Protein AF-0000000076395726 (afdb_homodimer)

Radius of gyration: 23.81 Å; Cα contacts (8 Å, |Δi|>4): 1231; chains: 2; bounding box: 44×72×54 Å

Solvent-accessible surface area (backbone atoms only — not comparable to full-atom values): 22723 Å² total; per-residue (Å²): 128,72,59,41,34,33,26,34,17,33,59,49,76,37,53,59,92,84,40,71,33,63,44,65,85,54,31,26,50,25,37,29,19,51,42,54,40,34,71,56,20,17,21,27,31,53,42,49,38,36,34,39,27,24,31,74,65,52,67,71,49,63,79,48,63,24,53,75,44,45,37,65,44,81,45,57,47,89,73,44,33,91,85,75,51,42,51,26,33,23,41,35,30,41,67,58,69,55,80,74,47,95,55,34,39,61,46,43,71,45,49,66,80,54,78,82,54,61,65,39,66,29,34,42,51,40,88,62,42,72,76,37,76,26,24,31,43,47,63,70,62,45,18,62,74,51,72,64,65,61,52,90,49,40,41,36,32,26,45,89,82,26,51,85,31,62,35,86,35,22,35,6,6,39,30,33,30,68,44,96,88,71,45,51,28,40,54,20,23,29,50,55,44,93,26,13,81,36,71,59,44,60,26,39,22,22,29,40,24,76,38,33,65,60,52,48,63,74,47,43,89,59,63,111,128,73,59,42,35,32,26,35,17,34,60,48,75,40,51,59,92,83,40,69,34,63,42,67,83,53,31,25,50,25,38,28,19,51,38,55,41,34,71,56,20,16,20,26,30,54,42,49,37,35,35,39,28,22,29,74,66,50,68,71,48,62,80,46,62,24,52,73,44,46,39,64,43,82,46,59,46,89,73,45,33,92,83,76,51,43,51,24,32,21,41,35,31,40,66,59,69,55,79,73,47,95,56,34,39,61,46,43,72,44,49,66,80,55,78,82,56,61,66,40,65,29,34,43,50,40,85,62,40,74,75,36,79,26,24,32,42,45,63,69,62,45,18,62,73,51,73,63,66,61,51,90,48,39,41,36,32,26,45,88,84,26,52,83,32,61,36,87,35,21,35,7,8,40,30,35,29,69,44,97,88,71,46,50,28,40,52,19,24,29,50,58,43,92,25,13,81,38,72,60,45,58,27,40,22,22,27,39,25,77,39,33,66,60,52,47,63,74,46,43,88,60,63,111

InterPro domains:
  IPR001254 Serine proteases, trypsin domain [PF00089] (15-215)
  IPR001254 Serine proteases, trypsin domain [PS50240] (15-220)
  IPR001254 Serine proteases, trypsin domain [SM00020] (14-215)
  IPR001254 Serine proteases, trypsin domain [cd00190] (15-214)
  IPR001314 Peptidase S1A, chymotrypsin family [PR00722] (42-57)
  IPR001314 Peptidase S1A, chymotrypsin family [PR00722] (84-98)
  IPR001314 Peptidase S1A, chymotrypsin family [PR00722] (164-176)
  IPR009003 Peptidase S1, PA clan [SSF50494] (10-220)
  IPR018114 Serine proteases, trypsin family, histidine active site [PS00134] (52-57)
  IPR033116 Serine proteases, trypsin family, serine active site [PS00135] (165-176)

Sequence (448 aa):
FGSLVVTLLLLSDRIIGGHETQISNWPWLVSLHFHSFGHVCAATVINRKWLLSAAHCYQDTYKANAVTQTIKRLIQHEQYDDTTLNYDITLLELSAPIAFNENIQPVCLPSSSHVFPAGKSCHIVGWGAKQENVKIIDQALCNKRMKHQITTQMLCAGYLTGEIDACDGDSGGPLLCEESSGKWFVAGVVSAGEGCARSGLAGIYTRLAKFYNWMHEKMGTSYDFGSLVVTLLLLSDRIIGGHETQISNWPWLVSLHFHSFGHVCAATVINRKWLLSAAHCYQDTYKANAVTQTIKRLIQHEQYDDTTLNYDITLLELSAPIAFNENIQPVCLPSSSHVFPAGKSCHIVGWGAKQENVKIIDQALCNKRMKHQITTQMLCAGYLTGEIDACDGDSGGPLLCEESSGKWFVAGVVSAGEGCARSGLAGIYTRLAKFYNWMHEKMGTSYD

Secondary structure (DSSP, 8-state):
---EEEEEE---S--BTTB-------TTEEEEE-TT-SEEEEEEE-SSSEEEE-GGGTTT-----EEEEEEEEEEE-TT--TTT-TT--EEEEESS-----SS--PPBPPPTT----TT-EEEE--SSS--EEEEEE-HHHHHHHTTT---TTEEEEE-SS------TT-TT-EEEEE-TTS-EEEEEEEEE-TTTTSTTPPEEEEEGGGGHHHHHHHHGGGG-/---EEEEEE---S--BTTB-------TTEEEEE-TT-SEEEEEEE-SSSEEEE-GGGTTT-----EEEEEEEEEEE-TT--TTT-TT--EEEEESS-----SS--PPBPPPTT----TT-EEEE--SSS--EEEEEEPHHHHHHHTTT---TTEEEEE-SS------TT-TT-EEEEE-TTS-EEEEEEEEE-TTTTSTTPPEEEEEGGGGHHHHHHHHGGGG-

Structure (mmCIF, N/CA/C/O backbone):
data_AF-0000000076395726-model_v1
#
loop_
_entity.id
_entity.type
_entity.pdbx_description
1 polymer 'Peptidase S1 domain-containing protein'
#
loop_
_atom_site.group_PDB
_atom_site.id
_atom_site.type_symbol
_atom_site.label_atom_id
_atom_site.label_alt_id
_atom_site.label_comp_id
_atom_site.label_asym_id
_atom_site.label_entity_id
_atom_site.label_seq_id
_atom_site.pdbx_PDB_ins_code
_atom_site.Cartn_x
_atom_site.Cartn_y
_atom_site.Cartn_z
_atom_site.occupancy
_atom_site.B_iso_or_equiv
_atom_site.auth_seq_id
_atom_site.auth_comp_id
_atom_site.auth_asym_id
_atom_site.auth_atom_id
_atom_site.pdbx_PDB_model_num
ATOM 1 N N . PHE A 1 1 ? 9.547 4.375 -17.219 1 28.33 1 PHE A N 1
ATOM 2 C CA . PHE A 1 1 ? 8.648 3.488 -16.5 1 28.33 1 PHE A CA 1
ATOM 3 C C . PHE A 1 1 ? 8.742 3.732 -14.992 1 28.33 1 PHE A C 1
ATOM 5 O O . PHE A 1 1 ? 9.828 3.645 -14.414 1 28.33 1 PHE A O 1
ATOM 12 N N . GLY A 1 2 ? 8.094 4.613 -14.391 1 34.78 2 GLY A N 1
ATOM 13 C CA . GLY A 1 2 ? 8.273 5.012 -13 1 34.78 2 GLY A CA 1
ATOM 14 C C . GLY A 1 2 ? 8.445 3.838 -12.062 1 34.78 2 GLY A C 1
ATOM 15 O O . GLY A 1 2 ? 8.031 2.719 -12.367 1 34.78 2 GLY A O 1
ATOM 16 N N . SER A 1 3 ? 9.477 3.789 -11.281 1 38.34 3 SER A N 1
ATOM 17 C CA . SER A 1 3 ? 9.914 2.693 -10.422 1 38.34 3 SER A CA 1
ATOM 18 C C . SER A 1 3 ? 8.75 2.129 -9.617 1 38.34 3 SER A C 1
ATOM 20 O O . SER A 1 3 ? 8.062 2.867 -8.906 1 38.34 3 SER A O 1
ATOM 22 N N . LEU A 1 4 ? 8.023 1.165 -10.188 1 45.09 4 LEU A N 1
ATOM 23 C CA . LEU A 1 4 ? 7.004 0.444 -9.43 1 45.09 4 LEU A CA 1
ATOM 24 C C . LEU A 1 4 ? 7.59 -0.112 -8.133 1 45.09 4 LEU A C 1
ATOM 26 O O . LEU A 1 4 ? 8.656 -0.732 -8.141 1 45.09 4 LEU A O 1
ATOM 30 N N . VAL A 1 5 ? 7.246 0.553 -7.074 1 45.09 5 VAL A N 1
ATOM 31 C CA . VAL A 1 5 ? 7.695 0.061 -5.777 1 45.09 5 VAL A CA 1
ATOM 32 C C . VAL A 1 5 ? 6.746 -1.025 -5.277 1 45.09 5 VAL A C 1
ATOM 34 O O . VAL A 1 5 ? 5.527 -0.91 -5.426 1 45.09 5 VAL A O 1
ATOM 37 N N . VAL A 1 6 ? 7.344 -2.188 -5.125 1 46.5 6 VAL A N 1
ATOM 38 C CA . VAL A 1 6 ? 6.578 -3.297 -4.562 1 46.5 6 VAL A CA 1
ATOM 39 C C . VAL A 1 6 ? 6.949 -3.484 -3.092 1 46.5 6 VAL A C 1
ATOM 41 O O . VAL A 1 6 ? 8.117 -3.336 -2.715 1 46.5 6 VAL A O 1
ATOM 44 N N . THR A 1 7 ? 5.934 -3.383 -2.289 1 45.47 7 THR A N 1
ATOM 45 C CA . THR A 1 7 ? 6.148 -3.734 -0.89 1 45.47 7 THR A CA 1
ATOM 46 C C . THR A 1 7 ? 5.832 -5.207 -0.646 1 45.47 7 THR A C 1
ATOM 48 O O . THR A 1 7 ? 4.73 -5.668 -0.946 1 45.47 7 THR A O 1
ATOM 51 N N . LEU A 1 8 ? 6.898 -5.977 -0.467 1 43.19 8 LEU A N 1
ATOM 52 C CA . LEU A 1 8 ? 6.727 -7.367 -0.055 1 43.19 8 LEU A CA 1
ATOM 53 C C . LEU A 1 8 ? 6.246 -7.449 1.391 1 43.19 8 LEU A C 1
ATOM 55 O O . LEU A 1 8 ? 6.949 -7.016 2.307 1 43.19 8 LEU A O 1
ATOM 59 N N . LEU A 1 9 ? 4.918 -7.527 1.497 1 40.53 9 LEU A N 1
ATOM 60 C CA . LEU A 1 9 ? 4.43 -7.703 2.861 1 40.53 9 LEU A CA 1
ATOM 61 C C . LEU A 1 9 ? 4.609 -9.148 3.32 1 40.53 9 LEU A C 1
ATOM 63 O O . LEU A 1 9 ? 4.105 -10.07 2.68 1 40.53 9 LEU A O 1
ATOM 67 N N . LEU A 1 10 ? 5.617 -9.352 4.02 1 36.41 10 LEU A N 1
ATOM 68 C CA . LEU A 1 10 ? 5.754 -10.641 4.68 1 36.41 10 LEU A CA 1
ATOM 69 C C . LEU A 1 10 ? 4.73 -10.789 5.801 1 36.41 10 LEU A C 1
ATOM 71 O O . LEU A 1 10 ? 4.742 -10.008 6.762 1 36.41 10 LEU A O 1
ATOM 75 N N . LEU A 1 11 ? 3.486 -11.109 5.375 1 34.84 11 LEU A N 1
ATOM 76 C CA . LEU A 1 11 ? 2.43 -11.227 6.375 1 34.84 11 LEU A CA 1
ATOM 77 C C . LEU A 1 11 ? 2.877 -12.109 7.535 1 34.84 11 LEU A C 1
ATOM 79 O O . LEU A 1 11 ? 3.15 -13.297 7.348 1 34.84 11 LEU A O 1
ATOM 83 N N . SER A 1 12 ? 3.678 -11.82 8.352 1 32.97 12 SER A N 1
ATOM 84 C CA . SER A 1 12 ? 3.639 -12.531 9.625 1 32.97 12 SER A CA 1
ATOM 85 C C . SER A 1 12 ? 2.252 -12.453 10.258 1 32.97 12 SER A C 1
ATOM 87 O O . SER A 1 12 ? 1.392 -11.703 9.789 1 32.97 12 SER A O 1
ATOM 89 N N . ASP A 1 13 ? 1.984 -12.969 11.5 1 34.09 13 ASP A N 1
ATOM 90 C CA . ASP A 1 13 ? 0.796 -13.086 12.336 1 34.09 13 ASP A CA 1
ATOM 91 C C . ASP A 1 13 ? -0.023 -11.797 12.312 1 34.09 13 ASP A C 1
ATOM 93 O O . ASP A 1 13 ? 0.101 -10.953 13.211 1 34.09 13 ASP A O 1
ATOM 97 N N . ARG A 1 14 ? -0.111 -11.281 11.297 1 33.44 14 ARG A N 1
ATOM 98 C CA . ARG A 1 14 ? -0.675 -9.953 11.531 1 33.44 14 ARG A CA 1
ATOM 99 C C . ARG A 1 14 ? -2.193 -9.977 11.398 1 33.44 14 ARG A C 1
ATOM 101 O O . ARG A 1 14 ? -2.75 -10.828 10.703 1 33.44 14 ARG A O 1
ATOM 108 N N . ILE A 1 15 ? -2.822 -9.398 12.383 1 29.98 15 ILE A N 1
ATOM 109 C CA . ILE A 1 15 ? -4.234 -9.039 12.406 1 29.98 15 ILE A CA 1
ATOM 110 C C . ILE A 1 15 ? -4.527 -8.031 11.289 1 29.98 15 ILE A C 1
ATOM 112 O O . ILE A 1 15 ? -3.963 -6.938 11.273 1 29.98 15 ILE A O 1
ATOM 116 N N . ILE A 1 16 ? -4.77 -8.258 10.172 1 32.31 16 ILE A N 1
ATOM 117 C CA . ILE A 1 16 ? -5.203 -7.359 9.109 1 32.31 16 ILE A CA 1
ATOM 118 C C . ILE A 1 16 ? -6.703 -7.098 9.234 1 32.31 16 ILE A C 1
ATOM 120 O O . ILE A 1 16 ? -7.5 -8.039 9.273 1 32.31 16 ILE A O 1
ATOM 124 N N . GLY A 1 17 ? -7.188 -5.805 9.203 1 33.69 17 GLY A N 1
ATOM 125 C CA . GLY A 1 17 ? -8.578 -5.387 9.25 1 33.69 17 GLY A CA 1
ATOM 126 C C . GLY A 1 17 ? -9.242 -5.684 10.586 1 33.69 17 GLY A C 1
ATOM 127 O O . GLY A 1 17 ? -10.445 -5.973 10.633 1 33.69 17 GLY A O 1
ATOM 128 N N . GLY A 1 18 ? -8.438 -5.656 11.711 1 31.33 18 GLY A N 1
ATOM 129 C CA . GLY A 1 18 ? -8.961 -5.934 13.039 1 31.33 18 GLY A CA 1
ATOM 130 C C . GLY A 1 18 ? -9.031 -7.418 13.352 1 31.33 18 GLY A C 1
ATOM 131 O O . GLY A 1 18 ? -9.43 -7.805 14.453 1 31.33 18 GLY A O 1
ATOM 132 N N . HIS A 1 19 ? -9.297 -8.125 12.32 1 30.67 19 HIS A N 1
ATOM 133 C CA . HIS A 1 19 ? -9.312 -9.547 12.648 1 30.67 19 HIS A CA 1
ATOM 134 C C . HIS A 1 19 ? -7.918 -10.156 12.562 1 30.67 19 HIS A C 1
ATOM 136 O O . HIS A 1 19 ? -7.102 -9.727 11.742 1 30.67 19 HIS A O 1
ATOM 142 N N . GLU A 1 20 ? -7.496 -10.648 13.641 1 35.09 20 GLU A N 1
ATOM 143 C CA . GLU A 1 20 ? -6.348 -11.539 13.742 1 35.09 20 GLU A CA 1
ATOM 144 C C . GLU A 1 20 ? -6.223 -12.422 12.5 1 35.09 20 GLU A C 1
ATOM 146 O O . GLU A 1 20 ? -7.09 -13.258 12.234 1 35.09 20 GLU A O 1
ATOM 151 N N . THR A 1 21 ? -6.172 -11.852 11.367 1 36.28 21 THR A N 1
ATOM 152 C CA . THR A 1 21 ? -5.961 -12.867 10.344 1 36.28 21 THR A CA 1
ATOM 153 C C . THR A 1 21 ? -4.59 -13.516 10.5 1 36.28 21 THR A C 1
ATOM 155 O O . THR A 1 21 ? -3.584 -12.828 10.68 1 36.28 21 THR A O 1
ATOM 158 N N . GLN A 1 22 ? -4.613 -14.445 11.289 1 36.38 22 GLN A N 1
ATOM 159 C CA . GLN A 1 22 ? -3.467 -15.344 11.195 1 36.38 22 GLN A CA 1
ATOM 160 C C . GLN A 1 22 ? -3.016 -15.508 9.75 1 36.38 22 GLN A C 1
ATOM 162 O O . GLN A 1 22 ? -3.643 -16.234 8.977 1 36.38 22 GLN A O 1
ATOM 167 N N . ILE A 1 23 ? -2.861 -14.438 9 1 39.94 23 ILE A N 1
ATOM 168 C CA . ILE A 1 23 ? -2.25 -14.781 7.719 1 39.94 23 ILE A CA 1
ATOM 169 C C . ILE A 1 23 ? -1.237 -15.906 7.918 1 39.94 23 ILE A C 1
ATOM 171 O O . ILE A 1 23 ? -0.26 -15.75 8.656 1 39.94 23 ILE A O 1
ATOM 175 N N . SER A 1 24 ? -1.695 -17.016 8.016 1 44.84 24 SER A N 1
ATOM 176 C CA . SER A 1 24 ? -0.903 -18.234 7.906 1 44.84 24 SER A CA 1
ATOM 177 C C . SER A 1 24 ? 0.307 -18.031 7 1 44.84 24 SER A C 1
ATOM 179 O O . SER A 1 24 ? 0.307 -17.141 6.148 1 44.84 24 SER A O 1
ATOM 181 N N . ASN A 1 25 ? 1.541 -18.562 7.289 1 54.72 25 ASN A N 1
ATOM 182 C CA . ASN A 1 25 ? 2.945 -18.688 6.914 1 54.72 25 ASN A CA 1
ATOM 183 C C . ASN A 1 25 ? 3.109 -18.906 5.414 1 54.72 25 ASN A C 1
ATOM 185 O O . ASN A 1 25 ? 3.287 -20.047 4.965 1 54.72 25 ASN A O 1
ATOM 189 N N . TRP A 1 26 ? 2.465 -18.203 4.562 1 62.88 26 TRP A N 1
ATOM 190 C CA . TRP A 1 26 ? 2.895 -18.391 3.182 1 62.88 26 TRP A CA 1
ATOM 191 C C . TRP A 1 26 ? 4.094 -17.516 2.855 1 62.88 26 TRP A C 1
ATOM 193 O O . TRP A 1 26 ? 3.93 -16.359 2.428 1 62.88 26 TRP A O 1
ATOM 203 N N . PRO A 1 27 ? 5.219 -17.984 2.967 1 71.69 27 PRO A N 1
ATOM 204 C CA . PRO A 1 27 ? 6.434 -17.172 2.85 1 71.69 27 PRO A CA 1
ATOM 205 C C . PRO A 1 27 ? 6.719 -16.734 1.413 1 71.69 27 PRO A C 1
ATOM 207 O O . PRO A 1 27 ? 7.668 -15.992 1.167 1 71.69 27 PRO A O 1
ATOM 210 N N . TRP A 1 28 ? 5.828 -17.094 0.501 1 76.94 28 TRP A N 1
ATOM 211 C CA . TRP A 1 28 ? 6.078 -16.719 -0.888 1 76.94 28 TRP A CA 1
ATOM 212 C C . TRP A 1 28 ? 5.074 -15.68 -1.361 1 76.94 28 TRP A C 1
ATOM 214 O O . TRP A 1 28 ? 5.105 -15.258 -2.52 1 76.94 28 TRP A O 1
ATOM 224 N N . LEU A 1 29 ? 4.121 -15.328 -0.557 1 73.38 29 LEU A N 1
ATOM 225 C CA . LEU A 1 29 ? 3.088 -14.375 -0.946 1 73.38 29 LEU A CA 1
ATOM 226 C C . LEU A 1 29 ? 3.566 -12.938 -0.74 1 73.38 29 LEU A C 1
ATOM 228 O O . LEU A 1 29 ? 4.16 -12.617 0.292 1 73.38 29 LEU A O 1
ATOM 232 N N . VAL A 1 30 ? 3.34 -12.18 -1.791 1 74.06 30 VAL A N 1
ATOM 233 C CA . VAL A 1 30 ? 3.734 -10.781 -1.786 1 74.06 30 VAL A CA 1
ATOM 234 C C . VAL A 1 30 ? 2.52 -9.898 -2.072 1 74.06 30 VAL A C 1
ATOM 236 O O . VAL A 1 30 ? 1.703 -10.219 -2.938 1 74.06 30 VAL A O 1
ATOM 239 N N . SER A 1 31 ? 2.416 -8.859 -1.319 1 68.94 31 SER A N 1
ATOM 240 C CA . SER A 1 31 ? 1.44 -7.82 -1.641 1 68.94 31 SER A CA 1
ATOM 241 C C . SER A 1 31 ? 2.07 -6.703 -2.465 1 68.94 31 SER A C 1
ATOM 243 O O . SER A 1 31 ? 3.068 -6.109 -2.055 1 68.94 31 SER A O 1
ATOM 245 N N . LEU A 1 32 ? 1.5 -6.656 -3.684 1 67.88 32 LEU A N 1
ATOM 246 C CA . LEU A 1 32 ? 2.021 -5.621 -4.57 1 67.88 32 LEU A CA 1
ATOM 247 C C . LEU A 1 32 ? 1.301 -4.297 -4.344 1 67.88 32 LEU A C 1
ATOM 249 O O . LEU A 1 32 ? 0.069 -4.254 -4.305 1 67.88 32 LEU A O 1
ATOM 253 N N . HIS A 1 33 ? 2.143 -3.449 -4.09 1 57.31 33 HIS A N 1
ATOM 254 C CA . HIS A 1 33 ? 1.664 -2.084 -3.898 1 57.31 33 HIS A CA 1
ATOM 255 C C . HIS A 1 33 ? 2.23 -1.147 -4.961 1 57.31 33 HIS A C 1
ATOM 257 O O . HIS A 1 33 ? 3.428 -1.186 -5.254 1 57.31 33 HIS A O 1
ATOM 263 N N . PHE A 1 34 ? 1.274 -0.952 -5.863 1 50.69 34 PHE A N 1
ATOM 264 C CA . PHE A 1 34 ? 1.751 -0.014 -6.871 1 50.69 34 PHE A CA 1
ATOM 265 C C . PHE A 1 34 ? 1.56 1.425 -6.406 1 50.69 34 PHE A C 1
ATOM 267 O O . PHE A 1 34 ? 0.432 1.858 -6.16 1 50.69 34 PHE A O 1
ATOM 274 N N . HIS A 1 35 ? 2.734 1.916 -6.492 1 46.94 35 HIS A N 1
ATOM 275 C CA . HIS A 1 35 ? 2.734 3.322 -6.109 1 46.94 35 HIS A CA 1
ATOM 276 C C . HIS A 1 35 ? 1.963 3.539 -4.809 1 46.94 35 HIS A C 1
ATOM 278 O O . HIS A 1 35 ? 2.074 2.74 -3.877 1 46.94 35 HIS A O 1
ATOM 284 N N . SER A 1 36 ? 1.374 4.512 -4.758 1 42.38 36 SER A N 1
ATOM 285 C CA . SER A 1 36 ? 0.614 4.957 -3.594 1 42.38 36 SER A CA 1
ATOM 286 C C . SER A 1 36 ? -0.684 4.172 -3.445 1 42.38 36 SER A C 1
ATOM 288 O O . SER A 1 36 ? -1.47 4.426 -2.531 1 42.38 36 SER A O 1
ATOM 290 N N . PHE A 1 37 ? -0.7 3.061 -4.289 1 46.12 37 PHE A N 1
ATOM 291 C CA . PHE A 1 37 ? -1.949 2.314 -4.199 1 46.12 37 PHE A CA 1
ATOM 292 C C . PHE A 1 37 ? -1.83 1.181 -3.186 1 46.12 37 PHE A C 1
ATOM 294 O O . PHE A 1 37 ? -0.735 0.668 -2.947 1 46.12 37 PHE A O 1
ATOM 301 N N . GLY A 1 38 ? -2.729 1.335 -2.209 1 51.41 38 GLY A N 1
ATOM 302 C CA . GLY A 1 38 ? -2.879 0.155 -1.371 1 51.41 38 GLY A CA 1
ATOM 303 C C . GLY A 1 38 ? -2.615 -1.142 -2.113 1 51.41 38 GLY A C 1
ATOM 304 O O . GLY A 1 38 ? -1.925 -1.148 -3.135 1 51.41 38 GLY A O 1
ATOM 305 N N . HIS A 1 39 ? -2.883 -2.08 -1.587 1 57.44 39 HIS A N 1
ATOM 306 C CA . HIS A 1 39 ? -2.758 -3.393 -2.211 1 57.44 39 HIS A CA 1
ATOM 307 C C . HIS A 1 39 ? -3.473 -3.434 -3.557 1 57.44 39 HIS A C 1
ATOM 309 O O . HIS A 1 39 ? -4.645 -3.07 -3.652 1 57.44 39 HIS A O 1
ATOM 315 N N . VAL A 1 40 ? -2.658 -3.602 -4.527 1 61.81 40 VAL A N 1
ATOM 316 C CA . VAL A 1 40 ? -3.246 -3.678 -5.859 1 61.81 40 VAL A CA 1
ATOM 317 C C . VAL A 1 40 ? -3.379 -5.141 -6.285 1 61.81 40 VAL A C 1
ATOM 319 O O . VAL A 1 40 ? -4.426 -5.555 -6.789 1 61.81 40 VAL A O 1
ATOM 322 N N . CYS A 1 41 ? -2.303 -5.746 -6.035 1 69.38 41 CYS A N 1
ATOM 323 C CA . CYS A 1 41 ? -2.248 -7.145 -6.445 1 69.38 41 CYS A CA 1
ATOM 324 C C . CYS A 1 41 ? -1.32 -7.941 -5.535 1 69.38 41 CYS A C 1
ATOM 326 O O . CYS A 1 41 ? -0.457 -7.371 -4.867 1 69.38 41 CYS A O 1
ATOM 328 N N . ALA A 1 42 ? -1.641 -9.203 -5.613 1 75.75 42 ALA A N 1
ATOM 329 C CA . ALA A 1 42 ? -0.694 -10.125 -4.992 1 75.75 42 ALA A CA 1
ATOM 330 C C . ALA A 1 42 ? 0.371 -10.57 -5.992 1 75.75 42 ALA A C 1
ATOM 332 O O . ALA A 1 42 ? 0.219 -10.375 -7.199 1 75.75 42 ALA A O 1
ATOM 333 N N . ALA A 1 43 ? 1.449 -11.008 -5.453 1 82.75 43 ALA A N 1
ATOM 334 C CA . ALA A 1 43 ? 2.523 -11.617 -6.234 1 82.75 43 ALA A CA 1
ATOM 335 C C . ALA A 1 43 ? 3.166 -12.773 -5.473 1 82.75 43 ALA A C 1
ATOM 337 O O . ALA A 1 43 ? 2.895 -12.969 -4.285 1 82.75 43 ALA A O 1
ATOM 338 N N . THR A 1 44 ? 3.846 -13.547 -6.227 1 86.38 44 THR A N 1
ATOM 339 C CA . THR A 1 44 ? 4.496 -14.727 -5.668 1 86.38 44 THR A CA 1
ATOM 340 C C . THR A 1 44 ? 6.008 -14.664 -5.883 1 86.38 44 THR A C 1
ATOM 342 O O . THR A 1 44 ? 6.473 -14.352 -6.98 1 86.38 44 THR A O 1
ATOM 345 N N . VAL A 1 45 ? 6.754 -14.969 -4.785 1 84.88 45 VAL A N 1
ATOM 346 C CA . VAL A 1 45 ? 8.203 -15.055 -4.895 1 84.88 45 VAL A CA 1
ATOM 347 C C . VAL A 1 45 ? 8.602 -16.344 -5.605 1 84.88 45 VAL A C 1
ATOM 349 O O . VAL A 1 45 ? 8.336 -17.438 -5.105 1 84.88 45 VAL A O 1
ATOM 352 N N . ILE A 1 46 ? 9.195 -16.188 -6.785 1 89.5 46 ILE A N 1
ATOM 353 C CA . ILE A 1 46 ? 9.555 -17.422 -7.488 1 89.5 46 ILE A CA 1
ATOM 354 C C . ILE A 1 46 ? 11.062 -17.625 -7.434 1 89.5 46 ILE A C 1
ATOM 356 O O . ILE A 1 46 ? 11.555 -18.734 -7.633 1 89.5 46 ILE A O 1
ATOM 360 N N . ASN A 1 47 ? 11.852 -16.625 -7.234 1 86 47 ASN A N 1
ATOM 361 C CA . ASN A 1 47 ? 13.258 -16.688 -6.867 1 86 47 ASN A CA 1
ATOM 362 C C . ASN A 1 47 ? 13.758 -15.344 -6.336 1 86 47 ASN A C 1
ATOM 364 O O . ASN A 1 47 ? 12.961 -14.453 -6.035 1 86 47 ASN A O 1
ATOM 368 N N . ARG A 1 48 ? 15.07 -15.164 -6.195 1 83.56 48 ARG A N 1
ATOM 369 C CA . ARG A 1 48 ? 15.602 -14 -5.488 1 83.56 48 ARG A CA 1
ATOM 370 C C . ARG A 1 48 ? 15.398 -12.727 -6.297 1 83.56 48 ARG A C 1
ATOM 372 O O . ARG A 1 48 ? 15.422 -11.625 -5.742 1 83.56 48 ARG A O 1
ATOM 379 N N . LYS A 1 49 ? 15.133 -12.859 -7.566 1 85.81 49 LYS A N 1
ATOM 380 C CA . LYS A 1 49 ? 15.125 -11.656 -8.398 1 85.81 49 LYS A CA 1
ATOM 381 C C . LYS A 1 49 ? 13.758 -11.453 -9.047 1 85.81 49 LYS A C 1
ATOM 383 O O . LYS A 1 49 ? 13.492 -10.398 -9.625 1 85.81 49 LYS A O 1
ATOM 388 N N . TRP A 1 50 ? 12.898 -12.477 -8.891 1 87.88 50 TRP A N 1
ATOM 389 C CA . TRP A 1 50 ? 11.703 -12.406 -9.711 1 87.88 50 TRP A CA 1
ATOM 390 C C . TRP A 1 50 ? 10.453 -12.703 -8.891 1 87.88 50 TRP A C 1
ATOM 392 O O . TRP A 1 50 ? 10.461 -13.609 -8.047 1 87.88 50 TRP A O 1
ATOM 402 N N . LEU A 1 51 ? 9.406 -11.922 -9.18 1 86.06 51 LEU A N 1
ATOM 403 C CA . LEU A 1 51 ? 8.047 -12.164 -8.703 1 86.06 51 LEU A CA 1
ATOM 404 C C . LEU A 1 51 ? 7.117 -12.492 -9.859 1 86.06 51 LEU A C 1
ATOM 406 O O . LEU A 1 51 ? 7.379 -12.109 -11.008 1 86.06 51 LEU A O 1
ATOM 410 N N . LEU A 1 52 ? 6.109 -13.258 -9.547 1 91.81 52 LEU A N 1
ATOM 411 C CA . LEU A 1 52 ? 5.051 -13.633 -10.484 1 91.81 52 LEU A CA 1
ATOM 412 C C . LEU A 1 52 ? 3.727 -12.992 -10.086 1 91.81 52 LEU A C 1
ATOM 414 O O . LEU A 1 52 ? 3.357 -13 -8.906 1 91.81 52 LEU A O 1
ATOM 418 N N . SER A 1 53 ? 3.053 -12.289 -11.055 1 89 53 SER A N 1
ATOM 419 C CA . SER A 1 53 ? 1.758 -11.656 -10.82 1 89 53 SER A CA 1
ATOM 420 C C . SER A 1 53 ? 0.887 -11.703 -12.07 1 89 53 SER A C 1
ATOM 422 O O . SER A 1 53 ? 1.133 -12.508 -12.977 1 89 53 SER A O 1
ATOM 424 N N . ALA A 1 54 ? -0.294 -10.977 -11.945 1 87.44 54 ALA A N 1
ATOM 425 C CA . ALA A 1 54 ? -1.239 -10.945 -13.062 1 87.44 54 ALA A CA 1
ATOM 426 C C . ALA A 1 54 ? -1.074 -9.68 -13.891 1 87.44 54 ALA A C 1
ATOM 428 O O . ALA A 1 54 ? -0.855 -8.594 -13.344 1 87.44 54 ALA A O 1
ATOM 429 N N . ALA A 1 55 ? -1.187 -9.828 -15.188 1 85.44 55 ALA A N 1
ATOM 430 C CA . ALA A 1 55 ? -0.973 -8.703 -16.094 1 85.44 55 ALA A CA 1
ATOM 431 C C . ALA A 1 55 ? -2.055 -7.645 -15.922 1 85.44 55 ALA A C 1
ATOM 433 O O . ALA A 1 55 ? -1.783 -6.445 -16.031 1 85.44 55 ALA A O 1
ATOM 434 N N . HIS A 1 56 ? -3.225 -8.086 -15.633 1 78.56 56 HIS A N 1
ATOM 435 C CA . HIS A 1 56 ? -4.332 -7.141 -15.594 1 78.56 56 HIS A CA 1
ATOM 436 C C . HIS A 1 56 ? -4.16 -6.137 -14.461 1 78.56 56 HIS A C 1
ATOM 438 O O . HIS A 1 56 ? -4.836 -5.105 -14.43 1 78.56 56 HIS A O 1
ATOM 444 N N . CYS A 1 57 ? -3.316 -6.516 -13.547 1 72.38 57 CYS A N 1
ATOM 445 C CA . CYS A 1 57 ? -3.078 -5.629 -12.414 1 72.38 57 CYS A CA 1
ATOM 446 C C . CYS A 1 57 ? -2.346 -4.367 -12.852 1 72.38 57 CYS A C 1
ATOM 448 O O . CYS A 1 57 ? -2.336 -3.369 -12.133 1 72.38 57 CYS A O 1
ATOM 450 N N . TYR A 1 58 ? -1.73 -4.473 -13.961 1 67.25 58 TYR A N 1
ATOM 451 C CA . TYR A 1 58 ? -0.805 -3.404 -14.328 1 67.25 58 TYR A CA 1
ATOM 452 C C . TYR A 1 58 ? -1.338 -2.598 -15.508 1 67.25 58 TYR A C 1
ATOM 454 O O . TYR A 1 58 ? -0.631 -1.75 -16.062 1 67.25 58 TYR A O 1
ATOM 462 N N . GLN A 1 59 ? -2.318 -3.158 -16.031 1 55.75 59 GLN A N 1
ATOM 463 C CA . GLN A 1 59 ? -2.83 -2.42 -17.188 1 55.75 59 GLN A CA 1
ATOM 464 C C . GLN A 1 59 ? -3.096 -0.96 -16.828 1 55.75 59 GLN A C 1
ATOM 466 O O . GLN A 1 59 ? -2.846 -0.064 -17.641 1 55.75 59 GLN A O 1
ATOM 471 N N . ASP A 1 60 ? -3.871 -0.909 -15.766 1 46.38 60 ASP A N 1
ATOM 472 C CA . ASP A 1 60 ? -4.152 0.495 -15.484 1 46.38 60 ASP A CA 1
ATOM 473 C C . ASP A 1 60 ? -3.041 1.12 -14.641 1 46.38 60 ASP A C 1
ATOM 475 O O . ASP A 1 60 ? -3.256 1.466 -13.477 1 46.38 60 ASP A O 1
ATOM 479 N N . THR A 1 61 ? -2.037 0.326 -14.742 1 44.06 61 THR A N 1
ATOM 480 C CA . THR A 1 61 ? -0.969 0.929 -13.945 1 44.06 61 THR A CA 1
ATOM 481 C C . THR A 1 61 ? -0.936 2.441 -14.148 1 44.06 61 THR A C 1
ATOM 483 O O . THR A 1 61 ? -0.799 2.92 -15.273 1 44.06 61 THR A O 1
ATOM 486 N N . TYR A 1 62 ? -1.722 2.928 -13.5 1 37.41 62 TYR A N 1
ATOM 487 C CA . TYR A 1 62 ? -1.72 4.367 -13.266 1 37.41 62 TYR A CA 1
ATOM 488 C C . TYR A 1 62 ? -0.296 4.898 -13.148 1 37.41 62 TYR A C 1
ATOM 490 O O . TYR A 1 62 ? 0.515 4.359 -12.391 1 37.41 62 TYR A O 1
ATOM 498 N N . LYS A 1 63 ? 0.177 5.23 -14.227 1 39.03 63 LYS A N 1
ATOM 499 C CA . LYS A 1 63 ? 1.367 6.074 -14.289 1 39.03 63 LYS A CA 1
ATOM 500 C C . LYS A 1 63 ? 1.47 6.965 -13.055 1 39.03 63 LYS A C 1
ATOM 502 O O . LYS A 1 63 ? 1.143 8.156 -13.109 1 39.03 63 LYS A O 1
ATOM 507 N N . ALA A 1 64 ? 0.813 6.531 -12.031 1 40.62 64 ALA A N 1
ATOM 508 C CA . ALA A 1 64 ? 1.041 7.562 -11.023 1 40.62 64 ALA A CA 1
ATOM 509 C C . ALA A 1 64 ? 2.516 7.633 -10.633 1 40.62 64 ALA A C 1
ATOM 511 O O . ALA A 1 64 ? 3.189 6.605 -10.531 1 40.62 64 ALA A O 1
ATOM 512 N N . ASN A 1 65 ? 3.098 8.633 -10.938 1 42.19 65 ASN A N 1
ATOM 513 C CA . ASN A 1 65 ? 4.426 9.031 -10.477 1 42.19 65 ASN A CA 1
ATOM 514 C C . ASN A 1 65 ? 4.566 8.867 -8.961 1 42.19 65 ASN A C 1
ATOM 516 O O . ASN A 1 65 ? 3.955 9.609 -8.195 1 42.19 65 ASN A O 1
ATOM 520 N N . ALA A 1 66 ? 4.57 7.676 -8.422 1 49.03 66 ALA A N 1
ATOM 521 C CA . ALA A 1 66 ? 4.852 7.496 -7.004 1 49.03 66 ALA A CA 1
ATOM 522 C C . ALA A 1 66 ? 6.348 7.336 -6.754 1 49.03 66 ALA A C 1
ATOM 524 O O . ALA A 1 66 ? 7.059 6.742 -7.57 1 49.03 66 ALA A O 1
ATOM 525 N N . VAL A 1 67 ? 6.762 8.25 -5.789 1 54.44 67 VAL A N 1
ATOM 526 C CA . VAL A 1 67 ? 8.141 8.117 -5.324 1 54.44 67 VAL A CA 1
ATOM 527 C C . VAL A 1 67 ? 8.164 7.355 -4.004 1 54.44 67 VAL A C 1
ATOM 529 O O . VAL A 1 67 ? 7.379 7.641 -3.096 1 54.44 67 VAL A O 1
ATOM 532 N N . THR A 1 68 ? 8.867 6.18 -3.99 1 56.72 68 THR A N 1
ATOM 533 C CA . THR A 1 68 ? 9.023 5.426 -2.752 1 56.72 68 THR A CA 1
ATOM 534 C C . THR A 1 68 ? 10.273 5.879 -2.002 1 56.72 68 THR A C 1
ATOM 536 O O . THR A 1 68 ? 11.32 6.105 -2.611 1 56.72 68 THR A O 1
ATOM 539 N N . GLN A 1 69 ? 10.039 6.199 -0.717 1 63.31 69 GLN A N 1
ATOM 540 C CA . GLN A 1 69 ? 11.133 6.559 0.179 1 63.31 69 GLN A CA 1
ATOM 541 C C . GLN A 1 69 ? 11.156 5.652 1.407 1 63.31 69 GLN A C 1
ATOM 543 O O . GLN A 1 69 ? 10.125 5.109 1.803 1 63.31 69 GLN A O 1
ATOM 548 N N . THR A 1 70 ? 12.336 5.297 1.813 1 64.56 70 THR A N 1
ATOM 549 C CA . THR A 1 70 ? 12.484 4.578 3.074 1 64.56 70 THR A CA 1
ATOM 550 C C . THR A 1 70 ? 12.641 5.555 4.238 1 64.56 70 THR A C 1
ATOM 552 O O . THR A 1 70 ? 13.266 6.602 4.094 1 64.56 70 THR A O 1
ATOM 555 N N . ILE A 1 71 ? 12 5.078 5.344 1 68.31 71 ILE A N 1
ATOM 556 C CA . ILE A 1 71 ? 12.109 5.887 6.555 1 68.31 71 ILE A CA 1
ATOM 557 C C . ILE A 1 71 ? 13.352 5.477 7.336 1 68.31 71 ILE A C 1
ATOM 559 O O . ILE A 1 71 ? 13.531 4.301 7.656 1 68.31 71 ILE A O 1
ATOM 563 N N . LYS A 1 72 ? 14.164 6.422 7.559 1 70.81 72 LYS A N 1
ATOM 564 C CA . LYS A 1 72 ? 15.359 6.211 8.367 1 70.81 72 LYS A CA 1
ATOM 565 C C . LYS A 1 72 ? 15.023 6.168 9.852 1 70.81 72 LYS A C 1
ATOM 567 O O . LYS A 1 72 ? 15.516 5.305 10.578 1 70.81 72 LYS A O 1
ATOM 572 N N . ARG A 1 73 ? 14.25 7.184 10.344 1 77.06 73 ARG A N 1
ATOM 573 C CA . ARG A 1 73 ? 13.898 7.309 11.75 1 77.06 73 ARG A CA 1
ATOM 574 C C . ARG A 1 73 ? 12.453 7.773 11.914 1 77.06 73 ARG A C 1
ATOM 576 O O . ARG A 1 73 ? 11.984 8.641 11.172 1 77.06 73 ARG A O 1
ATOM 583 N N . LEU A 1 74 ? 11.773 7.066 12.844 1 79.75 74 LEU A N 1
ATOM 584 C CA . LEU A 1 74 ? 10.461 7.469 13.328 1 79.75 74 LEU A CA 1
ATOM 585 C C . LEU A 1 74 ? 10.547 8.055 14.727 1 79.75 74 LEU A C 1
ATOM 587 O O . LEU A 1 74 ? 11.008 7.395 15.656 1 79.75 74 LEU A O 1
ATOM 591 N N . ILE A 1 75 ? 10.156 9.375 14.898 1 86.69 75 ILE A N 1
ATOM 592 C CA . ILE A 1 75 ? 10.25 10.055 16.188 1 86.69 75 ILE A CA 1
ATOM 593 C C . ILE A 1 75 ? 8.859 10.477 16.641 1 86.69 75 ILE A C 1
ATOM 595 O O . ILE A 1 75 ? 8.297 11.453 16.141 1 86.69 75 ILE A O 1
ATOM 599 N N . GLN A 1 76 ? 8.383 9.719 17.578 1 88.06 76 GLN A N 1
ATOM 600 C CA . GLN A 1 76 ? 7.137 10.117 18.234 1 88.06 76 GLN A CA 1
ATOM 601 C C . GLN A 1 76 ? 7.402 11.062 19.406 1 88.06 76 GLN A C 1
ATOM 603 O O . GLN A 1 76 ? 8.453 10.977 20.047 1 88.06 76 GLN A O 1
ATOM 608 N N . HIS A 1 77 ? 6.469 12 19.578 1 94.06 77 HIS A N 1
ATOM 609 C CA . HIS A 1 77 ? 6.664 12.883 20.719 1 94.06 77 HIS A CA 1
ATOM 610 C C . HIS A 1 77 ? 6.75 12.086 22.016 1 94.06 77 HIS A C 1
ATOM 612 O O . HIS A 1 77 ? 5.988 11.133 22.219 1 94.06 77 HIS A O 1
ATOM 618 N N . GLU A 1 78 ? 7.613 12.484 22.875 1 93.62 78 GLU A N 1
ATOM 619 C CA . GLU A 1 78 ? 7.902 11.742 24.109 1 93.62 78 GLU A CA 1
ATOM 620 C C . GLU A 1 78 ? 6.691 11.703 25.031 1 93.62 78 GLU A C 1
ATOM 622 O O . GLU A 1 78 ? 6.531 10.766 25.812 1 93.62 78 GLU A O 1
ATOM 627 N N . GLN A 1 79 ? 5.832 12.602 24.938 1 95.25 79 GLN A N 1
ATOM 628 C CA . GLN A 1 79 ? 4.688 12.695 25.844 1 95.25 79 GLN A CA 1
ATOM 629 C C . GLN A 1 79 ? 3.428 12.125 25.188 1 95.25 79 GLN A C 1
ATOM 631 O O . GLN A 1 79 ? 2.322 12.305 25.703 1 95.25 79 GLN A O 1
ATOM 636 N N . TYR A 1 80 ? 3.584 11.562 24.031 1 93.44 80 TYR A N 1
ATOM 637 C CA . TYR A 1 80 ? 2.412 10.984 23.391 1 93.44 80 TYR A CA 1
ATOM 638 C C . TYR A 1 80 ? 1.686 10.023 24.312 1 93.44 80 TYR A C 1
ATOM 640 O O . TYR A 1 80 ? 2.307 9.156 24.938 1 93.44 80 TYR A O 1
ATOM 648 N N . ASP A 1 81 ? 0.385 10.25 24.375 1 90.88 81 ASP A N 1
ATOM 649 C CA . ASP A 1 81 ? -0.506 9.383 25.125 1 90.88 81 ASP A CA 1
ATOM 650 C C . ASP A 1 81 ? -1.458 8.625 24.203 1 90.88 81 ASP A C 1
ATOM 652 O O . ASP A 1 81 ? -2.336 9.234 23.578 1 90.88 81 ASP A O 1
ATOM 656 N N . ASP A 1 82 ? -1.365 7.305 24.203 1 82.88 82 ASP A N 1
ATOM 657 C CA . ASP A 1 82 ? -2.119 6.512 23.234 1 82.88 82 ASP A CA 1
ATOM 658 C C . ASP A 1 82 ? -3.557 6.301 23.703 1 82.88 82 ASP A C 1
ATOM 660 O O . ASP A 1 82 ? -4.379 5.758 22.953 1 82.88 82 ASP A O 1
ATOM 664 N N . THR A 1 83 ? -3.939 6.715 24.812 1 83.69 83 THR A N 1
ATOM 665 C CA . THR A 1 83 ? -5.309 6.633 25.312 1 83.69 83 THR A CA 1
ATOM 666 C C . THR A 1 83 ? -6.074 7.914 25 1 83.69 83 THR A C 1
ATOM 668 O O . THR A 1 83 ? -7.172 7.863 24.438 1 83.69 83 THR A O 1
ATOM 671 N N . THR A 1 84 ? -5.477 9.031 25.266 1 86.12 84 THR A N 1
ATOM 672 C CA . THR A 1 84 ? -6.137 10.32 25.094 1 86.12 84 THR A CA 1
ATOM 673 C C . THR A 1 84 ? -5.781 10.922 23.734 1 86.12 84 THR A C 1
ATOM 675 O O . THR A 1 84 ? -6.414 11.875 23.281 1 86.12 84 THR A O 1
ATOM 678 N N . LEU A 1 85 ? -4.734 10.43 23.125 1 88.56 85 LEU A N 1
ATOM 679 C CA . LEU A 1 85 ? -4.188 10.906 21.859 1 88.56 85 LEU A CA 1
ATOM 680 C C . LEU A 1 85 ? -3.576 12.297 22.031 1 88.56 85 LEU A C 1
ATOM 682 O O . LEU A 1 85 ? -3.504 13.062 21.062 1 88.56 85 LEU A O 1
ATOM 686 N N . ASN A 1 86 ? -3.234 12.602 23.312 1 93.25 86 ASN A N 1
ATOM 687 C CA . ASN A 1 86 ? -2.463 13.828 23.516 1 93.25 86 ASN A CA 1
ATOM 688 C C . ASN A 1 86 ? -1.062 13.711 22.922 1 93.25 86 ASN A C 1
ATOM 690 O O . ASN A 1 86 ? -0.434 12.656 23 1 93.25 86 ASN A O 1
ATOM 694 N N . TYR A 1 87 ? -0.554 14.883 22.281 1 96.12 87 TYR A N 1
ATOM 695 C CA . TYR A 1 87 ? 0.755 14.93 21.641 1 96.12 87 TYR A CA 1
ATOM 696 C C . TYR A 1 87 ? 0.845 13.922 20.5 1 96.12 87 TYR A C 1
ATOM 698 O O . TYR A 1 87 ? 1.861 13.242 20.344 1 96.12 87 TYR A O 1
ATOM 706 N N . ASP A 1 88 ? -0.228 13.844 19.703 1 92.19 88 ASP A N 1
ATOM 707 C CA . ASP A 1 88 ? -0.325 12.898 18.609 1 92.19 88 ASP A CA 1
ATOM 708 C C . ASP A 1 88 ? 0.426 13.406 17.375 1 92.19 88 ASP A C 1
ATOM 710 O O . ASP A 1 88 ? -0.19 13.82 16.391 1 92.19 88 ASP A O 1
ATOM 714 N N . ILE A 1 89 ? 1.7 13.273 17.5 1 94.19 89 ILE A N 1
ATOM 715 C CA . ILE A 1 89 ? 2.551 13.797 16.453 1 94.19 89 ILE A CA 1
ATOM 716 C C . ILE A 1 89 ? 3.787 12.914 16.297 1 94.19 89 ILE A C 1
ATOM 718 O O . ILE A 1 89 ? 4.344 12.438 17.281 1 94.19 89 ILE A O 1
ATOM 722 N N . THR A 1 90 ? 4.145 12.703 15 1 91.31 90 THR A N 1
ATOM 723 C CA . THR A 1 90 ? 5.332 11.93 14.656 1 91.31 90 THR A CA 1
ATOM 724 C C . THR A 1 90 ? 6.102 12.602 13.523 1 91.31 90 THR A C 1
ATOM 726 O O . THR A 1 90 ? 5.508 13.07 12.555 1 91.31 90 THR A O 1
ATOM 729 N N . LEU A 1 91 ? 7.422 12.688 13.75 1 89.69 91 LEU A N 1
ATOM 730 C CA . LEU A 1 91 ? 8.32 13.055 12.656 1 89.69 91 LEU A CA 1
ATOM 731 C C . LEU A 1 91 ? 8.953 11.812 12.031 1 89.69 91 LEU A C 1
ATOM 733 O O . LEU A 1 91 ? 9.367 10.898 12.742 1 89.69 91 LEU A O 1
ATOM 737 N N . LEU A 1 92 ? 8.938 11.797 10.703 1 84.5 92 LEU A N 1
ATOM 738 C CA . LEU A 1 92 ? 9.586 10.719 9.961 1 84.5 92 LEU A CA 1
ATOM 739 C C . LEU A 1 92 ? 10.789 11.242 9.188 1 84.5 92 LEU A C 1
ATOM 741 O O . LEU A 1 92 ? 10.656 12.148 8.359 1 84.5 92 LEU A O 1
ATOM 745 N N . GLU A 1 93 ? 11.898 10.68 9.531 1 82.56 93 GLU A N 1
ATOM 746 C CA . GLU A 1 93 ? 13.109 11.016 8.773 1 82.56 93 GLU A CA 1
ATOM 747 C C . GLU A 1 93 ? 13.312 10.047 7.613 1 82.56 93 GLU A C 1
ATOM 749 O O . GLU A 1 93 ? 13.344 8.828 7.809 1 82.56 93 GLU A O 1
ATOM 754 N N . LEU A 1 94 ? 13.492 10.672 6.457 1 75.94 94 LEU A N 1
ATOM 755 C CA . LEU A 1 94 ? 13.703 9.867 5.262 1 75.94 94 LEU A CA 1
ATOM 756 C C . LEU A 1 94 ? 15.172 9.469 5.121 1 75.94 94 LEU A C 1
ATOM 758 O O . LEU A 1 94 ? 16.062 10.203 5.551 1 75.94 94 LEU A O 1
ATOM 762 N N . SER A 1 95 ? 15.367 8.312 4.484 1 71.75 95 SER A N 1
ATOM 763 C CA . SER A 1 95 ? 16.719 7.828 4.281 1 71.75 95 SER A CA 1
ATOM 764 C C . SER A 1 95 ? 17.453 8.648 3.223 1 71.75 95 SER A C 1
ATOM 766 O O . SER A 1 95 ? 18.688 8.734 3.23 1 71.75 95 SER A O 1
ATOM 768 N N . ALA A 1 96 ? 16.672 9.227 2.305 1 72.44 96 ALA A N 1
ATOM 769 C CA . ALA A 1 96 ? 17.203 10.086 1.25 1 72.44 96 ALA A CA 1
ATOM 770 C C . ALA A 1 96 ? 16.312 11.297 1.029 1 72.44 96 ALA A C 1
ATOM 772 O O . ALA A 1 96 ? 15.078 11.195 1.115 1 72.44 96 ALA A O 1
ATOM 773 N N . PRO A 1 97 ? 17.016 12.453 0.723 1 79.88 97 PRO A N 1
ATOM 774 C CA . PRO A 1 97 ? 16.188 13.648 0.496 1 79.88 97 PRO A CA 1
ATOM 775 C C . PRO A 1 97 ? 15.266 13.508 -0.709 1 79.88 97 PRO A C 1
ATOM 777 O O . PRO A 1 97 ? 15.633 12.883 -1.708 1 79.88 97 PRO A O 1
ATOM 780 N N . ILE A 1 98 ? 14.117 14.055 -0.534 1 73.25 98 ILE A N 1
ATOM 781 C CA . ILE A 1 98 ? 13.156 14.078 -1.632 1 73.25 98 ILE A CA 1
ATOM 782 C C . ILE A 1 98 ? 13.539 15.172 -2.631 1 73.25 98 ILE A C 1
ATOM 784 O O . ILE A 1 98 ? 13.945 16.266 -2.236 1 73.25 98 ILE A O 1
ATOM 788 N N . ALA A 1 99 ? 13.461 14.844 -3.914 1 75.19 99 ALA A N 1
ATOM 789 C CA . ALA A 1 99 ? 13.586 15.867 -4.949 1 75.19 99 ALA A CA 1
ATOM 790 C C . ALA A 1 99 ? 12.242 16.531 -5.219 1 75.19 99 ALA A C 1
ATOM 792 O O . ALA A 1 99 ? 11.305 15.898 -5.711 1 75.19 99 ALA A O 1
ATOM 793 N N . PHE A 1 100 ? 12.258 17.875 -4.852 1 76.75 100 PHE A N 1
ATOM 794 C CA . PHE A 1 100 ? 11.008 18.594 -5.062 1 76.75 100 PHE A CA 1
ATOM 795 C C . PHE A 1 100 ? 10.75 18.812 -6.551 1 76.75 100 PHE A C 1
ATOM 797 O O . PHE A 1 100 ? 11.688 19.016 -7.328 1 76.75 100 PHE A O 1
ATOM 804 N N . ASN A 1 101 ? 9.578 18.609 -6.871 1 71 101 ASN A N 1
ATOM 805 C CA . ASN A 1 101 ? 9.078 18.922 -8.203 1 71 101 ASN A CA 1
ATOM 806 C C . ASN A 1 101 ? 7.656 19.469 -8.156 1 71 101 ASN A C 1
ATOM 808 O O . ASN A 1 101 ? 7.18 19.875 -7.102 1 71 101 ASN A O 1
ATOM 812 N N . GLU A 1 102 ? 7.066 19.609 -9.281 1 68.56 102 GLU A N 1
ATOM 813 C CA . GLU A 1 102 ? 5.734 20.203 -9.328 1 68.56 102 GLU A CA 1
ATOM 814 C C . GLU A 1 102 ? 4.723 19.375 -8.547 1 68.56 102 GLU A C 1
ATOM 816 O O . GLU A 1 102 ? 3.709 19.891 -8.078 1 68.56 102 GLU A O 1
ATOM 821 N N . ASN A 1 103 ? 5.055 18.141 -8.289 1 66 103 ASN A N 1
ATOM 822 C CA . ASN A 1 103 ? 4.109 17.219 -7.66 1 66 103 ASN A CA 1
ATOM 823 C C . ASN A 1 103 ? 4.477 16.953 -6.203 1 66 103 ASN A C 1
ATOM 825 O O . ASN A 1 103 ? 3.678 16.406 -5.445 1 66 103 ASN A O 1
ATOM 829 N N . ILE A 1 104 ? 5.656 17.328 -5.863 1 72.94 104 ILE A N 1
ATOM 830 C CA . ILE A 1 104 ? 6.129 17.141 -4.496 1 72.94 104 ILE A CA 1
ATOM 831 C C . ILE A 1 104 ? 6.766 18.438 -3.998 1 72.94 104 ILE A C 1
ATOM 833 O O . ILE A 1 104 ? 7.82 18.844 -4.488 1 72.94 104 ILE A O 1
ATOM 837 N N . GLN A 1 105 ? 6.039 19.094 -3.09 1 77.19 105 GLN A N 1
ATOM 838 C CA . GLN A 1 105 ? 6.488 20.359 -2.506 1 77.19 105 GLN A CA 1
ATOM 839 C C . GLN A 1 105 ? 6.27 20.375 -0.997 1 77.19 105 GLN A C 1
ATOM 841 O O . GLN A 1 105 ? 5.355 19.719 -0.49 1 77.19 105 GLN A O 1
ATOM 846 N N . PRO A 1 106 ? 7.152 21.062 -0.259 1 85.5 106 PRO A N 1
ATOM 847 C CA . PRO A 1 106 ? 6.91 21.203 1.179 1 85.5 106 PRO A CA 1
ATOM 848 C C . PRO A 1 106 ? 5.801 22.203 1.495 1 85.5 106 PRO A C 1
ATOM 850 O O . PRO A 1 106 ? 5.492 23.078 0.672 1 85.5 106 PRO A O 1
ATOM 853 N N . VAL A 1 107 ? 5.188 22.016 2.553 1 87.81 107 VAL A N 1
ATOM 854 C CA . VAL A 1 107 ? 4.184 22.969 3.025 1 87.81 107 VAL A CA 1
ATOM 855 C C . VAL A 1 107 ? 4.766 23.812 4.148 1 87.81 107 VAL A C 1
ATOM 857 O O . VAL A 1 107 ? 5.723 23.406 4.816 1 87.81 107 VAL A O 1
ATOM 860 N N . CYS A 1 108 ? 4.215 25 4.34 1 89 108 CYS A N 1
ATOM 861 C CA . CYS A 1 108 ? 4.684 25.891 5.398 1 89 108 CYS A CA 1
ATOM 862 C C . CYS A 1 108 ? 4.234 25.391 6.77 1 89 108 CYS A C 1
ATOM 864 O O . CYS A 1 108 ? 3.107 24.922 6.922 1 89 108 CYS A O 1
ATOM 866 N N . LEU A 1 109 ? 5.172 25.422 7.691 1 93 109 LEU A N 1
ATOM 867 C CA . LEU A 1 109 ? 4.875 25.141 9.086 1 93 109 LEU A CA 1
ATOM 868 C C . LEU A 1 109 ? 4.656 26.422 9.875 1 93 109 LEU A C 1
ATOM 870 O O . LEU A 1 109 ? 5.328 27.438 9.625 1 93 109 LEU A O 1
ATOM 874 N N . PRO A 1 110 ? 3.719 26.422 10.789 1 94.31 110 PRO A N 1
ATOM 875 C CA . PRO A 1 110 ? 3.504 27.625 11.609 1 94.31 110 PRO A CA 1
ATOM 876 C C . PRO A 1 110 ? 4.605 27.828 12.648 1 94.31 110 PRO A C 1
ATOM 878 O O . PRO A 1 110 ? 5.164 26.859 13.164 1 94.31 110 PRO A O 1
ATOM 881 N N . SER A 1 111 ? 4.863 29.141 12.883 1 93.75 111 SER A N 1
ATOM 882 C CA . SER A 1 111 ? 5.676 29.453 14.055 1 93.75 111 SER A CA 1
ATOM 883 C C . SER A 1 111 ? 4.914 29.172 15.344 1 93.75 111 SER A C 1
ATOM 885 O O . SER A 1 111 ? 3.709 28.906 15.32 1 93.75 111 SER A O 1
ATOM 887 N N . SER A 1 112 ? 5.652 29.188 16.453 1 95.19 112 SER A N 1
ATOM 888 C CA . SER A 1 112 ? 5.039 28.906 17.75 1 95.19 112 SER A CA 1
ATOM 889 C C . SER A 1 112 ? 3.979 29.953 18.094 1 95.19 112 SER A C 1
ATOM 891 O O . SER A 1 112 ? 3.068 29.688 18.875 1 95.19 112 SER A O 1
ATOM 893 N N . SER A 1 113 ? 4.039 31.109 17.438 1 95.94 113 SER A N 1
ATOM 894 C CA . SER A 1 113 ? 3.113 32.188 17.75 1 95.94 113 SER A CA 1
ATOM 895 C C . SER A 1 113 ? 1.986 32.281 16.719 1 95.94 113 SER A C 1
ATOM 897 O O . SER A 1 113 ? 1.09 33.125 16.828 1 95.94 113 SER A O 1
ATOM 899 N N . HIS A 1 114 ? 2.08 31.438 15.695 1 95.94 114 HIS A N 1
ATOM 900 C CA . HIS A 1 114 ? 1.05 31.469 14.664 1 95.94 114 HIS A CA 1
ATOM 901 C C . HIS A 1 114 ? -0.313 31.094 15.234 1 95.94 114 HIS A C 1
ATOM 903 O O . HIS A 1 114 ? -0.433 30.109 15.977 1 95.94 114 HIS A O 1
ATOM 909 N N . VAL A 1 115 ? -1.312 31.891 14.984 1 95.5 115 VAL A N 1
ATOM 910 C CA . VAL A 1 115 ? -2.654 31.656 15.5 1 95.5 115 VAL A CA 1
ATOM 911 C C . VAL A 1 115 ? -3.615 31.391 14.344 1 95.5 115 VAL A C 1
ATOM 913 O O . VAL A 1 115 ? -3.627 32.125 13.352 1 95.5 115 VAL A O 1
ATOM 916 N N . PHE A 1 116 ? -4.328 30.328 14.398 1 97.06 116 PHE A N 1
ATOM 917 C CA . PHE A 1 116 ? -5.469 30.031 13.539 1 97.06 116 PHE A CA 1
ATOM 918 C C . PHE A 1 116 ? -6.777 30.234 14.289 1 97.06 116 PHE A C 1
ATOM 920 O O . PHE A 1 116 ? -7.199 29.375 15.062 1 97.06 116 PHE A O 1
ATOM 927 N N . PRO A 1 117 ? -7.414 31.391 14.031 1 95.75 117 PRO A N 1
ATOM 928 C CA . PRO A 1 117 ? -8.562 31.734 14.867 1 95.75 117 PRO A CA 1
ATOM 929 C C . PRO A 1 117 ? -9.781 30.859 14.586 1 95.75 117 PRO A C 1
ATOM 931 O O . PRO A 1 117 ? -9.914 30.297 13.492 1 95.75 117 PRO A O 1
ATOM 934 N N . ALA A 1 118 ? -10.641 30.797 15.648 1 93.94 118 ALA A N 1
ATOM 935 C CA . ALA A 1 118 ? -11.93 30.125 15.461 1 93.94 118 ALA A CA 1
ATOM 936 C C . ALA A 1 118 ? -12.68 30.719 14.266 1 93.94 118 ALA A C 1
ATOM 938 O O . ALA A 1 118 ? -12.695 31.938 14.07 1 93.94 118 ALA A O 1
ATOM 939 N N . GLY A 1 119 ? -13.273 29.797 13.469 1 92.38 119 GLY A N 1
ATOM 940 C CA . GLY A 1 119 ? -14.023 30.234 12.297 1 92.38 119 GLY A CA 1
ATOM 941 C C . GLY A 1 119 ? -13.203 30.219 11.023 1 92.38 119 GLY A C 1
ATOM 942 O O . GLY A 1 119 ? -13.75 30.312 9.922 1 92.38 119 GLY A O 1
ATOM 943 N N . LYS A 1 120 ? -11.891 30.125 11.195 1 93.94 120 LYS A N 1
ATOM 944 C CA . LYS A 1 120 ? -11.039 30.062 10.016 1 93.94 120 LYS A CA 1
ATOM 945 C C . LYS A 1 120 ? -11.352 28.828 9.172 1 93.94 120 LYS A C 1
ATOM 947 O O . LYS A 1 120 ? -11.492 27.719 9.703 1 93.94 120 LYS A O 1
ATOM 952 N N . SER A 1 121 ? -11.438 29.109 7.828 1 90.19 121 SER A N 1
ATOM 953 C CA . SER A 1 121 ? -11.656 28 6.895 1 90.19 121 SER A CA 1
ATOM 954 C C . SER A 1 121 ? -10.359 27.25 6.609 1 90.19 121 SER A C 1
ATOM 956 O O . SER A 1 121 ? -9.344 27.859 6.289 1 90.19 121 SER A O 1
ATOM 958 N N . CYS A 1 122 ? -10.438 25.938 6.777 1 88.56 122 CYS A N 1
ATOM 959 C CA . CYS A 1 122 ? -9.312 25.047 6.52 1 88.56 122 CYS A CA 1
ATOM 960 C C . CYS A 1 122 ? -9.75 23.828 5.715 1 88.56 122 CYS A C 1
ATOM 962 O O . CYS A 1 122 ? -10.938 23.625 5.484 1 88.56 122 CYS A O 1
ATOM 964 N N . HIS A 1 123 ? -8.688 23.094 5.254 1 81.88 123 HIS A N 1
ATOM 965 C CA . HIS A 1 123 ? -8.938 21.922 4.422 1 81.88 123 HIS A CA 1
ATOM 966 C C . HIS A 1 123 ? -8.273 20.672 5 1 81.88 123 HIS A C 1
ATOM 968 O O . HIS A 1 123 ? -7.113 20.719 5.418 1 81.88 123 HIS A O 1
ATOM 974 N N . ILE A 1 124 ? -9.117 19.656 5.035 1 76.5 124 ILE A N 1
ATOM 975 C CA . ILE A 1 124 ? -8.547 18.344 5.324 1 76.5 124 ILE A CA 1
ATOM 976 C C . ILE A 1 124 ? -8.258 17.609 4.016 1 76.5 124 ILE A C 1
ATOM 978 O O . ILE A 1 124 ? -9.109 17.547 3.125 1 76.5 124 ILE A O 1
ATOM 982 N N . VAL A 1 125 ? -6.926 17.219 3.934 1 65.06 125 VAL A N 1
ATOM 983 C CA . VAL A 1 125 ? -6.547 16.5 2.721 1 65.06 125 VAL A CA 1
ATOM 984 C C . VAL A 1 125 ? -6.145 15.07 3.068 1 65.06 125 VAL A C 1
ATOM 986 O O . VAL A 1 125 ? -5.492 14.828 4.086 1 65.06 125 VAL A O 1
ATOM 989 N N . GLY A 1 126 ? -6.844 14.102 2.539 1 56.22 126 GLY A N 1
ATOM 990 C CA . GLY A 1 126 ? -6.48 12.719 2.816 1 56.22 126 GLY A CA 1
ATOM 991 C C . GLY A 1 126 ? -6.82 11.773 1.68 1 56.22 126 GLY A C 1
ATOM 992 O O . GLY A 1 126 ? -7.324 12.195 0.64 1 56.22 126 GLY A O 1
ATOM 993 N N . TRP A 1 127 ? -6.395 10.492 1.701 1 50.53 127 TRP A N 1
ATOM 994 C CA . TRP A 1 127 ? -6.531 9.469 0.664 1 50.53 127 TRP A CA 1
ATOM 995 C C . TRP A 1 127 ? -7.98 9.016 0.535 1 50.53 127 TRP A C 1
ATOM 997 O O . TRP A 1 127 ? -8.406 8.57 -0.533 1 50.53 127 TRP A O 1
ATOM 1007 N N . GLY A 1 128 ? -8.594 9 1.629 1 44.84 128 GLY A N 1
ATOM 1008 C CA . GLY A 1 128 ? -9.953 8.5 1.552 1 44.84 128 GLY A CA 1
ATOM 1009 C C . GLY A 1 128 ? -10.992 9.609 1.44 1 44.84 128 GLY A C 1
ATOM 1010 O O . GLY A 1 128 ? -12.133 9.359 1.057 1 44.84 128 GLY A O 1
ATOM 1011 N N . ALA A 1 129 ? -10.758 10.648 2.021 1 41.94 129 ALA A N 1
ATOM 1012 C CA . ALA A 1 129 ? -11.898 11.547 2.184 1 41.94 129 ALA A CA 1
ATOM 1013 C C . ALA A 1 129 ? -11.852 12.68 1.163 1 41.94 129 ALA A C 1
ATOM 1015 O O . ALA A 1 129 ? -10.773 13.102 0.739 1 41.94 129 ALA A O 1
ATOM 1016 N N . LYS A 1 130 ? -12.93 12.828 0.422 1 45.31 130 LYS A N 1
ATOM 1017 C CA . LYS A 1 130 ? -13.219 14.078 -0.285 1 45.31 130 LYS A CA 1
ATOM 1018 C C . LYS A 1 130 ? -12.672 15.281 0.478 1 45.31 130 LYS A C 1
ATOM 1020 O O . LYS A 1 130 ? -12.773 15.344 1.705 1 45.31 130 LYS A O 1
ATOM 1025 N N . GLN A 1 131 ? -11.766 15.992 -0.249 1 53.25 131 GLN A N 1
ATOM 1026 C CA . GLN A 1 131 ? -11.367 17.297 0.286 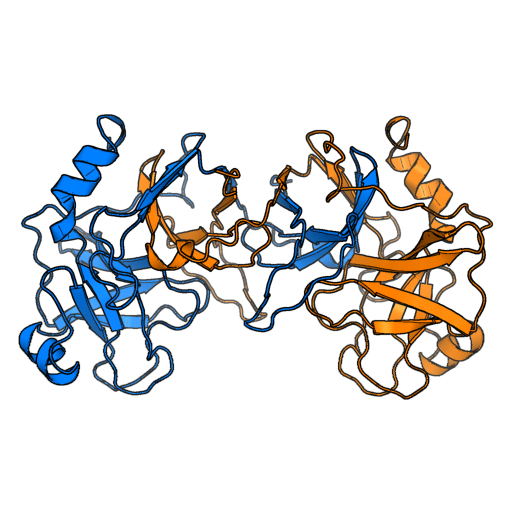1 53.25 131 GLN A CA 1
ATOM 1027 C C . GLN A 1 131 ? -12.547 18.016 0.933 1 53.25 131 GLN A C 1
ATOM 1029 O O . GLN A 1 131 ? -13.602 18.172 0.311 1 53.25 131 GLN A O 1
ATOM 1034 N N . GLU A 1 132 ? -12.516 18.078 2.295 1 62.84 132 GLU A N 1
ATOM 1035 C CA . GLU A 1 132 ? -13.625 18.766 2.953 1 62.84 132 GLU A CA 1
ATOM 1036 C C . GLU A 1 132 ? -13.164 20.047 3.623 1 62.84 132 GLU A C 1
ATOM 1038 O O . GLU A 1 132 ? -12.094 20.094 4.234 1 62.84 132 GLU A O 1
ATOM 1043 N N . ASN A 1 133 ? -13.898 21.141 3.211 1 74.5 133 ASN A N 1
ATOM 1044 C CA . ASN A 1 133 ? -13.719 22.406 3.932 1 74.5 133 ASN A CA 1
ATOM 1045 C C . ASN A 1 133 ? -14.281 22.328 5.348 1 74.5 133 ASN A C 1
ATOM 1047 O O . ASN A 1 133 ? -15.406 21.875 5.547 1 74.5 133 ASN A O 1
ATOM 1051 N N . VAL A 1 134 ? -13.398 22.641 6.328 1 82.44 134 VAL A N 1
ATOM 1052 C CA . VAL A 1 134 ? -13.812 22.688 7.73 1 82.44 134 VAL A CA 1
ATOM 1053 C C . VAL A 1 134 ? -13.445 24.031 8.344 1 82.44 134 VAL A C 1
ATOM 1055 O O . VAL A 1 134 ? -12.656 24.781 7.77 1 82.44 134 VAL A O 1
ATOM 1058 N N . LYS A 1 135 ? -14.109 24.328 9.484 1 88.88 135 LYS A N 1
ATOM 1059 C CA . LYS A 1 135 ? -13.781 25.547 10.227 1 88.88 135 LYS A CA 1
ATOM 1060 C C . LYS A 1 135 ? -13.188 25.203 11.594 1 88.88 135 LYS A C 1
ATOM 1062 O O . LYS A 1 135 ? -13.648 24.266 12.258 1 88.88 135 LYS A O 1
ATOM 1067 N N . ILE A 1 136 ? -12.18 25.969 11.898 1 92 136 ILE A N 1
ATOM 1068 C CA . ILE A 1 136 ? -11.648 25.812 13.242 1 92 136 ILE A CA 1
ATOM 1069 C C . ILE A 1 136 ? -12.727 26.156 14.273 1 92 136 ILE A C 1
ATOM 1071 O O . ILE A 1 136 ? -13.461 27.141 14.102 1 92 136 ILE A O 1
ATOM 1075 N N . ILE A 1 137 ? -12.812 25.359 15.305 1 89.75 137 ILE A N 1
ATOM 1076 C CA . ILE A 1 137 ? -13.805 25.547 16.359 1 89.75 137 ILE A CA 1
ATOM 1077 C C . ILE A 1 137 ? -13.133 26.141 17.594 1 89.75 137 ILE A C 1
ATOM 1079 O O . ILE A 1 137 ? -11.992 25.781 17.922 1 89.75 137 ILE A O 1
ATOM 1083 N N . ASP A 1 138 ? -13.898 27.031 18.172 1 92.88 138 ASP A N 1
ATOM 1084 C CA . ASP A 1 138 ? -13.406 27.594 19.422 1 92.88 138 ASP A CA 1
ATOM 1085 C C . ASP A 1 138 ? -13.023 26.5 20.422 1 92.88 138 ASP A C 1
ATOM 1087 O O . ASP A 1 138 ? -13.773 25.547 20.609 1 92.88 138 ASP A O 1
ATOM 1091 N N . GLN A 1 139 ? -11.914 26.734 21.047 1 91.62 139 GLN A N 1
ATOM 1092 C CA . GLN A 1 139 ? -11.328 25.719 21.906 1 91.62 139 GLN A CA 1
ATOM 1093 C C . GLN A 1 139 ? -12.242 25.406 23.094 1 91.62 139 GLN A C 1
ATOM 1095 O O . GLN A 1 139 ? -12.445 24.234 23.438 1 91.62 139 GLN A O 1
ATOM 1100 N N . ALA A 1 140 ? -12.734 26.406 23.703 1 91.5 140 ALA A N 1
ATOM 1101 C CA . ALA A 1 140 ? -13.594 26.203 24.875 1 91.5 140 ALA A CA 1
ATOM 1102 C C . ALA A 1 140 ? -14.875 25.484 24.484 1 91.5 140 ALA A C 1
ATOM 1104 O O . ALA A 1 140 ? -15.328 24.578 25.203 1 91.5 140 ALA A O 1
ATOM 1105 N N . LEU A 1 141 ? -15.445 25.875 23.438 1 86.62 141 LEU A N 1
ATOM 1106 C CA . LEU A 1 141 ? -16.656 25.219 22.938 1 86.62 141 LEU A CA 1
ATOM 1107 C C . LEU A 1 141 ? -16.391 23.75 22.625 1 86.62 141 LEU A C 1
ATOM 1109 O O . LEU A 1 141 ? -17.172 22.875 23 1 86.62 141 LEU A O 1
ATOM 1113 N N . CYS A 1 142 ? -15.32 23.531 21.969 1 86.75 142 CYS A N 1
ATOM 1114 C CA . CYS A 1 142 ? -14.945 22.156 21.625 1 86.75 142 CYS A CA 1
ATOM 1115 C C . CYS A 1 142 ? -14.719 21.328 22.875 1 86.75 142 CYS A C 1
ATOM 1117 O O . CYS A 1 142 ? -15.188 20.188 22.953 1 86.75 142 CYS A O 1
ATOM 1119 N N . ASN A 1 143 ? -13.984 21.844 23.75 1 87.81 143 ASN A N 1
ATOM 1120 C CA . ASN A 1 143 ? -13.68 21.125 24.984 1 87.81 143 ASN A CA 1
ATOM 1121 C C . ASN A 1 143 ? -14.953 20.734 25.734 1 87.81 143 ASN A C 1
ATOM 1123 O O . ASN A 1 143 ? -15.055 19.609 26.25 1 87.81 143 ASN A O 1
ATOM 1127 N N . LYS A 1 144 ? -15.859 21.594 25.844 1 85.81 144 LYS A N 1
ATOM 1128 C CA . LYS A 1 144 ? -17.141 21.297 26.484 1 85.81 144 LYS A CA 1
ATOM 1129 C C . LYS A 1 144 ? -17.859 20.156 25.766 1 85.81 144 LYS A C 1
ATOM 1131 O O . LYS A 1 144 ? -18.359 19.234 26.406 1 85.81 144 LYS A O 1
ATOM 1136 N N . ARG A 1 145 ? -17.812 20.219 24.5 1 78.25 145 ARG A N 1
ATOM 1137 C CA . ARG A 1 145 ? -18.531 19.219 23.719 1 78.25 145 ARG A CA 1
ATOM 1138 C C . ARG A 1 145 ? -17.844 17.859 23.812 1 78.25 145 ARG A C 1
ATOM 1140 O O . ARG A 1 145 ? -18.5 16.828 23.734 1 78.25 145 ARG A O 1
ATOM 1147 N N . MET A 1 146 ? -16.578 17.969 23.984 1 80.12 146 MET A N 1
ATOM 1148 C CA . MET A 1 146 ? -15.797 16.734 24.016 1 80.12 146 MET A CA 1
ATOM 1149 C C . MET A 1 146 ? -15.523 16.281 25.453 1 80.12 146 MET A C 1
ATOM 1151 O O . MET A 1 146 ? -14.508 15.648 25.734 1 80.12 146 MET A O 1
ATOM 1155 N N . LYS A 1 147 ? -16.391 16.656 26.281 1 81.06 147 LYS A N 1
ATOM 1156 C CA . LYS A 1 147 ? -16.375 16.234 27.688 1 81.06 147 LYS A CA 1
ATOM 1157 C C . LYS A 1 147 ? -15.031 16.547 28.328 1 81.06 147 LYS A C 1
ATOM 1159 O O . LYS A 1 147 ? -14.492 15.734 29.078 1 81.06 147 LYS A O 1
ATOM 1164 N N . HIS A 1 148 ? -14.43 17.625 27.891 1 80.88 148 HIS A N 1
ATOM 1165 C CA . HIS A 1 148 ? -13.234 18.188 28.5 1 80.88 148 HIS A CA 1
ATOM 1166 C C . HIS A 1 148 ? -12.023 17.281 28.281 1 80.88 148 HIS A C 1
ATOM 1168 O O . HIS A 1 148 ? -11.195 17.125 29.188 1 80.88 148 HIS A O 1
ATOM 1174 N N . GLN A 1 149 ? -11.938 16.688 27.156 1 84.62 149 GLN A N 1
ATOM 1175 C CA . GLN A 1 149 ? -10.82 15.82 26.828 1 84.62 149 GLN A CA 1
ATOM 1176 C C . GLN A 1 149 ? -9.852 16.5 25.875 1 84.62 149 GLN A C 1
ATOM 1178 O O . GLN A 1 149 ? -8.82 15.93 25.516 1 84.62 149 GLN A O 1
ATOM 1183 N N . ILE A 1 150 ? -10.219 17.734 25.562 1 89.25 150 ILE A N 1
ATOM 1184 C CA . ILE A 1 150 ? -9.375 18.453 24.609 1 89.25 150 ILE A CA 1
ATOM 1185 C C . ILE A 1 150 ? -8.289 19.219 25.375 1 89.25 150 ILE A C 1
ATOM 1187 O O . ILE A 1 150 ? -8.586 19.984 26.281 1 89.25 150 ILE A O 1
ATOM 1191 N N . THR A 1 151 ? -7.035 19.047 25.016 1 94.38 151 THR A N 1
ATOM 1192 C CA . THR A 1 151 ? -5.91 19.734 25.641 1 94.38 151 THR A CA 1
ATOM 1193 C C . THR A 1 151 ? -5.434 20.891 24.766 1 94.38 151 THR A C 1
ATOM 1195 O O . THR A 1 151 ? -5.957 21.094 23.672 1 94.38 151 THR A O 1
ATOM 1198 N N . THR A 1 152 ? -4.387 21.672 25.312 1 95.56 152 THR A N 1
ATOM 1199 C CA . THR A 1 152 ? -3.852 22.812 24.578 1 95.56 152 THR A CA 1
ATOM 1200 C C . THR A 1 152 ? -3.076 22.328 23.344 1 95.56 152 THR A C 1
ATOM 1202 O O . THR A 1 152 ? -2.818 23.109 22.422 1 95.56 152 THR A O 1
ATOM 1205 N N . GLN A 1 153 ? -2.729 21.047 23.312 1 96.75 153 GLN A N 1
ATOM 1206 C CA . GLN A 1 153 ? -1.965 20.484 22.219 1 96.75 153 GLN A CA 1
ATOM 1207 C C . GLN A 1 153 ? -2.885 20.031 21.094 1 96.75 153 GLN A C 1
ATOM 1209 O O . GLN A 1 153 ? -2.416 19.625 20.016 1 96.75 153 GLN A O 1
ATOM 1214 N N . MET A 1 154 ? -4.168 20.172 21.344 1 94.19 154 MET A N 1
ATOM 1215 C CA . MET A 1 154 ? -5.172 19.734 20.375 1 94.19 154 MET A CA 1
ATOM 1216 C C . MET A 1 154 ? -5.98 20.922 19.859 1 94.19 154 MET A C 1
ATOM 1218 O O . MET A 1 154 ? -6.07 21.953 20.516 1 94.19 154 MET A O 1
ATOM 1222 N N . LEU A 1 155 ? -6.492 20.781 18.656 1 92.25 155 LEU A N 1
ATOM 1223 C CA . LEU A 1 155 ? -7.48 21.719 18.156 1 92.25 155 LEU A CA 1
ATOM 1224 C C . LEU A 1 155 ? -8.625 20.984 17.469 1 92.25 155 LEU A C 1
ATOM 1226 O O . LEU A 1 155 ? -8.477 19.828 17.062 1 92.25 155 LEU A O 1
ATOM 1230 N N . CYS A 1 156 ? -9.727 21.672 17.422 1 88.19 156 CYS A N 1
ATOM 1231 C CA . CYS A 1 156 ? -10.938 21.109 16.844 1 88.19 156 CYS A CA 1
ATOM 1232 C C . CYS A 1 156 ? -11.328 21.844 15.562 1 88.19 156 CYS A C 1
ATOM 1234 O O . CYS A 1 156 ? -11.227 23.062 15.492 1 88.19 156 CYS A O 1
ATOM 1236 N N . ALA A 1 157 ? -11.68 21.047 14.617 1 88.06 157 ALA A N 1
ATOM 1237 C CA . ALA A 1 157 ? -12.227 21.625 13.391 1 88.06 157 ALA A CA 1
ATOM 1238 C C . ALA A 1 157 ? -13.352 20.75 12.836 1 88.06 157 ALA A C 1
ATOM 1240 O O . ALA A 1 157 ? -13.336 19.516 13 1 88.06 157 ALA A O 1
ATOM 1241 N N . GLY A 1 158 ? -14.344 21.266 12.227 1 80.12 158 GLY A N 1
ATOM 1242 C CA . GLY A 1 158 ? -15.461 20.5 11.688 1 80.12 158 GLY A CA 1
ATOM 1243 C C . GLY A 1 158 ? -16.453 21.359 10.93 1 80.12 158 GLY A C 1
ATOM 1244 O O . GLY A 1 158 ? -16.219 22.562 10.734 1 80.12 158 GLY A O 1
ATOM 1245 N N . TYR A 1 159 ? -17.422 20.406 10.406 1 67.69 159 TYR A N 1
ATOM 1246 C CA . TYR A 1 159 ? -18.453 21.062 9.617 1 67.69 159 TYR A CA 1
ATOM 1247 C C . TYR A 1 159 ? -19.469 21.734 10.516 1 67.69 159 TYR A C 1
ATOM 1249 O O . TYR A 1 159 ? -19.828 21.219 11.57 1 67.69 159 TYR A O 1
ATOM 1257 N N . LEU A 1 160 ? -19.703 22.922 10.18 1 55.12 160 LEU A N 1
ATOM 1258 C CA . LEU A 1 160 ? -20.812 23.547 10.891 1 55.12 160 LEU A CA 1
ATOM 1259 C C . LEU A 1 160 ? -22.094 22.734 10.719 1 55.12 160 LEU A C 1
ATOM 1261 O O . LEU A 1 160 ? -22.938 22.688 11.617 1 55.12 160 LEU A O 1
ATOM 1265 N N . THR A 1 161 ? -22.234 22.172 9.477 1 51.5 161 THR A N 1
ATOM 1266 C CA . THR A 1 161 ? -23.547 21.562 9.219 1 51.5 161 THR A CA 1
ATOM 1267 C C . THR A 1 161 ? -23.5 20.062 9.492 1 51.5 161 THR A C 1
ATOM 1269 O O . THR A 1 161 ? -24.531 19.375 9.383 1 51.5 161 THR A O 1
ATOM 1272 N N . GLY A 1 162 ? -22.719 19.547 10.344 1 47.62 162 GLY A N 1
ATOM 1273 C CA . GLY A 1 162 ? -22.734 18.156 10.805 1 47.62 162 GLY A CA 1
ATOM 1274 C C . GLY A 1 162 ? -22.219 17.188 9.773 1 47.62 162 GLY A C 1
ATOM 1275 O O . GLY A 1 162 ? -22.359 15.969 9.938 1 47.62 162 GLY A O 1
ATOM 1276 N N . GLU A 1 163 ? -21.938 17.531 8.648 1 46.72 163 GLU A N 1
ATOM 1277 C CA . GLU A 1 163 ? -21.609 16.531 7.637 1 46.72 163 GLU A CA 1
ATOM 1278 C C . GLU A 1 163 ? -20.25 15.883 7.934 1 46.72 163 GLU A C 1
ATOM 1280 O O . GLU A 1 163 ? -19.594 16.234 8.922 1 46.72 163 GLU A O 1
ATOM 1285 N N . ILE A 1 164 ? -19.578 15.195 6.84 1 45.44 164 ILE A N 1
ATOM 1286 C CA . ILE A 1 164 ? -18.594 14.109 6.824 1 45.44 164 ILE A CA 1
ATOM 1287 C C . ILE A 1 164 ? -17.25 14.617 7.352 1 45.44 164 ILE A C 1
ATOM 1289 O O . ILE A 1 164 ? -16.734 15.633 6.875 1 45.44 164 ILE A O 1
ATOM 1293 N N . ASP A 1 165 ? -16.938 14.281 8.57 1 50.19 165 ASP A N 1
ATOM 1294 C CA . ASP A 1 165 ? -15.609 14.578 9.102 1 50.19 165 ASP A CA 1
ATOM 1295 C C . ASP A 1 165 ? -14.562 13.641 8.523 1 50.19 165 ASP A C 1
ATOM 1297 O O . ASP A 1 165 ? -14.891 12.711 7.785 1 50.19 165 ASP A O 1
ATOM 1301 N N . ALA A 1 166 ? -13.266 14.008 9.023 1 50.84 166 ALA A N 1
ATOM 1302 C CA . ALA A 1 166 ? -12.086 13.234 8.625 1 50.84 166 ALA A CA 1
ATOM 1303 C C . ALA A 1 166 ? -12.266 11.758 8.93 1 50.84 166 ALA A C 1
ATOM 1305 O O . ALA A 1 166 ? -12.781 11.398 9.992 1 50.84 166 ALA A O 1
ATOM 1306 N N . CYS A 1 167 ? -12.43 10.898 7.887 1 54.28 167 CYS A N 1
ATOM 1307 C CA . CYS A 1 167 ? -12.641 9.461 8.062 1 54.28 167 CYS A CA 1
ATOM 1308 C C . CYS A 1 167 ? -11.312 8.727 8.148 1 54.28 167 CYS A C 1
ATOM 1310 O O . CYS A 1 167 ? -10.25 9.32 7.949 1 54.28 167 CYS A O 1
ATOM 1312 N N . ASP A 1 168 ? -11.484 7.469 8.344 1 47.69 168 ASP A N 1
ATOM 1313 C CA . ASP A 1 168 ? -10.422 6.477 8.461 1 47.69 168 ASP A CA 1
ATOM 1314 C C . ASP A 1 168 ? -9.5 6.508 7.238 1 47.69 168 ASP A C 1
ATOM 1316 O O . ASP A 1 168 ? -9.977 6.598 6.102 1 47.69 168 ASP A O 1
ATOM 1320 N N . GLY A 1 169 ? -8.195 7.02 7.453 1 56.53 169 GLY A N 1
ATOM 1321 C CA . GLY A 1 169 ? -7.188 7.086 6.41 1 56.53 169 GLY A CA 1
ATOM 1322 C C . GLY A 1 169 ? -6.531 8.445 6.301 1 56.53 169 GLY A C 1
ATOM 1323 O O . GLY A 1 169 ? -5.457 8.578 5.707 1 56.53 169 GLY A O 1
ATOM 1324 N N . ASP A 1 170 ? -7.301 9.367 6.93 1 65.25 170 ASP A N 1
ATOM 1325 C CA . ASP A 1 170 ? -6.734 10.711 6.855 1 65.25 170 ASP A CA 1
ATOM 1326 C C . ASP A 1 170 ? -5.793 10.977 8.031 1 65.25 170 ASP A C 1
ATOM 1328 O O . ASP A 1 170 ? -5.031 11.945 8.016 1 65.25 170 ASP A O 1
ATOM 1332 N N . SER A 1 171 ? -5.789 9.977 8.906 1 76.06 171 SER A N 1
ATOM 1333 C CA . SER A 1 171 ? -4.949 10.148 10.086 1 76.06 171 SER A CA 1
ATOM 1334 C C . SER A 1 171 ? -3.5 10.422 9.695 1 76.06 171 SER A C 1
ATOM 1336 O O . SER A 1 171 ? -2.959 9.781 8.797 1 76.06 171 SER A O 1
ATOM 1338 N N . GLY A 1 172 ? -3.059 11.523 10.312 1 84.31 172 GLY A N 1
ATOM 1339 C CA . GLY A 1 172 ? -1.673 11.891 10.062 1 84.31 172 GLY A CA 1
ATOM 1340 C C . GLY A 1 172 ? -1.519 12.945 8.984 1 84.31 172 GLY A C 1
ATOM 1341 O O . GLY A 1 172 ? -0.458 13.562 8.859 1 84.31 172 GLY A O 1
ATOM 1342 N N . GLY A 1 173 ? -2.576 13.133 8.258 1 83.5 173 GLY A N 1
ATOM 1343 C CA . GLY A 1 173 ? -2.553 14.164 7.23 1 83.5 173 GLY A CA 1
ATOM 1344 C C . GLY A 1 173 ? -2.703 15.562 7.793 1 83.5 173 GLY A C 1
ATOM 1345 O O . GLY A 1 173 ? -2.936 15.734 8.992 1 83.5 173 GLY A O 1
ATOM 1346 N N . PRO A 1 174 ? -2.562 16.5 6.879 1 87.25 174 PRO A N 1
ATOM 1347 C CA . PRO A 1 174 ? -2.57 17.875 7.348 1 87.25 174 PRO A CA 1
ATOM 1348 C C . PRO A 1 174 ? -3.969 18.5 7.352 1 87.25 174 PRO A C 1
ATOM 1350 O O . PRO A 1 174 ? -4.781 18.188 6.477 1 87.25 174 PRO A O 1
ATOM 1353 N N . LEU A 1 175 ? -4.254 19.25 8.414 1 87.94 175 LEU A N 1
ATOM 1354 C CA . LEU A 1 175 ? -5.223 20.344 8.32 1 87.94 175 LEU A CA 1
ATOM 1355 C C . LEU A 1 175 ? -4.574 21.594 7.754 1 87.94 175 LEU A C 1
ATOM 1357 O O . LEU A 1 175 ? -3.705 22.203 8.391 1 87.94 175 LEU A O 1
ATOM 1361 N N . LEU A 1 176 ? -5.004 21.953 6.566 1 88.75 176 LEU A N 1
ATOM 1362 C CA . LEU A 1 176 ? -4.34 23.031 5.852 1 88.75 176 LEU A CA 1
ATOM 1363 C C . LEU A 1 176 ? -5.195 24.297 5.871 1 88.75 176 LEU A C 1
ATOM 1365 O O . LEU A 1 176 ? -6.398 24.25 5.602 1 88.75 176 LEU A O 1
ATOM 1369 N N . CYS A 1 177 ? -4.566 25.406 6.238 1 91.25 177 CYS A N 1
ATOM 1370 C CA . CYS A 1 177 ? -5.211 26.719 6.199 1 91.25 177 CYS A CA 1
ATOM 1371 C C . CYS A 1 177 ? -4.414 27.688 5.34 1 91.25 177 CYS A C 1
ATOM 1373 O O . CYS A 1 177 ? -3.188 27.75 5.43 1 91.25 177 CYS A O 1
ATOM 1375 N N . GLU A 1 178 ? -5.16 28.328 4.574 1 91 178 GLU A N 1
ATOM 1376 C CA . GLU A 1 178 ? -4.531 29.359 3.748 1 91 178 GLU A CA 1
ATOM 1377 C C . GLU A 1 178 ? -4.461 30.688 4.484 1 91 178 GLU A C 1
ATOM 1379 O O . GLU A 1 178 ? -5.438 31.109 5.102 1 91 178 GLU A O 1
ATOM 1384 N N . GLU A 1 179 ? -3.232 31.25 4.453 1 93.19 179 GLU A N 1
ATOM 1385 C CA . GLU A 1 179 ? -3.066 32.562 5.059 1 93.19 179 GLU A CA 1
ATOM 1386 C C . GLU A 1 179 ? -3.154 33.688 4.008 1 93.19 179 GLU A C 1
ATOM 1388 O O . GLU A 1 179 ? -3.213 33.406 2.809 1 93.19 179 GLU A O 1
ATOM 1393 N N . SER A 1 180 ? -3.229 34.938 4.535 1 92.56 180 SER A N 1
ATOM 1394 C CA . SER A 1 180 ? -3.412 36.094 3.654 1 92.56 180 SER A CA 1
ATOM 1395 C C . SER A 1 180 ? -2.264 36.219 2.658 1 92.56 180 SER A C 1
ATOM 1397 O O . SER A 1 180 ? -2.434 36.781 1.575 1 92.56 180 SER A O 1
ATOM 1399 N N . SER A 1 181 ? -1.079 35.688 2.936 1 89.31 181 SER A N 1
ATOM 1400 C CA . SER A 1 181 ? 0.076 35.688 2.043 1 89.31 181 SER A CA 1
ATOM 1401 C C . SER A 1 181 ? -0.167 34.812 0.823 1 89.31 181 SER A C 1
ATOM 1403 O O . SER A 1 181 ? 0.589 34.844 -0.15 1 89.31 181 SER A O 1
ATOM 1405 N N . GLY A 1 182 ? -1.184 34 0.87 1 89.44 182 GLY A N 1
ATOM 1406 C CA . GLY A 1 182 ? -1.436 33.031 -0.188 1 89.44 182 GLY A CA 1
ATOM 1407 C C . GLY A 1 182 ? -0.772 31.688 0.058 1 89.44 182 GLY A C 1
ATOM 1408 O O . GLY A 1 182 ? -0.962 30.75 -0.713 1 89.44 182 GLY A O 1
ATOM 1409 N N . LYS A 1 183 ? -0.128 31.688 1.125 1 87 183 LYS A N 1
ATOM 1410 C CA . LYS A 1 183 ? 0.569 30.453 1.459 1 87 183 LYS A CA 1
ATOM 1411 C C . LYS A 1 183 ? -0.295 29.547 2.342 1 87 183 LYS A C 1
ATOM 1413 O O . LYS A 1 183 ? -1.092 30.047 3.143 1 87 183 LYS A O 1
ATOM 1418 N N . TRP A 1 184 ? -0.101 28.219 2.119 1 88.69 184 TRP A N 1
ATOM 1419 C CA . TRP A 1 184 ? -0.779 27.219 2.941 1 88.69 184 TRP A CA 1
ATOM 1420 C C . TRP A 1 184 ? 0.095 26.797 4.117 1 88.69 184 TRP A C 1
ATOM 1422 O O . TRP A 1 184 ? 1.301 26.594 3.963 1 88.69 184 TRP A O 1
ATOM 1432 N N . PHE A 1 185 ? -0.565 26.797 5.262 1 93.44 185 PHE A N 1
ATOM 1433 C CA . PHE A 1 185 ? 0.105 26.359 6.484 1 93.44 185 PHE A CA 1
ATOM 1434 C C . PHE A 1 185 ? -0.571 25.125 7.062 1 93.44 185 PHE A C 1
ATOM 1436 O O . PHE A 1 185 ? -1.793 24.984 6.98 1 93.44 185 PHE A O 1
ATOM 1443 N N . VAL A 1 186 ? 0.264 24.25 7.629 1 95.12 186 VAL A N 1
ATOM 1444 C CA . VAL A 1 186 ? -0.286 23.125 8.391 1 95.12 186 VAL A CA 1
ATOM 1445 C C . VAL A 1 186 ? -0.727 23.609 9.773 1 95.12 186 VAL A C 1
ATOM 1447 O O . VAL A 1 186 ? 0.108 23.891 10.633 1 95.12 186 VAL A O 1
ATOM 1450 N N . ALA A 1 187 ? -2.043 23.641 9.977 1 96.06 187 ALA A N 1
ATOM 1451 C CA . ALA A 1 187 ? -2.574 24.062 11.273 1 96.06 187 ALA A CA 1
ATOM 1452 C C . ALA A 1 187 ? -2.596 22.891 12.258 1 96.06 187 ALA A C 1
ATOM 1454 O O . ALA A 1 187 ? -2.451 23.094 13.469 1 96.06 187 ALA A O 1
ATOM 1455 N N . GLY A 1 188 ? -2.771 21.75 11.68 1 94.81 188 GLY A N 1
ATOM 1456 C CA . GLY A 1 188 ? -2.863 20.578 12.539 1 94.81 188 GLY A CA 1
ATOM 1457 C C . GLY A 1 188 ? -2.613 19.266 11.805 1 94.81 188 GLY A C 1
ATOM 1458 O O . GLY A 1 188 ? -2.518 19.25 10.57 1 94.81 188 GLY A O 1
ATOM 1459 N N . VAL A 1 189 ? -2.455 18.234 12.594 1 92.81 189 VAL A N 1
ATOM 1460 C CA . VAL A 1 189 ? -2.354 16.859 12.102 1 92.81 189 VAL A CA 1
ATOM 1461 C C . VAL A 1 189 ? -3.611 16.078 12.484 1 92.81 189 VAL A C 1
ATOM 1463 O O . VAL A 1 189 ? -4.023 16.078 13.648 1 92.81 189 VAL A O 1
ATOM 1466 N N . VAL A 1 190 ? -4.125 15.414 11.523 1 85.06 190 VAL A N 1
ATOM 1467 C CA . VAL A 1 190 ? -5.348 14.664 11.789 1 85.06 190 VAL A CA 1
ATOM 1468 C C . VAL A 1 190 ? -5.066 13.562 12.812 1 85.06 190 VAL A C 1
ATOM 1470 O O . VAL A 1 190 ? -4.223 12.695 12.586 1 85.06 190 VAL A O 1
ATOM 1473 N N . SER A 1 191 ? -5.461 13.391 14.008 1 82.75 191 SER A N 1
ATOM 1474 C CA . SER A 1 191 ? -5.238 12.43 15.086 1 82.75 191 SER A CA 1
ATOM 1475 C C . SER A 1 191 ? -6.391 11.438 15.188 1 82.75 191 SER A C 1
ATOM 1477 O O . SER A 1 191 ? -6.172 10.234 15.328 1 82.75 191 SER A O 1
ATOM 1479 N N . ALA A 1 192 ? -7.383 11.344 15.805 1 61.03 192 ALA A N 1
ATOM 1480 C CA . ALA A 1 192 ? -8.469 10.398 16.062 1 61.03 192 ALA A CA 1
ATOM 1481 C C . ALA A 1 192 ? -9.82 10.992 15.672 1 61.03 192 ALA A C 1
ATOM 1483 O O . ALA A 1 192 ? -10.125 12.133 16.016 1 61.03 192 ALA A O 1
ATOM 1484 N N . GLY A 1 193 ? -10.312 10.992 14.445 1 47 193 GLY A N 1
ATOM 1485 C CA . GLY A 1 193 ? -11.703 11.336 14.648 1 47 193 GLY A CA 1
ATOM 1486 C C . GLY A 1 193 ? -12.586 10.133 14.898 1 47 193 GLY A C 1
ATOM 1487 O O . GLY A 1 193 ? -12.656 9.227 14.07 1 47 193 GLY A O 1
ATOM 1488 N N . GLU A 1 194 ? -12.602 9.656 16.062 1 43.31 194 GLU A N 1
ATOM 1489 C CA . GLU A 1 194 ? -13.695 8.75 16.406 1 43.31 194 GLU A CA 1
ATOM 1490 C C . GLU A 1 194 ? -14.859 8.914 15.438 1 43.31 194 GLU A C 1
ATOM 1492 O O . GLU A 1 194 ? -15.609 7.965 15.18 1 43.31 194 GLU A O 1
ATOM 1497 N N . GLY A 1 195 ? -15.102 9.992 14.984 1 40.72 195 GLY A N 1
ATOM 1498 C CA . GLY A 1 195 ? -16.328 10.547 14.438 1 40.72 195 GLY A CA 1
ATOM 1499 C C . GLY A 1 195 ? -16.359 10.539 12.922 1 40.72 195 GLY A C 1
ATOM 1500 O O . GLY A 1 195 ? -17.188 11.227 12.305 1 40.72 195 GLY A O 1
ATOM 1501 N N . CYS A 1 196 ? -15.18 10 12.375 1 46.09 196 CYS A N 1
ATOM 1502 C CA . CYS A 1 196 ? -15.219 10.344 10.953 1 46.09 196 CYS A CA 1
ATOM 1503 C C . CYS A 1 196 ? -16.625 10.234 10.406 1 46.09 196 CYS A C 1
ATOM 1505 O O . CYS A 1 196 ? -17 10.984 9.5 1 46.09 196 CYS A O 1
ATOM 1507 N N . ALA A 1 197 ? -17.266 9.18 10.805 1 43.81 197 ALA A N 1
ATOM 1508 C CA . ALA A 1 197 ? -18.609 8.984 10.273 1 43.81 197 ALA A CA 1
ATOM 1509 C C . ALA A 1 197 ? -19.672 9.531 11.234 1 43.81 197 ALA A C 1
ATOM 1511 O O . ALA A 1 197 ? -20.875 9.375 11.008 1 43.81 197 ALA A O 1
ATOM 1512 N N . ARG A 1 198 ? -19.125 10.031 12.289 1 43.12 198 ARG A N 1
ATOM 1513 C CA . ARG A 1 198 ? -20.312 10.328 13.07 1 43.12 198 ARG A CA 1
ATOM 1514 C C . ARG A 1 198 ? -20.75 11.781 12.883 1 43.12 198 ARG A C 1
ATOM 1516 O O . ARG A 1 198 ? -19.922 12.695 12.945 1 43.12 198 ARG A O 1
ATOM 1523 N N . SER A 1 199 ? -21.812 11.938 12.461 1 46.59 199 SER A N 1
ATOM 1524 C CA . SER A 1 199 ? -22.547 13.172 12.25 1 46.59 199 SER A CA 1
ATOM 1525 C C . SER A 1 199 ? -22.438 14.094 13.461 1 46.59 199 SER A C 1
ATOM 1527 O O . SER A 1 199 ? -22.703 13.688 14.594 1 46.59 199 SER A O 1
ATOM 1529 N N . GLY A 1 200 ? -21.734 15.328 13.312 1 52.84 200 GLY A N 1
ATOM 1530 C CA . GLY A 1 200 ? -21.781 16.406 14.281 1 52.84 200 GLY A CA 1
ATOM 1531 C C . GLY A 1 200 ? -20.516 16.547 15.102 1 52.84 200 GLY A C 1
ATOM 1532 O O . GLY A 1 200 ? -20.391 17.453 15.914 1 52.84 200 GLY A O 1
ATOM 1533 N N . LEU A 1 201 ? -19.703 15.586 15.023 1 58.16 201 LEU A N 1
ATOM 1534 C CA . LEU A 1 201 ? -18.562 15.734 15.93 1 58.16 201 LEU A CA 1
ATOM 1535 C C . LEU A 1 201 ? -17.359 16.328 15.203 1 58.16 201 LEU A C 1
ATOM 1537 O O . LEU A 1 201 ? -17.172 16.078 14.008 1 58.16 201 LEU A O 1
ATOM 1541 N N . ALA A 1 202 ? -16.828 17.391 15.883 1 70.75 202 ALA A N 1
ATOM 1542 C CA . ALA A 1 202 ? -15.609 18.047 15.438 1 70.75 202 ALA A CA 1
ATOM 1543 C C . ALA A 1 202 ? -14.453 17.062 15.336 1 70.75 202 ALA A C 1
ATOM 1545 O O . ALA A 1 202 ? -14.375 16.109 16.125 1 70.75 202 ALA A O 1
ATOM 1546 N N . GLY A 1 203 ? -13.789 17.172 14.25 1 81.62 203 GLY A N 1
ATOM 1547 C CA . GLY A 1 203 ? -12.531 16.453 14.203 1 81.62 203 GLY A CA 1
ATOM 1548 C C . GLY A 1 203 ? -11.484 17.016 15.156 1 81.62 203 GLY A C 1
ATOM 1549 O O . GLY A 1 203 ? -11.445 18.219 15.398 1 81.62 203 GLY A O 1
ATOM 1550 N N . ILE A 1 204 ? -10.672 16.125 15.742 1 86 204 ILE A N 1
ATOM 1551 C CA . ILE A 1 204 ? -9.57 16.5 16.625 1 86 204 ILE A CA 1
ATOM 1552 C C . ILE A 1 204 ? -8.25 16.422 15.867 1 86 204 ILE A C 1
ATOM 1554 O O . ILE A 1 204 ? -8 15.461 15.141 1 86 204 ILE A O 1
ATOM 1558 N N . TYR A 1 205 ? -7.523 17.5 16.078 1 90.94 205 TYR A N 1
ATOM 1559 C CA . TYR A 1 205 ? -6.227 17.625 15.422 1 90.94 205 TYR A CA 1
ATOM 1560 C C . TYR A 1 205 ? -5.141 17.969 16.438 1 90.94 205 TYR A C 1
ATOM 1562 O O . TYR A 1 205 ? -5.414 18.578 17.469 1 90.94 205 TYR A O 1
ATOM 1570 N N . THR A 1 206 ? -3.943 17.484 16.094 1 95.44 206 THR A N 1
ATOM 1571 C CA . THR A 1 206 ? -2.789 18 16.812 1 95.44 206 THR A CA 1
ATOM 1572 C C . THR A 1 206 ? -2.529 19.469 16.438 1 95.44 206 THR A C 1
ATOM 1574 O O . THR A 1 206 ? -2.449 19.797 15.258 1 95.44 206 THR A O 1
ATOM 1577 N N . ARG A 1 207 ? -2.486 20.359 17.453 1 96.94 207 ARG A N 1
ATOM 1578 C CA . ARG A 1 207 ? -2.211 21.781 17.219 1 96.94 207 ARG A CA 1
ATOM 1579 C C . ARG A 1 207 ? -0.738 22 16.906 1 96.94 207 ARG A C 1
ATOM 1581 O O . ARG A 1 207 ? 0.083 22.156 17.812 1 96.94 207 ARG A O 1
ATOM 1588 N N . LEU A 1 208 ? -0.425 22.188 15.656 1 97.38 208 LEU A N 1
ATOM 1589 C CA . LEU A 1 208 ? 0.96 22.078 15.219 1 97.38 208 LEU A CA 1
ATOM 1590 C C . LEU A 1 208 ? 1.808 23.219 15.789 1 97.38 208 LEU A C 1
ATOM 1592 O O . LEU A 1 208 ? 2.982 23.016 16.109 1 97.38 208 LEU A O 1
ATOM 1596 N N . ALA A 1 209 ? 1.274 24.391 15.945 1 97.19 209 ALA A N 1
ATOM 1597 C CA . ALA A 1 209 ? 2.047 25.531 16.422 1 97.19 209 ALA A CA 1
ATOM 1598 C C . ALA A 1 209 ? 2.68 25.25 17.781 1 97.19 209 ALA A C 1
ATOM 1600 O O . ALA A 1 209 ? 3.762 25.75 18.094 1 97.19 209 ALA A O 1
ATOM 1601 N N . LYS A 1 210 ? 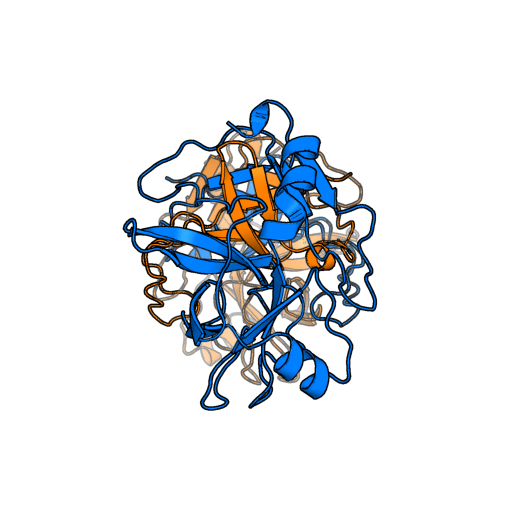2.074 24.391 18.531 1 97.75 210 LYS A N 1
ATOM 1602 C CA . LYS A 1 210 ? 2.564 24.078 19.875 1 97.75 210 LYS A CA 1
ATOM 1603 C C . LYS A 1 210 ? 3.793 23.172 19.812 1 97.75 210 LYS A C 1
ATOM 1605 O O . LYS A 1 210 ? 4.488 22.984 20.812 1 97.75 210 LYS A O 1
ATOM 1610 N N . PHE A 1 211 ? 4.109 22.734 18.656 1 97.12 211 PHE A N 1
ATOM 1611 C CA . PHE A 1 211 ? 5.188 21.766 18.547 1 97.12 211 PHE A CA 1
ATOM 1612 C C . PHE A 1 211 ? 6.348 22.312 17.719 1 97.12 211 PHE A C 1
ATOM 1614 O O . PHE A 1 211 ? 7.227 21.562 17.297 1 97.12 211 PHE A O 1
ATOM 1621 N N . TYR A 1 212 ? 6.285 23.562 17.578 1 94.44 212 TYR A N 1
ATOM 1622 C CA . TYR A 1 212 ? 7.316 24.219 16.781 1 94.44 212 TYR A CA 1
ATOM 1623 C C . TYR A 1 212 ? 8.703 23.922 17.328 1 94.44 212 TYR A C 1
ATOM 1625 O O . TYR A 1 212 ? 9.586 23.469 16.594 1 94.44 212 TYR A O 1
ATOM 1633 N N . ASN A 1 213 ? 8.906 24.125 18.578 1 94.5 213 ASN A N 1
ATOM 1634 C CA . ASN A 1 213 ? 10.227 23.922 19.188 1 94.5 213 ASN A CA 1
ATOM 1635 C C . ASN A 1 213 ? 10.633 22.453 19.188 1 94.5 213 ASN A C 1
ATOM 1637 O O . ASN A 1 213 ? 11.797 22.141 18.938 1 94.5 213 ASN A O 1
ATOM 1641 N N . TRP A 1 214 ? 9.711 21.594 19.5 1 96.12 214 TRP A N 1
ATOM 1642 C CA . TRP A 1 214 ? 9.984 20.156 19.5 1 96.12 214 TRP A CA 1
ATOM 1643 C C . TRP A 1 214 ? 10.445 19.688 18.125 1 96.12 214 TRP A C 1
ATOM 1645 O O . TRP A 1 214 ? 11.43 18.953 18 1 96.12 214 TRP A O 1
ATOM 1655 N N . MET A 1 215 ? 9.719 20.094 17.078 1 94.19 215 MET A N 1
ATOM 1656 C CA . MET A 1 215 ? 10.062 19.688 15.711 1 94.19 215 MET A CA 1
ATOM 1657 C C . MET A 1 215 ? 11.453 20.188 15.336 1 94.19 215 MET A C 1
ATOM 1659 O O . MET A 1 215 ? 12.25 19.453 14.75 1 94.19 215 MET A O 1
ATOM 1663 N N . HIS A 1 216 ? 11.734 21.453 15.68 1 90.25 216 HIS A N 1
ATOM 1664 C CA . HIS A 1 216 ? 13.039 22.016 15.352 1 90.25 216 HIS A CA 1
ATOM 1665 C C . HIS A 1 216 ? 14.156 21.312 16.109 1 90.25 216 HIS A C 1
ATOM 1667 O O . HIS A 1 216 ? 15.242 21.094 15.555 1 90.25 216 HIS A O 1
ATOM 1673 N N . GLU A 1 217 ? 13.906 21 17.297 1 91.75 217 GLU A N 1
ATOM 1674 C CA . GLU A 1 217 ? 14.891 20.281 18.094 1 91.75 217 GLU A CA 1
ATOM 1675 C C . GLU A 1 217 ? 15.195 18.906 17.5 1 91.75 217 GLU A C 1
ATOM 1677 O O . GLU A 1 217 ? 16.359 18.516 17.391 1 91.75 217 GLU A O 1
ATOM 1682 N N . LYS A 1 218 ? 14.156 18.156 17.109 1 91.12 218 LYS A N 1
ATOM 1683 C CA . LYS A 1 218 ? 14.328 16.781 16.641 1 91.12 218 LYS A CA 1
ATOM 1684 C C . LYS A 1 218 ? 14.914 16.766 15.227 1 91.12 218 LYS A C 1
ATOM 1686 O O . LYS A 1 218 ? 15.695 15.875 14.891 1 91.12 218 LYS A O 1
ATOM 1691 N N . MET A 1 219 ? 14.484 17.688 14.391 1 88.38 219 MET A N 1
ATOM 1692 C CA . MET A 1 219 ? 14.961 17.719 13.016 1 88.38 219 MET A CA 1
ATOM 1693 C C . MET A 1 219 ? 16.359 18.312 12.93 1 88.38 219 MET A C 1
ATOM 1695 O O . MET A 1 219 ? 17.094 18.062 11.969 1 88.38 219 MET A O 1
ATOM 1699 N N . GLY A 1 220 ? 16.703 19.031 13.93 1 79.19 220 GLY A N 1
ATOM 1700 C CA . GLY A 1 220 ? 18.016 19.641 13.969 1 79.19 220 GLY A CA 1
ATOM 1701 C C . GLY A 1 220 ? 18.281 20.594 12.812 1 79.19 220 GLY A C 1
ATOM 1702 O O . GLY A 1 220 ? 17.391 21.375 12.445 1 79.19 220 GLY A O 1
ATOM 1703 N N . THR A 1 221 ? 19.547 20.531 12.289 1 62.91 221 THR A N 1
ATOM 1704 C CA . THR A 1 221 ? 20 21.422 11.219 1 62.91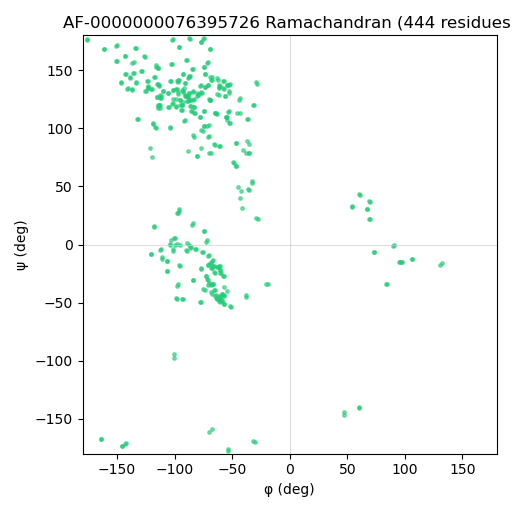 221 THR A CA 1
ATOM 1705 C C . THR A 1 221 ? 19.312 21.062 9.898 1 62.91 221 THR A C 1
ATOM 1707 O O . THR A 1 221 ? 19.406 21.828 8.93 1 62.91 221 THR A O 1
ATOM 1710 N N . SER A 1 222 ? 18.609 19.938 9.875 1 54.53 222 SER A N 1
ATOM 1711 C CA . SER A 1 222 ? 17.984 19.5 8.625 1 54.53 222 SER A CA 1
ATOM 1712 C C . SER A 1 222 ? 16.594 20.109 8.469 1 54.53 222 SER A C 1
ATOM 1714 O O . SER A 1 222 ? 15.852 19.734 7.551 1 54.53 222 SER A O 1
ATOM 1716 N N . TYR A 1 223 ? 16.109 20.859 9.312 1 54.12 223 TYR A N 1
ATOM 1717 C CA . TYR A 1 223 ? 14.828 21.547 9.148 1 54.12 223 TYR A CA 1
ATOM 1718 C C . TYR A 1 223 ? 14.852 22.469 7.938 1 54.12 223 TYR A C 1
ATOM 1720 O O . TYR A 1 223 ? 13.82 22.719 7.316 1 54.12 223 TYR A O 1
ATOM 1728 N N . ASP A 1 224 ? 15.961 22.922 7.422 1 48.41 224 ASP A N 1
ATOM 1729 C CA . ASP A 1 224 ? 16.125 23.891 6.336 1 48.41 224 ASP A CA 1
ATOM 1730 C C . ASP A 1 224 ? 16.156 23.188 4.98 1 48.41 224 ASP A C 1
ATOM 1732 O O . ASP A 1 224 ? 16.75 22.125 4.84 1 48.41 224 ASP A O 1
ATOM 1736 N N . PHE B 1 1 ? 14.719 -1.601 14.219 1 28.06 1 PHE B N 1
ATOM 1737 C CA . PHE B 1 1 ? 13.5 -0.906 13.82 1 28.06 1 PHE B CA 1
ATOM 1738 C C . PHE B 1 1 ? 13.195 -1.141 12.344 1 28.06 1 PHE B C 1
ATOM 1740 O O . PHE B 1 1 ? 14.023 -0.847 11.484 1 28.06 1 PHE B O 1
ATOM 1747 N N . GLY B 1 2 ? 12.562 -2.141 11.914 1 34.44 2 GLY B N 1
ATOM 1748 C CA . GLY B 1 2 ? 12.398 -2.539 10.523 1 34.44 2 GLY B CA 1
ATOM 1749 C C . GLY B 1 2 ? 12.078 -1.379 9.602 1 34.44 2 GLY B C 1
ATOM 1750 O O . GLY B 1 2 ? 11.555 -0.355 10.047 1 34.44 2 GLY B O 1
ATOM 1751 N N . SER B 1 3 ? 12.82 -1.152 8.578 1 38.06 3 SER B N 1
ATOM 1752 C CA . SER B 1 3 ? 12.773 -0.022 7.656 1 38.06 3 SER B CA 1
ATOM 1753 C C . SER B 1 3 ? 11.344 0.26 7.207 1 38.06 3 SER B C 1
ATOM 1755 O O . SER B 1 3 ? 10.656 -0.632 6.703 1 38.06 3 SER B O 1
ATOM 1757 N N . LEU B 1 4 ? 10.609 1.074 7.969 1 44.66 4 LEU B N 1
ATOM 1758 C CA . LEU B 1 4 ? 9.297 1.538 7.527 1 44.66 4 LEU B CA 1
ATOM 1759 C C . LEU B 1 4 ? 9.383 2.168 6.141 1 44.66 4 LEU B C 1
ATOM 1761 O O . LEU B 1 4 ? 10.25 3.006 5.887 1 44.66 4 LEU B O 1
ATOM 1765 N N . VAL B 1 5 ? 8.914 1.404 5.191 1 44.34 5 VAL B N 1
ATOM 1766 C CA . VAL B 1 5 ? 8.883 1.942 3.836 1 44.34 5 VAL B CA 1
ATOM 1767 C C . VAL B 1 5 ? 7.633 2.801 3.65 1 44.34 5 VAL B C 1
ATOM 1769 O O . VAL B 1 5 ? 6.547 2.438 4.109 1 44.34 5 VAL B O 1
ATOM 1772 N N . VAL B 1 6 ? 7.898 4.055 3.379 1 46 6 VAL B N 1
ATOM 1773 C CA . VAL B 1 6 ? 6.805 4.977 3.082 1 46 6 VAL B CA 1
ATOM 1774 C C . VAL B 1 6 ? 6.719 5.207 1.575 1 46 6 VAL B C 1
ATOM 1776 O O . VAL B 1 6 ? 7.746 5.309 0.896 1 46 6 VAL B O 1
ATOM 1779 N N . THR B 1 7 ? 5.562 4.875 1.066 1 44.66 7 THR B N 1
ATOM 1780 C CA . THR B 1 7 ? 5.312 5.23 -0.326 1 44.66 7 THR B CA 1
ATOM 1781 C C . THR B 1 7 ? 4.652 6.605 -0.423 1 44.66 7 THR B C 1
ATOM 1783 O O . THR B 1 7 ? 3.611 6.844 0.191 1 44.66 7 THR B O 1
ATOM 1786 N N . LEU B 1 8 ? 5.438 7.57 -0.868 1 42.34 8 LEU B N 1
ATOM 1787 C CA . LEU B 1 8 ? 4.887 8.891 -1.163 1 42.34 8 LEU B CA 1
ATOM 1788 C C . LEU B 1 8 ? 4.023 8.844 -2.42 1 42.34 8 LEU B C 1
ATOM 1790 O O . LEU B 1 8 ? 4.516 8.547 -3.508 1 42.34 8 LEU B O 1
ATOM 1794 N N . LEU B 1 9 ? 2.732 8.633 -2.166 1 39.56 9 LEU B N 1
ATOM 1795 C CA . LEU B 1 9 ? 1.868 8.688 -3.34 1 39.56 9 LEU B CA 1
ATOM 1796 C C . LEU B 1 9 ? 1.641 10.125 -3.783 1 39.56 9 LEU B C 1
ATOM 1798 O O . LEU B 1 9 ? 1.177 10.961 -2.998 1 39.56 9 LEU B O 1
ATOM 1802 N N . LEU B 1 10 ? 2.371 10.508 -4.719 1 35.72 10 LEU B N 1
ATOM 1803 C CA . LEU B 1 10 ? 2.062 11.789 -5.352 1 35.72 10 LEU B CA 1
ATOM 1804 C C . LEU B 1 10 ? 0.754 11.703 -6.133 1 35.72 10 LEU B C 1
ATOM 1806 O O . LEU B 1 10 ? 0.63 10.906 -7.062 1 35.72 10 LEU B O 1
ATOM 1810 N N . LEU B 1 11 ? -0.356 11.789 -5.355 1 34.34 11 LEU B N 1
ATOM 1811 C CA . LEU B 1 11 ? -1.651 11.688 -6.016 1 34.34 11 LEU B CA 1
ATOM 1812 C C . LEU B 1 11 ? -1.712 12.602 -7.234 1 34.34 11 LEU B C 1
ATOM 1814 O O . LEU B 1 11 ? -1.638 13.828 -7.098 1 34.34 11 LEU B O 1
ATOM 1818 N N . SER B 1 12 ? -1.124 12.445 -8.234 1 32.62 12 SER B N 1
ATOM 1819 C CA . SER B 1 12 ? -1.639 13.102 -9.43 1 32.62 12 SER B CA 1
ATOM 1820 C C . SER B 1 12 ? -3.104 12.75 -9.664 1 32.62 12 SER B C 1
ATOM 1822 O O . SER B 1 12 ? -3.645 11.852 -9.016 1 32.62 12 SER B O 1
ATOM 1824 N N . ASP B 1 13 ? -3.791 13.211 -10.75 1 33.72 13 ASP B N 1
ATOM 1825 C CA . ASP B 1 13 ? -5.16 13.094 -11.25 1 33.72 13 ASP B CA 1
ATOM 1826 C C . ASP B 1 13 ? -5.688 11.672 -11.07 1 33.72 13 ASP B C 1
ATOM 1828 O O . ASP B 1 13 ? -5.766 10.914 -12.039 1 33.72 13 ASP B O 1
ATOM 1832 N N . ARG B 1 14 ? -5.301 11.109 -10.18 1 33.09 14 ARG B N 1
ATOM 1833 C CA . ARG B 1 14 ? -5.668 9.711 -10.375 1 33.09 14 ARG B CA 1
ATOM 1834 C C . ARG B 1 14 ? -7.016 9.406 -9.734 1 33.09 14 ARG B C 1
ATOM 1836 O O . ARG B 1 14 ? -7.438 10.094 -8.797 1 33.09 14 ARG B O 1
ATOM 1843 N N . ILE B 1 15 ? -7.832 8.695 -10.492 1 29.64 15 ILE B N 1
ATOM 1844 C CA . ILE B 1 15 ? -9.086 8.062 -10.117 1 29.64 15 ILE B CA 1
ATOM 1845 C C . ILE B 1 15 ? -8.836 7.035 -9.016 1 29.64 15 ILE B C 1
ATOM 1847 O O . ILE B 1 15 ? -8.094 6.074 -9.211 1 29.64 15 ILE B O 1
ATOM 1851 N N . ILE B 1 16 ? -8.781 7.219 -7.879 1 32.06 16 ILE B N 1
ATOM 1852 C CA . ILE B 1 16 ? -8.711 6.258 -6.785 1 32.06 16 ILE B CA 1
ATOM 1853 C C . ILE B 1 16 ? -10.102 5.688 -6.508 1 32.06 16 ILE B C 1
ATOM 1855 O O . ILE B 1 16 ? -11.047 6.438 -6.27 1 32.06 16 ILE B O 1
ATOM 1859 N N . GLY B 1 17 ? -10.266 4.324 -6.426 1 33.72 17 GLY B N 1
ATOM 1860 C CA . GLY B 1 17 ? -11.5 3.615 -6.113 1 33.72 17 GLY B CA 1
ATOM 1861 C C . GLY B 1 17 ? -12.555 3.754 -7.188 1 33.72 17 GLY B C 1
ATOM 1862 O O . GLY B 1 17 ? -13.75 3.781 -6.891 1 33.72 17 GLY B O 1
ATOM 1863 N N . GLY B 1 18 ? -12.117 3.912 -8.5 1 31.16 18 GLY B N 1
ATOM 1864 C CA . GLY B 1 18 ? -13.039 4.062 -9.609 1 31.16 18 GLY B CA 1
ATOM 1865 C C . GLY B 1 18 ? -13.508 5.492 -9.812 1 31.16 18 GLY B C 1
ATOM 1866 O O . GLY B 1 18 ? -14.273 5.777 -10.734 1 31.16 18 GLY B O 1
ATOM 1867 N N . HIS B 1 19 ? -13.625 6.141 -8.703 1 30.44 19 HIS B N 1
ATOM 1868 C CA . HIS B 1 19 ? -14.039 7.516 -8.945 1 30.44 19 HIS B CA 1
ATOM 1869 C C . HIS B 1 19 ? -12.844 8.414 -9.219 1 30.44 19 HIS B C 1
ATOM 1871 O O . HIS B 1 19 ? -11.75 8.188 -8.68 1 30.44 19 HIS B O 1
ATOM 1877 N N . GLU B 1 20 ? -12.852 8.969 -10.344 1 34.69 20 GLU B N 1
ATOM 1878 C CA . GLU B 1 20 ? -12 10.086 -10.727 1 34.69 20 GLU B CA 1
ATOM 1879 C C . GLU B 1 20 ? -11.719 11 -9.539 1 34.69 20 GLU B C 1
ATOM 1881 O O . GLU B 1 20 ? -12.625 11.656 -9.023 1 34.69 20 GLU B O 1
ATOM 1886 N N . THR B 1 21 ? -11.258 10.469 -8.484 1 36.19 21 THR B N 1
ATOM 1887 C CA . THR B 1 21 ? -10.992 11.539 -7.527 1 36.19 21 THR B CA 1
ATOM 1888 C C . THR B 1 21 ? -9.891 12.469 -8.031 1 36.19 21 THR B C 1
ATOM 1890 O O . THR B 1 21 ? -8.859 12 -8.516 1 36.19 21 THR B O 1
ATOM 1893 N N . GLN B 1 22 ? -10.344 13.344 -8.766 1 36.12 22 GLN B N 1
ATOM 1894 C CA . GLN B 1 22 ? -9.438 14.469 -8.961 1 36.12 22 GLN B CA 1
ATOM 1895 C C . GLN B 1 22 ? -8.633 14.766 -7.699 1 36.12 22 GLN B C 1
ATOM 1897 O O . GLN B 1 22 ? -9.148 15.375 -6.762 1 36.12 22 GLN B O 1
ATOM 1902 N N . ILE B 1 23 ? -8.062 13.781 -7.055 1 39.47 23 ILE B N 1
ATOM 1903 C CA . ILE B 1 23 ? -7.203 14.266 -5.984 1 39.47 23 ILE B CA 1
ATOM 1904 C C . ILE B 1 23 ? -6.523 15.57 -6.414 1 39.47 23 ILE B C 1
ATOM 1906 O O . ILE B 1 23 ? -5.781 15.586 -7.395 1 39.47 23 ILE B O 1
ATOM 1910 N N . SER B 1 24 ? -7.207 16.578 -6.355 1 44.78 24 SER B N 1
ATOM 1911 C CA . SER B 1 24 ? -6.648 17.922 -6.414 1 44.78 24 SER B CA 1
ATOM 1912 C C . SER B 1 24 ? -5.227 17.953 -5.859 1 44.78 24 SER B C 1
ATOM 1914 O O . SER B 1 24 ? -4.852 17.094 -5.055 1 44.78 24 SER B O 1
ATOM 1916 N N . ASN B 1 25 ? -4.23 18.672 -6.469 1 54.47 25 ASN B N 1
ATOM 1917 C CA . ASN B 1 25 ? -2.809 19 -6.473 1 54.47 25 ASN B CA 1
ATOM 1918 C C . ASN B 1 25 ? -2.297 19.297 -5.066 1 54.47 25 ASN B C 1
ATOM 1920 O O . ASN B 1 25 ? -2.232 20.453 -4.656 1 54.47 25 ASN B O 1
ATOM 1924 N N . TRP B 1 26 ? -2.541 18.516 -4.102 1 62.72 26 TRP B N 1
ATOM 1925 C CA . TRP B 1 26 ? -1.807 18.812 -2.875 1 62.72 26 TRP B CA 1
ATOM 1926 C C . TRP B 1 26 ? -0.413 18.203 -2.912 1 62.72 26 TRP B C 1
ATOM 1928 O O . TRP B 1 26 ? -0.218 17.062 -2.475 1 62.72 26 TRP B O 1
ATOM 1938 N N . PRO B 1 27 ? 0.512 18.906 -3.33 1 71.62 27 PRO B N 1
ATOM 1939 C CA . PRO B 1 27 ? 1.848 18.359 -3.578 1 71.62 27 PRO B CA 1
ATOM 1940 C C . PRO B 1 27 ? 2.6 18.031 -2.289 1 71.62 27 PRO B C 1
ATOM 1942 O O . PRO B 1 27 ? 3.711 17.5 -2.338 1 71.62 27 PRO B O 1
ATOM 1945 N N . TRP B 1 28 ? 1.94 18.203 -1.157 1 76.88 28 TRP B N 1
ATOM 1946 C CA . TRP B 1 28 ? 2.633 17.938 0.098 1 76.88 28 TRP B CA 1
ATOM 1947 C C . TRP B 1 28 ? 2.027 16.719 0.8 1 76.88 28 TRP B C 1
ATOM 1949 O O . TRP B 1 28 ? 2.457 16.359 1.895 1 76.88 28 TRP B O 1
ATOM 1959 N N . LEU B 1 29 ? 0.987 16.172 0.28 1 73.19 29 LEU B N 1
ATOM 1960 C CA . LEU B 1 29 ? 0.314 15.039 0.907 1 73.19 29 LEU B CA 1
ATOM 1961 C C . LEU B 1 29 ? 0.995 13.734 0.533 1 73.19 29 LEU B C 1
ATOM 1963 O O . LEU B 1 29 ? 1.337 13.516 -0.632 1 73.19 29 LEU B O 1
ATOM 1967 N N . VAL B 1 30 ? 1.227 12.977 1.584 1 73.75 30 VAL B N 1
ATOM 1968 C CA . VAL B 1 30 ? 1.875 11.68 1.423 1 73.75 30 VAL B CA 1
ATOM 1969 C C . VAL B 1 30 ? 0.989 10.578 2.01 1 73.75 30 VAL B C 1
ATOM 1971 O O . VAL B 1 30 ? 0.405 10.75 3.082 1 73.75 30 VAL B O 1
ATOM 1974 N N . SER B 1 31 ? 0.884 9.531 1.28 1 69 31 SER B N 1
ATOM 1975 C CA . SER B 1 31 ? 0.261 8.328 1.827 1 69 31 SER B CA 1
ATOM 1976 C C . SER B 1 31 ? 1.304 7.379 2.408 1 69 31 SER B C 1
ATOM 1978 O O . SER B 1 31 ? 2.246 6.988 1.718 1 69 31 SER B O 1
ATOM 1980 N N . LEU B 1 32 ? 1.116 7.25 3.736 1 67.38 32 LEU B N 1
ATOM 1981 C CA . LEU B 1 32 ? 2.061 6.367 4.41 1 67.38 32 LEU B CA 1
ATOM 1982 C C . LEU B 1 32 ? 1.59 4.918 4.352 1 67.38 32 LEU B C 1
ATOM 1984 O O . LEU B 1 32 ? 0.431 4.625 4.656 1 67.38 32 LEU B O 1
ATOM 1988 N N . HIS B 1 33 ? 2.473 4.258 3.85 1 57.25 33 HIS B N 1
ATOM 1989 C CA . HIS B 1 33 ? 2.246 2.82 3.754 1 57.25 33 HIS B CA 1
ATOM 1990 C C . HIS B 1 33 ? 3.262 2.047 4.59 1 57.25 33 HIS B C 1
ATOM 1992 O O . HIS B 1 33 ? 4.461 2.326 4.531 1 57.25 33 HIS B O 1
ATOM 1998 N N . PHE B 1 34 ? 2.66 1.706 5.723 1 50.53 34 PHE B N 1
ATOM 1999 C CA . PHE B 1 34 ? 3.576 0.921 6.539 1 50.53 34 PHE B CA 1
ATOM 2000 C C . PHE B 1 34 ? 3.561 -0.543 6.117 1 50.53 34 PHE B C 1
ATOM 2002 O O . PHE B 1 34 ? 2.521 -1.201 6.176 1 50.53 34 PHE B O 1
ATOM 2009 N N . HIS B 1 35 ? 4.793 -0.781 5.891 1 46.78 35 HIS B N 1
ATOM 2010 C CA . HIS B 1 35 ? 4.969 -2.174 5.496 1 46.78 35 HIS B CA 1
ATOM 2011 C C . HIS B 1 35 ? 3.945 -2.58 4.441 1 46.78 35 HIS B C 1
ATOM 2013 O O . HIS B 1 35 ? 3.623 -1.793 3.547 1 46.78 35 HIS B O 1
ATOM 2019 N N . SER B 1 36 ? 3.566 -3.652 4.457 1 42.03 36 SER B N 1
ATOM 2020 C CA . SER B 1 36 ? 2.645 -4.273 3.514 1 42.03 36 SER B CA 1
ATOM 2021 C C . SER B 1 36 ? 1.216 -3.789 3.736 1 42.03 36 SER B C 1
ATOM 2023 O O . SER B 1 36 ? 0.29 -4.242 3.061 1 42.03 36 SER B O 1
ATOM 2025 N N . PHE B 1 37 ? 1.182 -2.688 4.605 1 46.28 37 PHE B N 1
ATOM 2026 C CA . PHE B 1 37 ? -0.177 -2.227 4.867 1 46.28 37 PHE B CA 1
ATOM 2027 C C . PHE B 1 37 ? -0.573 -1.123 3.893 1 46.28 37 PHE B C 1
ATOM 2029 O O . PHE B 1 37 ? 0.289 -0.426 3.354 1 46.28 37 PHE B O 1
ATOM 2036 N N . GLY B 1 38 ? -1.671 -1.463 3.223 1 51.19 38 GLY B N 1
ATOM 2037 C CA . GLY B 1 38 ? -2.279 -0.357 2.5 1 51.19 38 GLY B CA 1
ATOM 2038 C C . GLY B 1 38 ? -2.08 0.983 3.184 1 51.19 38 GLY B C 1
ATOM 2039 O O . GLY B 1 38 ? -1.155 1.148 3.98 1 51.19 38 GLY B O 1
ATOM 2040 N N . HIS B 1 39 ? -2.68 1.834 2.779 1 57.16 39 HIS B N 1
ATOM 2041 C CA . HIS B 1 39 ? -2.65 3.162 3.383 1 57.16 39 HIS B CA 1
ATOM 2042 C C . HIS B 1 39 ? -2.959 3.096 4.875 1 57.16 39 HIS B C 1
ATOM 2044 O O . HIS B 1 39 ? -3.963 2.506 5.281 1 57.16 39 HIS B O 1
ATOM 2050 N N . VAL B 1 40 ? -1.969 3.436 5.586 1 61.91 40 VAL B N 1
ATOM 2051 C CA . VAL B 1 40 ? -2.166 3.432 7.031 1 61.91 40 VAL B CA 1
ATOM 2052 C C . VAL B 1 40 ? -2.467 4.848 7.52 1 61.91 40 VAL B C 1
ATOM 2054 O O . VAL B 1 40 ? -3.4 5.059 8.297 1 61.91 40 VAL B O 1
ATOM 2057 N N . CYS B 1 41 ? -1.643 5.645 7.016 1 69.5 41 CYS B N 1
ATOM 2058 C CA . CYS B 1 41 ? -1.757 7.039 7.434 1 69.5 41 CYS B CA 1
ATOM 2059 C C . CYS B 1 41 ? -1.291 7.98 6.332 1 69.5 41 CYS B C 1
ATOM 2061 O O . CYS B 1 41 ? -0.552 7.57 5.434 1 69.5 41 CYS B O 1
ATOM 2063 N N . ALA B 1 42 ? -1.816 9.156 6.52 1 75.75 42 ALA B N 1
ATOM 2064 C CA . ALA B 1 42 ? -1.279 10.234 5.691 1 75.75 42 ALA B CA 1
ATOM 2065 C C . ALA B 1 42 ? -0.094 10.906 6.375 1 75.75 42 ALA B C 1
ATOM 2067 O O . ALA B 1 42 ? 0.129 10.727 7.574 1 75.75 42 ALA B O 1
ATOM 2068 N N . ALA B 1 43 ? 0.688 11.539 5.578 1 82.75 43 ALA B N 1
ATOM 2069 C CA . ALA B 1 43 ? 1.788 12.367 6.051 1 82.75 43 ALA B CA 1
ATOM 2070 C C . ALA B 1 43 ? 1.954 13.609 5.18 1 82.75 43 ALA B C 1
ATOM 2072 O O . ALA B 1 43 ? 1.336 13.719 4.117 1 82.75 43 ALA B O 1
ATOM 2073 N N . THR B 1 44 ? 2.643 14.523 5.742 1 86.44 44 THR B N 1
ATOM 2074 C CA . THR B 1 44 ? 2.867 15.789 5.059 1 86.44 44 THR B CA 1
ATOM 2075 C C . THR B 1 44 ? 4.359 16.031 4.848 1 86.44 44 THR B C 1
ATOM 2077 O O . THR B 1 44 ? 5.16 15.852 5.766 1 86.44 44 THR B O 1
ATOM 2080 N N . VAL B 1 45 ? 4.703 16.453 3.604 1 84.88 45 VAL B N 1
ATOM 2081 C CA . VAL B 1 45 ? 6.082 16.828 3.309 1 84.88 45 VAL B CA 1
ATOM 2082 C C . VAL B 1 45 ? 6.391 18.188 3.924 1 84.88 45 VAL B C 1
ATOM 2084 O O . VAL B 1 45 ? 5.793 19.203 3.549 1 84.88 45 VAL B O 1
ATOM 2087 N N . ILE B 1 46 ? 7.301 18.188 4.887 1 89.44 46 ILE B N 1
ATOM 2088 C CA . ILE B 1 46 ? 7.582 19.484 5.5 1 89.44 46 ILE B CA 1
ATOM 2089 C C . ILE B 1 46 ? 8.945 19.984 5.035 1 89.44 46 ILE B C 1
ATOM 2091 O O . ILE B 1 46 ? 9.227 21.188 5.117 1 89.44 46 ILE B O 1
ATOM 2095 N N . ASN B 1 47 ? 9.828 19.156 4.598 1 85.88 47 ASN B N 1
ATOM 2096 C CA . ASN B 1 47 ? 11.039 19.5 3.857 1 85.88 47 ASN B CA 1
ATOM 2097 C C . ASN B 1 47 ? 11.633 18.281 3.168 1 85.88 47 ASN B C 1
ATOM 2099 O O . ASN B 1 47 ? 10.984 17.234 3.072 1 85.88 47 ASN B O 1
ATOM 2103 N N . ARG B 1 48 ? 12.867 18.359 2.672 1 83.44 48 ARG B N 1
ATOM 2104 C CA . ARG B 1 48 ? 13.414 17.312 1.812 1 83.44 48 ARG B CA 1
ATOM 2105 C C . ARG B 1 48 ? 13.695 16.047 2.609 1 83.44 48 ARG B C 1
ATOM 2107 O O . ARG B 1 48 ? 13.781 14.953 2.039 1 83.44 48 ARG B O 1
ATOM 2114 N N . LYS B 1 49 ? 13.773 16.141 3.904 1 85.81 49 LYS B N 1
ATOM 2115 C CA . LYS B 1 49 ? 14.227 14.984 4.668 1 85.81 49 LYS B CA 1
ATOM 2116 C C . LYS B 1 49 ? 13.156 14.531 5.66 1 85.81 49 LYS B C 1
ATOM 2118 O O . LYS B 1 49 ? 13.281 13.461 6.262 1 85.81 49 LYS B O 1
ATOM 2123 N N . TRP B 1 50 ? 12.102 15.352 5.773 1 87.88 50 TRP B N 1
ATOM 2124 C CA . TRP B 1 50 ? 11.219 15.07 6.898 1 87.88 50 TRP B CA 1
ATOM 2125 C C . TRP B 1 50 ? 9.758 15.094 6.453 1 87.88 50 TRP B C 1
ATOM 2127 O O . TRP B 1 50 ? 9.352 15.953 5.676 1 87.88 50 TRP B O 1
ATOM 2137 N N . LEU B 1 51 ? 9.023 14.125 7 1 86.19 51 LEU B N 1
ATOM 2138 C CA . LEU B 1 51 ? 7.566 14.078 6.922 1 86.19 51 LEU B CA 1
ATOM 2139 C C . LEU B 1 51 ? 6.941 14.242 8.305 1 86.19 51 LEU B C 1
ATOM 2141 O O . LEU B 1 51 ? 7.582 13.953 9.32 1 86.19 51 LEU B O 1
ATOM 2145 N N . LEU B 1 52 ? 5.75 14.781 8.297 1 91.81 52 LEU B N 1
ATOM 2146 C CA . LEU B 1 52 ? 4.941 14.953 9.5 1 91.81 52 LEU B CA 1
ATOM 2147 C C . LEU B 1 52 ? 3.711 14.055 9.461 1 91.81 52 LEU B C 1
ATOM 2149 O O . LEU B 1 52 ? 3.041 13.953 8.43 1 91.81 52 LEU B O 1
ATOM 2153 N N . SER B 1 53 ? 3.48 13.258 10.562 1 89.19 53 SER B N 1
ATOM 2154 C CA . SER B 1 53 ? 2.324 12.375 10.68 1 89.19 53 SER B CA 1
ATOM 2155 C C . SER B 1 53 ? 1.84 12.273 12.117 1 89.19 53 SER B C 1
ATOM 2157 O O . SER B 1 53 ? 2.168 13.125 12.945 1 89.19 53 SER B O 1
ATOM 2159 N N . ALA B 1 54 ? 0.83 11.336 12.305 1 87.5 54 ALA B N 1
ATOM 2160 C CA . ALA B 1 54 ? 0.256 11.141 13.633 1 87.5 54 ALA B CA 1
ATOM 2161 C C . ALA B 1 54 ? 0.9 9.953 14.344 1 87.5 54 ALA B C 1
ATOM 2163 O O . ALA B 1 54 ? 1.175 8.93 13.727 1 87.5 54 ALA B O 1
ATOM 2164 N N . ALA B 1 55 ? 1.129 10.117 15.617 1 85.56 55 ALA B N 1
ATOM 2165 C CA . ALA B 1 55 ? 1.81 9.086 16.391 1 85.56 55 ALA B CA 1
ATOM 2166 C C . ALA B 1 55 ? 0.958 7.824 16.5 1 85.56 55 ALA B C 1
ATOM 2168 O O . ALA B 1 55 ? 1.485 6.711 16.484 1 85.56 55 ALA B O 1
ATOM 2169 N N . HIS B 1 56 ? -0.312 8.008 16.562 1 78.56 56 HIS B N 1
ATOM 2170 C CA . HIS B 1 56 ? -1.169 6.852 16.812 1 78.56 56 HIS B CA 1
ATOM 2171 C C . HIS B 1 56 ? -1.121 5.875 15.641 1 78.56 56 HIS B C 1
ATOM 2173 O O . HIS B 1 56 ? -1.556 4.727 15.766 1 78.56 56 HIS B O 1
ATOM 2179 N N . CYS B 1 57 ? -0.667 6.383 14.531 1 72.5 57 CYS B N 1
ATOM 2180 C CA . CYS B 1 57 ? -0.578 5.535 13.352 1 72.5 57 CYS B CA 1
ATOM 2181 C C . CYS B 1 57 ? 0.485 4.457 13.531 1 72.5 57 CYS B C 1
ATOM 2183 O O . CYS B 1 57 ? 0.497 3.461 12.805 1 72.5 57 CYS B O 1
ATOM 2185 N N . TYR B 1 58 ? 1.352 4.719 14.43 1 67.19 58 TYR B N 1
ATOM 2186 C CA . TYR B 1 58 ? 2.535 3.867 14.492 1 67.19 58 TYR B CA 1
ATOM 2187 C C . TYR B 1 58 ? 2.52 3.006 15.75 1 67.19 58 TYR B C 1
ATOM 2189 O O . TYR B 1 58 ? 3.502 2.326 16.062 1 67.19 58 TYR B O 1
ATOM 2197 N N . GLN B 1 59 ? 1.642 3.387 16.562 1 55.34 59 GLN B N 1
ATOM 2198 C CA . GLN B 1 59 ? 1.624 2.592 17.781 1 55.34 59 GLN B CA 1
ATOM 2199 C C . GLN B 1 59 ? 1.566 1.1 17.469 1 55.34 59 GLN B C 1
ATOM 2201 O O . GLN B 1 59 ? 2.209 0.292 18.141 1 55.34 59 GLN B O 1
ATOM 2206 N N . ASP B 1 60 ? 0.549 0.859 16.672 1 46.12 60 ASP B N 1
ATOM 2207 C CA . ASP B 1 60 ? 0.496 -0.58 16.422 1 46.12 60 ASP B CA 1
ATOM 2208 C C . ASP B 1 60 ? 1.428 -0.977 15.289 1 46.12 60 ASP B C 1
ATOM 2210 O O . ASP B 1 60 ? 0.969 -1.374 14.211 1 46.12 60 ASP B O 1
ATOM 2214 N N . THR B 1 61 ? 2.273 0.002 15.141 1 43.81 61 THR B N 1
ATOM 2215 C CA . THR B 1 61 ? 3.191 -0.386 14.078 1 43.81 61 THR B CA 1
ATOM 2216 C C . THR B 1 61 ? 3.525 -1.872 14.164 1 43.81 61 THR B C 1
ATOM 2218 O O . THR B 1 61 ? 4.027 -2.342 15.188 1 43.81 61 THR B O 1
ATOM 2221 N N . TYR B 1 62 ? 2.689 -2.475 13.734 1 37.38 62 TYR B N 1
ATOM 2222 C CA . TYR B 1 62 ? 2.871 -3.887 13.414 1 37.38 62 TYR B CA 1
ATOM 2223 C C . TYR B 1 62 ? 4.281 -4.152 12.898 1 37.38 62 TYR B C 1
ATOM 2225 O O . TYR B 1 62 ? 4.754 -3.475 11.984 1 37.38 62 TYR B O 1
ATOM 2233 N N . LYS B 1 63 ? 5.082 -4.363 13.805 1 38.66 63 LYS B N 1
ATOM 2234 C CA . LYS B 1 63 ? 6.387 -4.945 13.5 1 38.66 63 LYS B CA 1
ATOM 2235 C C . LYS B 1 63 ? 6.312 -5.832 12.266 1 38.66 63 LYS B C 1
ATOM 2237 O O . LYS B 1 63 ? 6.258 -7.059 12.375 1 38.66 63 LYS B O 1
ATOM 2242 N N . ALA B 1 64 ? 5.324 -5.555 11.477 1 40.5 64 ALA B N 1
ATOM 2243 C CA . ALA B 1 64 ? 5.473 -6.539 10.406 1 40.5 64 ALA B CA 1
ATOM 2244 C C . ALA B 1 64 ? 6.781 -6.332 9.656 1 40.5 64 ALA B C 1
ATOM 2246 O O . ALA B 1 64 ? 7.184 -5.199 9.391 1 40.5 64 ALA B O 1
ATOM 2247 N N . ASN B 1 65 ? 7.617 -7.203 9.781 1 42.47 65 ASN B N 1
ATOM 2248 C CA . ASN B 1 65 ? 8.828 -7.34 8.977 1 42.47 65 ASN B CA 1
ATOM 2249 C C . ASN B 1 65 ? 8.531 -7.195 7.484 1 42.47 65 ASN B C 1
ATOM 2251 O O . ASN B 1 65 ? 7.906 -8.07 6.883 1 42.47 65 ASN B O 1
ATOM 2255 N N . ALA B 1 66 ? 8.148 -6.027 7.008 1 49.03 66 ALA B N 1
ATOM 2256 C CA . ALA B 1 66 ? 7.996 -5.836 5.566 1 49.03 66 ALA B CA 1
ATOM 2257 C C . ALA B 1 66 ? 9.312 -5.395 4.93 1 49.03 66 ALA B C 1
ATOM 2259 O O . ALA B 1 66 ? 10.086 -4.648 5.539 1 49.03 66 ALA B O 1
ATOM 2260 N N . VAL B 1 67 ? 9.625 -6.227 3.861 1 54.69 67 VAL B N 1
ATOM 2261 C CA . VAL B 1 67 ? 10.773 -5.852 3.037 1 54.69 67 VAL B CA 1
ATOM 2262 C C . VAL B 1 67 ? 10.289 -5.133 1.779 1 54.69 67 VAL B C 1
ATOM 2264 O O . VAL B 1 67 ? 9.359 -5.59 1.112 1 54.69 67 VAL B O 1
ATOM 2267 N N . THR B 1 68 ? 10.711 -3.838 1.614 1 56.88 68 THR B N 1
ATOM 2268 C CA . THR B 1 68 ? 10.375 -3.1 0.402 1 56.88 68 THR B CA 1
ATOM 2269 C C . THR B 1 68 ? 11.438 -3.312 -0.673 1 56.88 68 THR B C 1
ATOM 2271 O O . THR B 1 68 ? 12.633 -3.311 -0.379 1 56.88 68 THR B O 1
ATOM 2274 N N . GLN B 1 69 ? 10.922 -3.707 -1.85 1 63.38 69 GLN B N 1
ATOM 2275 C CA . GLN B 1 69 ? 11.781 -3.867 -3.02 1 63.38 69 GLN B CA 1
ATOM 2276 C C . GLN B 1 69 ? 11.289 -3.014 -4.184 1 63.38 69 GLN B C 1
ATOM 2278 O O . GLN B 1 69 ? 10.102 -2.701 -4.27 1 63.38 69 GLN B O 1
ATOM 2283 N N . THR B 1 70 ? 12.211 -2.439 -4.883 1 64.75 70 THR B N 1
ATOM 2284 C CA . THR B 1 70 ? 11.859 -1.747 -6.121 1 64.75 70 THR B CA 1
ATOM 2285 C C . THR B 1 70 ? 11.875 -2.711 -7.301 1 64.75 70 THR B C 1
ATOM 2287 O O . THR B 1 70 ? 12.711 -3.617 -7.359 1 64.75 70 THR B O 1
ATOM 2290 N N . ILE B 1 71 ? 10.883 -2.404 -8.188 1 68.5 71 ILE B N 1
ATOM 2291 C CA . ILE B 1 71 ? 10.812 -3.215 -9.398 1 68.5 71 ILE B CA 1
ATOM 2292 C C . ILE B 1 71 ? 11.688 -2.594 -10.484 1 68.5 71 ILE B C 1
ATOM 2294 O O . ILE B 1 71 ? 11.539 -1.415 -10.812 1 68.5 71 ILE B O 1
ATOM 2298 N N . LYS B 1 72 ? 12.57 -3.373 -10.953 1 71.12 72 LYS B N 1
ATOM 2299 C CA . LYS B 1 72 ? 13.438 -2.955 -12.047 1 71.12 72 LYS B CA 1
ATOM 2300 C C . LYS B 1 72 ? 12.703 -3.023 -13.383 1 71.12 72 LYS B C 1
ATOM 2302 O O . LYS B 1 72 ? 12.797 -2.104 -14.195 1 71.12 72 LYS B O 1
ATOM 2307 N N . ARG B 1 73 ? 12.031 -4.188 -13.664 1 77.5 73 ARG B N 1
ATOM 2308 C CA . ARG B 1 73 ? 11.336 -4.426 -14.93 1 77.5 73 ARG B CA 1
ATOM 2309 C C . ARG B 1 73 ? 10.031 -5.172 -14.695 1 77.5 73 ARG B C 1
ATOM 2311 O O . ARG B 1 73 ? 9.969 -6.09 -13.875 1 77.5 73 ARG B O 1
ATOM 2318 N N . LEU B 1 74 ? 9 -4.633 -15.383 1 79.56 74 LEU B N 1
ATOM 2319 C CA . LEU B 1 74 ? 7.707 -5.305 -15.492 1 79.56 74 LEU B CA 1
ATOM 2320 C C . LEU B 1 74 ? 7.523 -5.91 -16.875 1 79.56 74 LEU B C 1
ATOM 2322 O O . LEU B 1 74 ? 7.574 -5.199 -17.875 1 79.56 74 LEU B O 1
ATOM 2326 N N . ILE B 1 75 ? 7.367 -7.289 -16.953 1 86.69 75 ILE B N 1
ATOM 2327 C CA . ILE B 1 75 ? 7.238 -7.977 -18.234 1 86.69 75 ILE B CA 1
ATOM 2328 C C . ILE B 1 75 ? 5.887 -8.688 -18.312 1 86.69 75 ILE B C 1
ATOM 2330 O O . ILE B 1 75 ? 5.691 -9.727 -17.688 1 86.69 75 ILE B O 1
ATOM 2334 N N . GLN B 1 76 ? 5.031 -8.07 -19.062 1 88 76 GLN B N 1
ATOM 2335 C CA . GLN B 1 76 ? 3.76 -8.727 -19.344 1 88 76 GLN B CA 1
ATOM 2336 C C . GLN B 1 76 ? 3.875 -9.625 -20.578 1 88 76 GLN B C 1
ATOM 2338 O O . GLN B 1 76 ? 4.668 -9.359 -21.484 1 88 76 GLN B O 1
ATOM 2343 N N . HIS B 1 77 ? 3.131 -10.734 -20.5 1 94.06 77 HIS B N 1
ATOM 2344 C CA . HIS B 1 77 ? 3.176 -11.594 -21.688 1 94.06 77 HIS B CA 1
ATOM 2345 C C . HIS B 1 77 ? 2.736 -10.836 -22.938 1 94.06 77 HIS B C 1
ATOM 2347 O O . HIS B 1 77 ? 1.773 -10.062 -22.891 1 94.06 77 HIS B O 1
ATOM 2353 N N . GLU B 1 78 ? 3.385 -11.086 -24.016 1 93.75 78 GLU B N 1
ATOM 2354 C CA . GLU B 1 78 ? 3.17 -10.336 -25.25 1 93.75 78 GLU B CA 1
ATOM 2355 C C . GLU B 1 78 ? 1.768 -10.57 -25.812 1 93.75 78 GLU B C 1
ATOM 2357 O O . GLU B 1 78 ? 1.209 -9.711 -26.484 1 93.75 78 GLU B O 1
ATOM 2362 N N . GLN B 1 79 ? 1.169 -11.625 -25.5 1 95.31 79 GLN B N 1
ATOM 2363 C CA . GLN B 1 79 ? -0.136 -11.977 -26.047 1 95.31 79 GLN B CA 1
ATOM 2364 C C . GLN B 1 79 ? -1.255 -11.648 -25.062 1 95.31 79 GLN B C 1
ATOM 2366 O O . GLN B 1 79 ? -2.4 -12.062 -25.266 1 95.31 79 GLN B O 1
ATOM 2371 N N . TYR B 1 80 ? -0.901 -11.023 -23.984 1 93.44 80 TYR B N 1
ATOM 2372 C CA . TYR B 1 80 ? -1.94 -10.672 -23.031 1 93.44 80 TYR B CA 1
ATOM 2373 C C . TYR B 1 80 ? -3.072 -9.906 -23.703 1 93.44 80 TYR B C 1
ATOM 2375 O O . TYR B 1 80 ? -2.83 -8.945 -24.438 1 93.44 80 TYR B O 1
ATOM 2383 N N . ASP B 1 81 ? -4.273 -10.383 -23.391 1 90.81 81 ASP B N 1
ATOM 2384 C CA . ASP B 1 81 ? -5.492 -9.727 -23.859 1 90.81 81 ASP B CA 1
ATOM 2385 C C . ASP B 1 81 ? -6.285 -9.156 -22.688 1 90.81 81 ASP B C 1
ATOM 2387 O O . ASP B 1 81 ? -6.82 -9.906 -21.859 1 90.81 81 ASP B O 1
ATOM 2391 N N . ASP B 1 82 ? -6.457 -7.848 -22.656 1 82.94 82 ASP B N 1
ATOM 2392 C CA . ASP B 1 82 ? -7.059 -7.195 -21.5 1 82.94 82 ASP B CA 1
ATOM 2393 C C . ASP B 1 82 ? -8.578 -7.289 -21.547 1 82.94 82 ASP B C 1
ATOM 2395 O O . ASP B 1 82 ? -9.266 -6.906 -20.594 1 82.94 82 ASP B O 1
ATOM 2399 N N . THR B 1 83 ? -9.156 -7.812 -22.547 1 83.69 83 THR B N 1
ATOM 2400 C CA . THR B 1 83 ? -10.602 -8.023 -22.641 1 83.69 83 THR B CA 1
ATOM 2401 C C . THR B 1 83 ? -10.977 -9.422 -22.156 1 83.69 83 THR B C 1
ATOM 2403 O O . THR B 1 83 ? -11.867 -9.57 -21.328 1 83.69 83 THR B O 1
ATOM 2406 N N . THR B 1 84 ? -10.258 -10.398 -22.609 1 86.25 84 THR B N 1
ATOM 2407 C CA . THR B 1 84 ? -10.57 -11.789 -22.281 1 86.25 84 THR B CA 1
ATOM 2408 C C . THR B 1 84 ? -9.75 -12.258 -21.078 1 86.25 84 THR B C 1
ATOM 2410 O O . THR B 1 84 ? -10.031 -13.312 -20.5 1 86.25 84 THR B O 1
ATOM 2413 N N . LEU B 1 85 ? -8.711 -11.547 -20.797 1 88.62 85 LEU B N 1
ATOM 2414 C CA . LEU B 1 85 ? -7.75 -11.867 -19.734 1 88.62 85 LEU B CA 1
ATOM 2415 C C . LEU B 1 85 ? -6.941 -13.109 -20.094 1 88.62 85 LEU B C 1
ATOM 2417 O O . LEU B 1 85 ? -6.465 -13.82 -19.219 1 88.62 85 LEU B O 1
ATOM 2421 N N . ASN B 1 86 ? -6.902 -13.367 -21.438 1 93.19 86 ASN B N 1
ATOM 2422 C CA . ASN B 1 86 ? -5.992 -14.414 -21.875 1 93.19 86 ASN B CA 1
ATOM 2423 C C . ASN B 1 86 ? -4.531 -14.008 -21.688 1 93.19 86 ASN B C 1
ATOM 2425 O O . ASN B 1 86 ? -4.176 -12.844 -21.906 1 93.19 86 ASN B O 1
ATOM 2429 N N . TYR B 1 87 ? -3.646 -15.039 -21.25 1 96.12 87 TYR B N 1
ATOM 2430 C CA . TYR B 1 87 ? -2.229 -14.812 -21 1 96.12 87 TYR B CA 1
ATOM 2431 C C . TYR B 1 87 ? -2.031 -13.766 -19.906 1 96.12 87 TYR B C 1
ATOM 2433 O O . TYR B 1 87 ? -1.17 -12.891 -20.016 1 96.12 87 TYR B O 1
ATOM 2441 N N . ASP B 1 88 ? -2.836 -13.891 -18.844 1 92.25 88 ASP B N 1
ATOM 2442 C CA . ASP B 1 88 ? -2.816 -12.945 -17.734 1 92.25 88 ASP B CA 1
ATOM 2443 C C . ASP B 1 88 ? -1.67 -13.25 -16.766 1 92.25 88 ASP B C 1
ATOM 2445 O O . ASP B 1 88 ? -1.896 -13.75 -15.664 1 92.25 88 ASP B O 1
ATOM 2449 N N . ILE B 1 89 ? -0.524 -12.867 -17.25 1 94.25 89 ILE B N 1
ATOM 2450 C CA . ILE B 1 89 ? 0.673 -13.18 -16.469 1 94.25 89 ILE B CA 1
ATOM 2451 C C . ILE B 1 89 ? 1.699 -12.062 -16.641 1 94.25 89 ILE B C 1
ATOM 2453 O O . ILE B 1 89 ? 1.856 -11.508 -17.719 1 94.25 89 ILE B O 1
ATOM 2457 N N . THR B 1 90 ? 2.342 -11.742 -15.484 1 91.19 90 THR B N 1
ATOM 2458 C CA . THR B 1 90 ? 3.396 -10.734 -15.461 1 91.19 90 THR B CA 1
ATOM 2459 C C . THR B 1 90 ? 4.57 -11.203 -14.602 1 91.19 90 THR B C 1
ATOM 2461 O O . THR B 1 90 ? 4.371 -11.766 -13.523 1 91.19 90 THR B O 1
ATOM 2464 N N . LEU B 1 91 ? 5.77 -11.023 -15.18 1 89.69 91 LEU B N 1
ATOM 2465 C CA . LEU B 1 91 ? 6.984 -11.18 -14.391 1 89.69 91 LEU B CA 1
ATOM 2466 C C . LEU B 1 91 ? 7.508 -9.82 -13.93 1 89.69 91 LEU B C 1
ATOM 2468 O O . LEU B 1 91 ? 7.523 -8.859 -14.703 1 89.69 91 LEU B O 1
ATOM 2472 N N . LEU B 1 92 ? 7.855 -9.773 -12.656 1 84.56 92 LEU B N 1
ATOM 2473 C CA . LEU B 1 92 ? 8.453 -8.57 -12.102 1 84.56 92 LEU B CA 1
ATOM 2474 C C . LEU B 1 92 ? 9.906 -8.812 -11.695 1 84.56 92 LEU B C 1
ATOM 2476 O O . LEU B 1 92 ? 10.188 -9.703 -10.891 1 84.56 92 LEU B O 1
ATOM 2480 N N . GLU B 1 93 ? 10.75 -8.055 -12.32 1 82.56 93 GLU B N 1
ATOM 2481 C CA . GLU B 1 93 ? 12.156 -8.125 -11.938 1 82.56 93 GLU B CA 1
ATOM 2482 C C . GLU B 1 93 ? 12.477 -7.102 -10.852 1 82.56 93 GLU B C 1
ATOM 2484 O O . GLU B 1 93 ? 12.211 -5.906 -11.016 1 82.56 93 GLU B O 1
ATOM 2489 N N . LEU B 1 94 ? 13.094 -7.645 -9.812 1 76.12 94 LEU B N 1
ATOM 2490 C CA . LEU B 1 94 ? 13.461 -6.777 -8.695 1 76.12 94 LEU B CA 1
ATOM 2491 C C . LEU B 1 94 ? 14.797 -6.09 -8.953 1 76.12 94 LEU B C 1
ATOM 2493 O O . LEU B 1 94 ? 15.664 -6.648 -9.633 1 76.12 94 LEU B O 1
ATOM 2497 N N . SER B 1 95 ? 14.922 -4.898 -8.359 1 72 95 SER B N 1
ATOM 2498 C CA . SER B 1 95 ? 16.156 -4.145 -8.523 1 72 95 SER B CA 1
ATOM 2499 C C . SER B 1 95 ? 17.297 -4.773 -7.727 1 72 95 SER B C 1
ATOM 2501 O O . SER B 1 95 ? 18.469 -4.609 -8.078 1 72 95 SER B O 1
ATOM 2503 N N . ALA B 1 96 ? 16.938 -5.461 -6.645 1 72.69 96 ALA B N 1
ATOM 2504 C CA . ALA B 1 96 ? 17.891 -6.164 -5.797 1 72.69 96 ALA B CA 1
ATOM 2505 C C . ALA B 1 96 ? 17.344 -7.527 -5.371 1 72.69 96 ALA B C 1
ATOM 2507 O O . ALA B 1 96 ? 16.156 -7.672 -5.113 1 72.69 96 ALA B O 1
ATOM 2508 N N . PRO B 1 97 ? 18.328 -8.508 -5.301 1 79.94 97 PRO B N 1
ATOM 2509 C CA . PRO B 1 97 ? 17.875 -9.836 -4.891 1 79.94 97 PRO B CA 1
ATOM 2510 C C . PRO B 1 97 ? 17.297 -9.844 -3.473 1 79.94 97 PRO B C 1
ATOM 2512 O O . PRO B 1 97 ? 17.797 -9.133 -2.598 1 79.94 97 PRO B O 1
ATOM 2515 N N . ILE B 1 98 ? 16.266 -10.617 -3.34 1 73.31 98 ILE B N 1
ATOM 2516 C CA . ILE B 1 98 ? 15.672 -10.797 -2.021 1 73.31 98 ILE B CA 1
ATOM 2517 C C . ILE B 1 98 ? 16.531 -11.766 -1.198 1 73.31 98 ILE B C 1
ATOM 2519 O O . ILE B 1 98 ? 17.016 -12.773 -1.717 1 73.31 98 ILE B O 1
ATOM 2523 N N . ALA B 1 99 ? 16.734 -11.422 0.063 1 75.19 99 ALA B N 1
ATOM 2524 C CA . ALA B 1 99 ? 17.328 -12.367 0.999 1 75.19 99 ALA B CA 1
ATOM 2525 C C . ALA B 1 99 ? 16.281 -13.281 1.604 1 75.19 99 ALA B C 1
ATOM 2527 O O . ALA B 1 99 ? 15.391 -12.828 2.332 1 75.19 99 ALA B O 1
ATOM 2528 N N . PHE B 1 100 ? 16.469 -14.594 1.226 1 76.88 100 PHE B N 1
ATOM 2529 C CA . PHE B 1 100 ? 15.5 -15.555 1.755 1 76.88 100 PHE B CA 1
ATOM 2530 C C . PHE B 1 100 ? 15.711 -15.758 3.25 1 76.88 100 PHE B C 1
ATOM 2532 O O . PHE B 1 100 ? 16.844 -15.75 3.732 1 76.88 100 PHE B O 1
ATOM 2539 N N . ASN B 1 101 ? 14.648 -15.789 3.889 1 71.12 101 ASN B N 1
ATOM 2540 C CA . ASN B 1 101 ? 14.609 -16.156 5.301 1 71.12 101 ASN B CA 1
ATOM 2541 C C . ASN B 1 101 ? 13.359 -16.969 5.637 1 71.12 101 ASN B C 1
ATOM 2543 O O . ASN B 1 101 ? 12.711 -17.5 4.742 1 71.12 101 ASN B O 1
ATOM 2547 N N . GLU B 1 102 ? 13.141 -17.203 6.867 1 68.75 102 GLU B N 1
ATOM 2548 C CA . GLU B 1 102 ? 12.023 -18.047 7.27 1 68.75 102 GLU B CA 1
ATOM 2549 C C . GLU B 1 102 ? 10.688 -17.453 6.816 1 68.75 102 GLU B C 1
ATOM 2551 O O . GLU B 1 102 ? 9.711 -18.188 6.633 1 68.75 102 GLU B O 1
ATOM 2556 N N . ASN B 1 103 ? 10.688 -16.188 6.512 1 66.06 103 ASN B N 1
ATOM 2557 C CA . ASN B 1 103 ? 9.445 -15.5 6.188 1 66.06 103 ASN B CA 1
ATOM 2558 C C . ASN B 1 103 ? 9.336 -15.211 4.691 1 66.06 103 ASN B C 1
ATOM 2560 O O . ASN B 1 103 ? 8.266 -14.859 4.199 1 66.06 103 ASN B O 1
ATOM 2564 N N . ILE B 1 104 ? 10.43 -15.352 4.039 1 73.19 104 ILE B N 1
ATOM 2565 C CA . ILE B 1 104 ? 10.469 -15.125 2.598 1 73.19 104 ILE B CA 1
ATOM 2566 C C . ILE B 1 104 ? 11.18 -16.281 1.91 1 73.19 104 ILE B C 1
ATOM 2568 O O . ILE B 1 104 ? 12.391 -16.469 2.084 1 73.19 104 ILE B O 1
ATOM 2572 N N . GLN B 1 105 ? 10.383 -17.094 1.218 1 77.25 105 GLN B N 1
ATOM 2573 C CA . GLN B 1 105 ? 10.898 -18.25 0.497 1 77.25 105 GLN B CA 1
ATOM 2574 C C . GLN B 1 105 ? 10.273 -18.359 -0.893 1 77.25 105 GLN B C 1
ATOM 2576 O O . GLN B 1 105 ? 9.148 -17.906 -1.108 1 77.25 105 GLN B O 1
ATOM 2581 N N . PRO B 1 106 ? 11.039 -18.875 -1.863 1 85.56 106 PRO B N 1
ATOM 2582 C CA . PRO B 1 106 ? 10.445 -19.109 -3.182 1 85.56 106 PRO B CA 1
ATOM 2583 C C . PRO B 1 106 ? 9.516 -20.312 -3.213 1 85.56 106 PRO B C 1
ATOM 2585 O O . PRO B 1 106 ? 9.633 -21.203 -2.363 1 85.56 106 PRO B O 1
ATOM 2588 N N . VAL B 1 107 ? 8.609 -20.281 -4.051 1 87.81 107 VAL B N 1
ATOM 2589 C CA . VAL B 1 107 ? 7.723 -21.422 -4.254 1 87.81 107 VAL B CA 1
ATOM 2590 C C . VAL B 1 107 ? 8.141 -22.172 -5.516 1 87.81 107 VAL B C 1
ATOM 2592 O O . VAL B 1 107 ? 8.758 -21.609 -6.414 1 87.81 107 VAL B O 1
ATOM 2595 N N . CYS B 1 108 ? 7.805 -23.453 -5.59 1 89.31 108 CYS B N 1
ATOM 2596 C CA . CYS B 1 108 ? 8.133 -24.266 -6.758 1 89.31 108 CYS B CA 1
ATOM 2597 C C . CYS B 1 108 ? 7.234 -23.906 -7.938 1 89.31 108 CYS B C 1
ATOM 2599 O O . CYS B 1 108 ? 6.039 -23.672 -7.762 1 89.31 108 CYS B O 1
ATOM 2601 N N . LEU B 1 109 ? 7.867 -23.781 -9.078 1 93 109 LEU B N 1
ATOM 2602 C CA . LEU B 1 109 ? 7.145 -23.594 -10.336 1 93 109 LEU B CA 1
ATOM 2603 C C . LEU B 1 109 ? 6.984 -24.922 -11.062 1 93 109 LEU B C 1
ATOM 2605 O O . LEU B 1 109 ? 7.887 -25.766 -11.031 1 93 109 LEU B O 1
ATOM 2609 N N . PRO B 1 110 ? 5.852 -25.141 -11.68 1 94.44 110 PRO B N 1
ATOM 2610 C CA . PRO B 1 110 ? 5.664 -26.391 -12.438 1 94.44 110 PRO B CA 1
ATOM 2611 C C . PRO B 1 110 ? 6.453 -26.406 -13.75 1 94.44 110 PRO B C 1
ATOM 2613 O O . PRO B 1 110 ? 6.637 -25.359 -14.375 1 94.44 110 PRO B O 1
ATOM 2616 N N . SER B 1 111 ? 6.898 -27.656 -14.086 1 93.81 111 SER B N 1
ATOM 2617 C CA . SER B 1 111 ? 7.398 -27.828 -15.445 1 93.81 111 SER B CA 1
ATOM 2618 C C . SER B 1 111 ? 6.266 -27.734 -16.469 1 93.81 111 SER B C 1
ATOM 2620 O O . SER B 1 111 ? 5.09 -27.719 -16.094 1 93.81 111 SER B O 1
ATOM 2622 N N . SER B 1 112 ? 6.652 -27.641 -17.75 1 95.31 112 SER B N 1
ATOM 2623 C CA . SER B 1 112 ? 5.664 -27.547 -18.812 1 95.31 112 SER B CA 1
ATOM 2624 C C . SER B 1 112 ? 4.785 -28.781 -18.875 1 95.31 112 SER B C 1
ATOM 2626 O O . SER B 1 112 ? 3.656 -28.734 -19.359 1 95.31 112 SER B O 1
ATOM 2628 N N . SER B 1 113 ? 5.258 -29.875 -18.281 1 96 113 SER B N 1
ATOM 2629 C CA . SER B 1 113 ? 4.527 -31.141 -18.359 1 96 113 SER B CA 1
ATOM 2630 C C . SER B 1 113 ? 3.764 -31.406 -17.062 1 96 113 SER B C 1
ATOM 2632 O O . SER B 1 113 ? 3.059 -32.406 -16.938 1 96 113 SER B O 1
ATOM 2634 N N . HIS B 1 114 ? 3.967 -30.547 -16.078 1 96 114 HIS B N 1
ATOM 2635 C CA . HIS B 1 114 ? 3.287 -30.734 -14.812 1 96 114 HIS B CA 1
ATOM 2636 C C . HIS B 1 114 ? 1.772 -30.672 -14.977 1 96 114 HIS B C 1
ATOM 2638 O O . HIS B 1 114 ? 1.258 -29.766 -15.633 1 96 114 HIS B O 1
ATOM 2644 N N . VAL B 1 115 ? 1.063 -31.656 -14.469 1 95.62 115 VAL B N 1
ATOM 2645 C CA . VAL B 1 115 ? -0.39 -31.703 -14.586 1 95.62 115 VAL B CA 1
ATOM 2646 C C . VAL B 1 115 ? -1.026 -31.594 -13.203 1 95.62 115 VAL B C 1
ATOM 2648 O O . VAL B 1 115 ? -0.616 -32.281 -12.266 1 95.62 115 VAL B O 1
ATOM 2651 N N . PHE B 1 116 ? -1.923 -30.688 -13.039 1 97.12 116 PHE B N 1
ATOM 2652 C CA . PHE B 1 116 ? -2.818 -30.609 -11.891 1 97.12 116 PHE B CA 1
ATOM 2653 C C . PHE B 1 116 ? -4.215 -31.094 -12.258 1 97.12 116 PHE B C 1
ATOM 2655 O O . PHE B 1 116 ? -4.992 -30.359 -12.867 1 97.12 116 PHE B O 1
ATOM 2662 N N . PRO B 1 117 ? -4.512 -32.344 -11.859 1 95.75 117 PRO B N 1
ATOM 2663 C CA . PRO B 1 117 ? -5.754 -32.938 -12.352 1 95.75 117 PRO B CA 1
ATOM 2664 C C . PRO B 1 117 ? -6.996 -32.312 -11.727 1 95.75 117 PRO B C 1
ATOM 2666 O O . PRO B 1 117 ? -6.93 -31.75 -10.625 1 95.75 117 PRO B O 1
ATOM 2669 N N . ALA B 1 118 ? -8.109 -32.469 -12.5 1 93.94 118 ALA B N 1
ATOM 2670 C CA . ALA B 1 118 ? -9.398 -32.062 -11.953 1 93.94 118 ALA B CA 1
ATOM 2671 C C . ALA B 1 118 ? -9.664 -32.75 -10.617 1 93.94 118 ALA B C 1
ATOM 2673 O O . ALA B 1 118 ? -9.383 -33.938 -10.453 1 93.94 118 ALA B O 1
ATOM 2674 N N . GLY B 1 119 ? -10.18 -31.953 -9.656 1 92.44 119 GLY B N 1
ATOM 2675 C CA . GLY B 1 119 ? -10.477 -32.5 -8.344 1 92.44 119 GLY B CA 1
ATOM 2676 C C . GLY B 1 119 ? -9.352 -32.281 -7.344 1 92.44 119 GLY B C 1
ATOM 2677 O O . GLY B 1 119 ? -9.547 -32.438 -6.137 1 92.44 119 GLY B O 1
ATOM 2678 N N . LYS B 1 120 ? -8.195 -31.922 -7.871 1 93.94 120 LYS B N 1
ATOM 2679 C CA . LYS B 1 120 ? -7.086 -31.641 -6.965 1 93.94 120 LYS B CA 1
ATOM 2680 C C . LYS B 1 120 ? -7.398 -30.484 -6.039 1 93.94 120 LYS B C 1
ATOM 2682 O O . LYS B 1 120 ? -7.898 -29.438 -6.484 1 93.94 120 LYS B O 1
ATOM 2687 N N . SER B 1 121 ? -7.047 -30.719 -4.734 1 90.25 121 SER B N 1
ATOM 2688 C CA . SER B 1 121 ? -7.219 -29.656 -3.744 1 90.25 121 SER B CA 1
ATOM 2689 C C . SER B 1 121 ? -6.074 -28.656 -3.807 1 90.25 121 SER B C 1
ATOM 2691 O O . SER B 1 121 ? -4.902 -29.031 -3.797 1 90.25 121 SER B O 1
ATOM 2693 N N . CYS B 1 122 ? -6.453 -27.391 -3.916 1 88.56 122 CYS B N 1
ATOM 2694 C CA . CYS B 1 122 ? -5.5 -26.281 -3.959 1 88.56 122 CYS B CA 1
ATOM 2695 C C . CYS B 1 122 ? -5.934 -25.156 -3.033 1 88.56 122 CYS B C 1
ATOM 2697 O O . CYS B 1 122 ? -7.031 -25.188 -2.477 1 88.56 122 CYS B O 1
ATOM 2699 N N . HIS B 1 123 ? -4.953 -24.203 -2.859 1 81.81 123 HIS B N 1
ATOM 2700 C CA . HIS B 1 123 ? -5.199 -23.078 -1.959 1 81.81 123 HIS B CA 1
ATOM 2701 C C . HIS B 1 12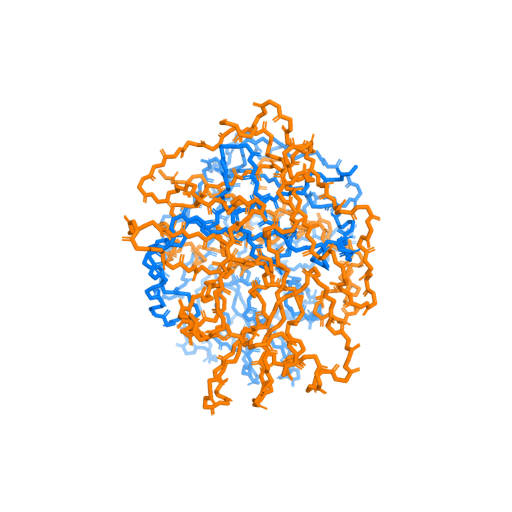3 ? -4.98 -21.75 -2.666 1 81.81 123 HIS B C 1
ATOM 2703 O O . HIS B 1 123 ? -3.998 -21.562 -3.389 1 81.81 123 HIS B O 1
ATOM 2709 N N . ILE B 1 124 ? -5.996 -20.906 -2.445 1 76.62 124 ILE B N 1
ATOM 2710 C CA . ILE B 1 124 ? -5.805 -19.516 -2.84 1 76.62 124 ILE B CA 1
ATOM 2711 C C . ILE B 1 124 ? -5.324 -18.703 -1.642 1 76.62 124 ILE B C 1
ATOM 2713 O O . ILE B 1 124 ? -5.895 -18.797 -0.55 1 76.62 124 ILE B O 1
ATOM 2717 N N . VAL B 1 125 ? -4.117 -18.047 -1.923 1 65.5 125 VAL B N 1
ATOM 2718 C CA . VAL B 1 125 ? -3.572 -17.234 -0.839 1 65.5 125 VAL B CA 1
ATOM 2719 C C . VAL B 1 125 ? -3.576 -15.766 -1.244 1 65.5 125 VAL B C 1
ATOM 2721 O O . VAL B 1 125 ? -3.291 -15.43 -2.396 1 65.5 125 VAL B O 1
ATOM 2724 N N . GLY B 1 126 ? -4.273 -14.93 -0.505 1 56.16 126 GLY B N 1
ATOM 2725 C CA . GLY B 1 126 ? -4.289 -13.516 -0.837 1 56.16 126 GLY B CA 1
ATOM 2726 C C . GLY B 1 126 ? -4.492 -12.625 0.371 1 56.16 126 GLY B C 1
ATOM 2727 O O . GLY B 1 126 ? -4.617 -13.109 1.496 1 56.16 126 GLY B O 1
ATOM 2728 N N . TRP B 1 127 ? -4.34 -11.273 0.255 1 50.56 127 TRP B N 1
ATOM 2729 C CA . TRP B 1 127 ? -4.391 -10.273 1.312 1 50.56 127 TRP B CA 1
ATOM 2730 C C . TRP B 1 127 ? -5.809 -10.109 1.845 1 50.56 127 TRP B C 1
ATOM 2732 O O . TRP B 1 127 ? -6.004 -9.711 2.994 1 50.56 127 TRP B O 1
ATOM 2742 N N . GLY B 1 128 ? -6.691 -10.281 0.963 1 44.59 128 GLY B N 1
ATOM 2743 C CA . GLY B 1 128 ? -8.055 -10.07 1.425 1 44.59 128 GLY B CA 1
ATOM 2744 C C . GLY B 1 128 ? -8.766 -11.359 1.793 1 44.59 128 GLY B C 1
ATOM 2745 O O . GLY B 1 128 ? -9.773 -11.336 2.506 1 44.59 128 GLY B O 1
ATOM 2746 N N . ALA B 1 129 ? -8.523 -12.352 1.125 1 41.94 129 ALA B N 1
ATOM 2747 C CA . ALA B 1 129 ? -9.445 -13.477 1.267 1 41.94 129 ALA B CA 1
ATOM 2748 C C . ALA B 1 129 ? -8.891 -14.531 2.221 1 41.94 129 ALA B C 1
ATOM 2750 O O . ALA B 1 129 ? -7.676 -14.695 2.326 1 41.94 129 ALA B O 1
ATOM 2751 N N . LYS B 1 130 ? -9.672 -14.867 3.229 1 45.41 130 LYS B N 1
ATOM 2752 C CA . LYS B 1 130 ? -9.492 -16.125 3.961 1 45.41 130 LYS B CA 1
ATOM 2753 C C . LYS B 1 130 ? -8.953 -17.219 3.047 1 45.41 130 LYS B C 1
ATOM 2755 O O . LYS B 1 130 ? -9.383 -17.344 1.9 1 45.41 130 LYS B O 1
ATOM 2760 N N . GLN B 1 131 ? -7.75 -17.703 3.465 1 53.16 131 GLN B N 1
ATOM 2761 C CA . GLN B 1 131 ? -7.262 -18.922 2.809 1 53.16 131 GLN B CA 1
ATOM 2762 C C . GLN B 1 131 ? -8.406 -19.875 2.494 1 53.16 131 GLN B C 1
ATOM 2764 O O . GLN B 1 131 ? -9.203 -20.219 3.377 1 53.16 131 GLN B O 1
ATOM 2769 N N . GLU B 1 132 ? -8.734 -19.969 1.181 1 62.88 132 GLU B N 1
ATOM 2770 C CA . GLU B 1 132 ? -9.828 -20.875 0.836 1 62.88 132 GLU B CA 1
ATOM 2771 C C . GLU B 1 132 ? -9.312 -22.078 0.037 1 62.88 132 GLU B C 1
ATOM 2773 O O . GLU B 1 132 ? -8.461 -21.922 -0.84 1 62.88 132 GLU B O 1
ATOM 2778 N N . ASN B 1 133 ? -9.68 -23.281 0.604 1 74.56 133 ASN B N 1
ATOM 2779 C CA . ASN B 1 133 ? -9.461 -24.5 -0.166 1 74.56 133 ASN B CA 1
ATOM 2780 C C . ASN B 1 133 ? -10.398 -24.594 -1.367 1 74.56 133 ASN B C 1
ATOM 2782 O O . ASN B 1 133 ? -11.602 -24.391 -1.232 1 74.56 133 ASN B O 1
ATOM 2786 N N . VAL B 1 134 ? -9.766 -24.766 -2.564 1 82.44 134 VAL B N 1
ATOM 2787 C CA . VAL B 1 134 ? -10.531 -24.922 -3.795 1 82.44 134 VAL B CA 1
ATOM 2788 C C . VAL B 1 134 ? -10.086 -26.188 -4.523 1 82.44 134 VAL B C 1
ATOM 2790 O O . VAL B 1 134 ? -9.031 -26.75 -4.215 1 82.44 134 VAL B O 1
ATOM 2793 N N . LYS B 1 135 ? -10.961 -26.641 -5.449 1 88.94 135 LYS B N 1
ATOM 2794 C CA . LYS B 1 135 ? -10.609 -27.781 -6.293 1 88.94 135 LYS B CA 1
ATOM 2795 C C . LYS B 1 135 ? -10.5 -27.375 -7.758 1 88.94 135 LYS B C 1
ATOM 2797 O O . LYS B 1 135 ? -11.305 -26.562 -8.242 1 88.94 135 LYS B O 1
ATOM 2802 N N . ILE B 1 136 ? -9.484 -27.922 -8.344 1 92.06 136 ILE B N 1
ATOM 2803 C CA . ILE B 1 136 ? -9.383 -27.719 -9.781 1 92.06 136 ILE B CA 1
ATOM 2804 C C . ILE B 1 136 ? -10.609 -28.297 -10.477 1 92.06 136 ILE B C 1
ATOM 2806 O O . ILE B 1 136 ? -11.062 -29.391 -10.141 1 92.06 136 ILE B O 1
ATOM 2810 N N . ILE B 1 137 ? -11.148 -27.547 -11.43 1 89.75 137 ILE B N 1
ATOM 2811 C CA . ILE B 1 137 ? -12.328 -27.969 -12.172 1 89.75 137 ILE B CA 1
ATOM 2812 C C . ILE B 1 137 ? -11.922 -28.453 -13.562 1 89.75 137 ILE B C 1
ATOM 2814 O O . ILE B 1 137 ? -11.016 -27.891 -14.18 1 89.75 137 ILE B O 1
ATOM 2818 N N . ASP B 1 138 ? -12.617 -29.5 -13.93 1 92.88 138 ASP B N 1
ATOM 2819 C CA . ASP B 1 138 ? -12.383 -30 -15.281 1 92.88 138 ASP B CA 1
ATOM 2820 C C . ASP B 1 138 ? -12.516 -28.875 -16.312 1 92.88 138 ASP B C 1
ATOM 2822 O O . ASP B 1 138 ? -13.461 -28.094 -16.266 1 92.88 138 ASP B O 1
ATOM 2826 N N . GLN B 1 139 ? -11.594 -28.906 -17.234 1 91.69 139 GLN B N 1
ATOM 2827 C CA . GLN B 1 139 ? -11.484 -27.812 -18.203 1 91.69 139 GLN B CA 1
ATOM 2828 C C . GLN B 1 139 ? -12.734 -27.719 -19.062 1 91.69 139 GLN B C 1
ATOM 2830 O O . GLN B 1 139 ? -13.25 -26.625 -19.312 1 91.69 139 GLN B O 1
ATOM 2835 N N . ALA B 1 140 ? -13.172 -28.828 -19.547 1 91.62 140 ALA B N 1
ATOM 2836 C CA . ALA B 1 140 ? -14.344 -28.844 -20.422 1 91.62 140 ALA B CA 1
ATOM 2837 C C . ALA B 1 140 ? -15.594 -28.375 -19.688 1 91.62 140 ALA B C 1
ATOM 2839 O O . ALA B 1 140 ? -16.391 -27.609 -20.219 1 91.62 140 ALA B O 1
ATOM 2840 N N . LEU B 1 141 ? -15.758 -28.828 -18.531 1 86.75 141 LEU B N 1
ATOM 2841 C CA . LEU B 1 141 ? -16.891 -28.422 -17.703 1 86.75 141 LEU B CA 1
ATOM 2842 C C . LEU B 1 141 ? -16.844 -26.922 -17.438 1 86.75 141 LEU B C 1
ATOM 2844 O O . LEU B 1 141 ? -17.859 -26.219 -17.562 1 86.75 141 LEU B O 1
ATOM 2848 N N . CYS B 1 142 ? -15.703 -26.484 -17.078 1 86.75 142 CYS B N 1
ATOM 2849 C CA . CYS B 1 142 ? -15.523 -25.062 -16.812 1 86.75 142 CYS B CA 1
ATOM 2850 C C . CYS B 1 142 ? -15.828 -24.234 -18.062 1 86.75 142 CYS B C 1
ATOM 2852 O O . CYS B 1 142 ? -16.531 -23.219 -17.984 1 86.75 142 CYS B O 1
ATOM 2854 N N . ASN B 1 143 ? -15.273 -24.609 -19.141 1 87.88 143 ASN B N 1
ATOM 2855 C CA . ASN B 1 143 ? -15.477 -23.875 -20.375 1 87.88 143 ASN B CA 1
ATOM 2856 C C . ASN B 1 143 ? -16.953 -23.766 -20.734 1 87.88 143 ASN B C 1
ATOM 2858 O O . ASN B 1 143 ? -17.422 -22.719 -21.172 1 87.88 143 ASN B O 1
ATOM 2862 N N . LYS B 1 144 ? -17.656 -24.797 -20.609 1 85.94 144 LYS B N 1
ATOM 2863 C CA . LYS B 1 144 ? -19.094 -24.781 -20.859 1 85.94 144 LYS B CA 1
ATOM 2864 C C . LYS B 1 144 ? -19.812 -23.781 -19.938 1 85.94 144 LYS B C 1
ATOM 2866 O O . LYS B 1 144 ? -20.641 -23 -20.406 1 85.94 144 LYS B O 1
ATOM 2871 N N . ARG B 1 145 ? -19.406 -23.797 -18.75 1 78.31 145 ARG B N 1
ATOM 2872 C CA . ARG B 1 145 ? -20.062 -22.938 -17.766 1 78.31 145 ARG B CA 1
ATOM 2873 C C . ARG B 1 145 ? -19.719 -21.469 -18.016 1 78.31 145 ARG B C 1
ATOM 2875 O O . ARG B 1 145 ? -20.531 -20.594 -17.734 1 78.31 145 ARG B O 1
ATOM 2882 N N . MET B 1 146 ? -18.547 -21.328 -18.531 1 80.19 146 MET B N 1
ATOM 2883 C CA . MET B 1 146 ? -18.062 -19.969 -18.75 1 80.19 146 MET B CA 1
ATOM 2884 C C . MET B 1 146 ? -18.297 -19.531 -20.188 1 80.19 146 MET B C 1
ATOM 2886 O O . MET B 1 146 ? -17.562 -18.703 -20.719 1 80.19 146 MET B O 1
ATOM 2890 N N . LYS B 1 147 ? -19.281 -20.094 -20.766 1 81.12 147 LYS B N 1
ATOM 2891 C CA . LYS B 1 147 ? -19.734 -19.719 -22.094 1 81.12 147 LYS B CA 1
ATOM 2892 C C . LYS B 1 147 ? -18.594 -19.766 -23.109 1 81.12 147 LYS B C 1
ATOM 2894 O O . LYS B 1 147 ? -18.453 -18.891 -23.953 1 81.12 147 LYS B O 1
ATOM 2899 N N . HIS B 1 148 ? -17.688 -20.688 -22.875 1 81.88 148 HIS B N 1
ATOM 2900 C CA . HIS B 1 148 ? -16.625 -21.016 -23.812 1 81.88 148 HIS B CA 1
ATOM 2901 C C . HIS B 1 148 ? -15.602 -19.891 -23.906 1 81.88 148 HIS B C 1
ATOM 2903 O O . HIS B 1 148 ? -15.102 -19.578 -25 1 81.88 148 HIS B O 1
ATOM 2909 N N . GLN B 1 149 ? -15.328 -19.25 -22.844 1 85.06 149 GLN B N 1
ATOM 2910 C CA . GLN B 1 149 ? -14.367 -18.172 -22.812 1 85.06 149 GLN B CA 1
ATOM 2911 C C . GLN B 1 149 ? -13.047 -18.609 -22.188 1 85.06 149 GLN B C 1
ATOM 2913 O O . GLN B 1 149 ? -12.094 -17.828 -22.109 1 85.06 149 GLN B O 1
ATOM 2918 N N . ILE B 1 150 ?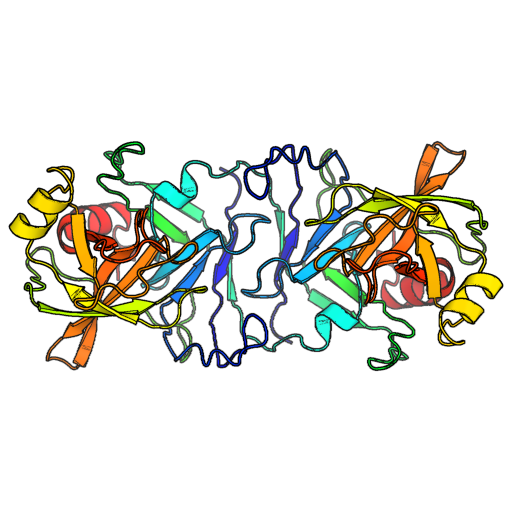 -13.062 -19.891 -21.797 1 89.31 150 ILE B N 1
ATOM 2919 C CA . ILE B 1 150 ? -11.859 -20.391 -21.156 1 89.31 150 ILE B CA 1
ATOM 2920 C C . ILE B 1 150 ? -10.898 -20.953 -22.203 1 89.31 150 ILE B C 1
ATOM 2922 O O . ILE B 1 150 ? -11.281 -21.797 -23.016 1 89.31 150 ILE B O 1
ATOM 2926 N N . THR B 1 151 ? -9.656 -20.516 -22.188 1 94.44 151 THR B N 1
ATOM 2927 C CA . THR B 1 151 ? -8.633 -20.984 -23.125 1 94.44 151 THR B CA 1
ATOM 2928 C C . THR B 1 151 ? -7.711 -21.984 -22.438 1 94.44 151 THR B C 1
ATOM 2930 O O . THR B 1 151 ? -7.855 -22.266 -21.25 1 94.44 151 THR B O 1
ATOM 2933 N N . THR B 1 152 ? -6.734 -22.562 -23.281 1 95.56 152 THR B N 1
ATOM 2934 C CA . THR B 1 152 ? -5.797 -23.547 -22.75 1 95.56 152 THR B CA 1
ATOM 2935 C C . THR B 1 152 ? -4.824 -22.891 -21.766 1 95.56 152 THR B C 1
ATOM 2937 O O . THR B 1 152 ? -4.172 -23.578 -20.969 1 95.56 152 THR B O 1
ATOM 2940 N N . GLN B 1 153 ? -4.75 -21.562 -21.812 1 96.81 153 GLN B N 1
ATOM 2941 C CA . GLN B 1 153 ? -3.844 -20.812 -20.953 1 96.81 153 GLN B CA 1
ATOM 2942 C C . GLN B 1 153 ? -4.484 -20.516 -19.594 1 96.81 153 GLN B C 1
ATOM 2944 O O . GLN B 1 153 ? -3.828 -19.984 -18.703 1 96.81 153 GLN B O 1
ATOM 2949 N N . MET B 1 154 ? -5.719 -20.938 -19.484 1 94.19 154 MET B N 1
ATOM 2950 C CA . MET B 1 154 ? -6.48 -20.688 -18.266 1 94.19 154 MET B CA 1
ATOM 2951 C C . MET B 1 154 ? -6.855 -22 -17.562 1 94.19 154 MET B C 1
ATOM 2953 O O . MET B 1 154 ? -6.906 -23.047 -18.203 1 94.19 154 MET B O 1
ATOM 2957 N N . LEU B 1 155 ? -7.055 -21.922 -16.281 1 92.31 155 LEU B N 1
ATOM 2958 C CA . LEU B 1 155 ? -7.652 -23.031 -15.539 1 92.31 155 LEU B CA 1
ATOM 2959 C C . LEU B 1 155 ? -8.688 -22.516 -14.539 1 92.31 155 LEU B C 1
ATOM 2961 O O . LEU B 1 155 ? -8.664 -21.344 -14.156 1 92.31 155 LEU B O 1
ATOM 2965 N N . CYS B 1 156 ? -9.578 -23.406 -14.211 1 88.25 156 CYS B N 1
ATOM 2966 C CA . CYS B 1 156 ? -10.664 -23.062 -13.305 1 88.25 156 CYS B CA 1
ATOM 2967 C C . CYS B 1 156 ? -10.531 -23.828 -11.992 1 88.25 156 CYS B C 1
ATOM 2969 O O . CYS B 1 156 ? -10.172 -25 -11.984 1 88.25 156 CYS B O 1
ATOM 2971 N N . ALA B 1 157 ? -10.766 -23.094 -10.961 1 88.19 157 ALA B N 1
ATOM 2972 C CA . ALA B 1 157 ? -10.828 -23.719 -9.648 1 88.19 157 ALA B CA 1
ATOM 2973 C C . ALA B 1 157 ? -11.914 -23.078 -8.781 1 88.19 157 ALA B C 1
ATOM 2975 O O . ALA B 1 157 ? -12.195 -21.891 -8.922 1 88.19 157 ALA B O 1
ATOM 2976 N N . GLY B 1 158 ? -12.57 -23.781 -7.938 1 80.12 158 GLY B N 1
ATOM 2977 C CA . GLY B 1 158 ? -13.625 -23.25 -7.09 1 80.12 158 GLY B CA 1
ATOM 2978 C C . GLY B 1 158 ? -14.18 -24.281 -6.117 1 80.12 158 GLY B C 1
ATOM 2979 O O . GLY B 1 158 ? -13.664 -25.391 -6.02 1 80.12 158 GLY B O 1
ATOM 2980 N N . TYR B 1 159 ? -15.141 -23.516 -5.332 1 67.88 159 TYR B N 1
ATOM 2981 C CA . TYR B 1 159 ? -15.766 -24.344 -4.309 1 67.88 159 TYR B CA 1
ATOM 2982 C C . TYR B 1 159 ? -16.828 -25.266 -4.918 1 67.88 159 TYR B C 1
ATOM 2984 O O . TYR B 1 159 ? -17.531 -24.859 -5.852 1 67.88 159 TYR B O 1
ATOM 2992 N N . LEU B 1 160 ? -16.719 -26.453 -4.586 1 54.69 160 LEU B N 1
ATOM 2993 C CA . LEU B 1 160 ? -17.828 -27.312 -4.992 1 54.69 160 LEU B CA 1
ATOM 2994 C C . LEU B 1 160 ? -19.156 -26.734 -4.496 1 54.69 160 LEU B C 1
ATOM 2996 O O . LEU B 1 160 ? -20.188 -26.891 -5.16 1 54.69 160 LEU B O 1
ATOM 3000 N N . THR B 1 161 ? -19.109 -26.203 -3.238 1 51.12 161 THR B N 1
ATOM 3001 C CA . THR B 1 161 ? -20.406 -25.859 -2.639 1 51.12 161 THR B CA 1
ATOM 3002 C C . THR B 1 161 ? -20.719 -24.375 -2.84 1 51.12 161 THR B C 1
ATOM 3004 O O . THR B 1 161 ? -21.781 -23.906 -2.443 1 51.12 161 THR B O 1
ATOM 3007 N N . GLY B 1 162 ? -20.297 -23.719 -3.859 1 47.16 162 GLY B N 1
ATOM 3008 C CA . GLY B 1 162 ? -20.703 -22.375 -4.242 1 47.16 162 GLY B CA 1
ATOM 3009 C C . GLY B 1 162 ? -20.125 -21.297 -3.338 1 47.16 162 GLY B C 1
ATOM 3010 O O . GLY B 1 162 ? -20.547 -20.141 -3.404 1 47.16 162 GLY B O 1
ATOM 3011 N N . GLU B 1 163 ? -19.5 -21.578 -2.336 1 45.97 163 GLU B N 1
ATOM 3012 C CA . GLU B 1 163 ? -19.094 -20.516 -1.414 1 45.97 163 GLU B CA 1
ATOM 3013 C C . GLU B 1 163 ? -18.047 -19.609 -2.039 1 45.97 163 GLU B C 1
ATOM 3015 O O . GLU B 1 163 ? -17.641 -19.812 -3.184 1 45.97 163 GLU B O 1
ATOM 3020 N N . ILE B 1 164 ? -17.203 -18.812 -1.146 1 45.22 164 ILE B N 1
ATOM 3021 C CA . ILE B 1 164 ? -16.5 -17.562 -1.332 1 45.22 164 ILE B CA 1
ATOM 3022 C C . ILE B 1 164 ? -15.289 -17.766 -2.244 1 45.22 164 ILE B C 1
ATOM 3024 O O . ILE B 1 164 ? -14.461 -18.641 -1.992 1 45.22 164 ILE B O 1
ATOM 3028 N N . ASP B 1 165 ? -15.422 -17.375 -3.49 1 50.12 165 ASP B N 1
ATOM 3029 C CA . ASP B 1 165 ? -14.266 -17.406 -4.387 1 50.12 165 ASP B CA 1
ATOM 3030 C C . ASP B 1 165 ? -13.312 -16.25 -4.082 1 50.12 165 ASP B C 1
ATOM 3032 O O . ASP B 1 165 ? -13.617 -15.391 -3.264 1 50.12 165 ASP B O 1
ATOM 3036 N N . ALA B 1 166 ? -12.133 -16.344 -4.941 1 50.28 166 ALA B N 1
ATOM 3037 C CA . ALA B 1 166 ? -11.07 -15.352 -4.852 1 50.28 166 ALA B CA 1
ATOM 3038 C C . ALA B 1 166 ? -11.625 -13.938 -5.055 1 50.28 166 ALA B C 1
ATOM 3040 O O . ALA B 1 166 ? -12.469 -13.719 -5.922 1 50.28 166 ALA B O 1
ATOM 3041 N N . CYS B 1 167 ? -11.664 -13.086 -3.967 1 53.81 167 CYS B N 1
ATOM 3042 C CA . CYS B 1 167 ? -12.188 -11.727 -4.031 1 53.81 167 CYS B CA 1
ATOM 3043 C C . CYS B 1 167 ? -11.109 -10.75 -4.473 1 53.81 167 CYS B C 1
ATOM 3045 O O . CYS B 1 167 ? -9.938 -11.117 -4.594 1 53.81 167 CYS B O 1
ATOM 3047 N N . ASP B 1 168 ? -11.578 -9.555 -4.59 1 47.22 168 ASP B N 1
ATOM 3048 C CA . ASP B 1 168 ? -10.82 -8.367 -4.977 1 47.22 168 ASP B CA 1
ATOM 3049 C C . ASP B 1 168 ? -9.609 -8.18 -4.07 1 47.22 168 ASP B C 1
ATOM 3051 O O . ASP B 1 168 ? -9.703 -8.336 -2.854 1 47.22 168 ASP B O 1
ATOM 3055 N N . GLY B 1 169 ? -8.352 -8.469 -4.648 1 56.28 169 GLY B N 1
ATOM 3056 C CA . GLY B 1 169 ? -7.09 -8.289 -3.941 1 56.28 169 GLY B CA 1
ATOM 3057 C C . GLY B 1 169 ? -6.164 -9.484 -4.055 1 56.28 169 GLY B C 1
ATOM 3058 O O . GLY B 1 169 ? -4.965 -9.375 -3.795 1 56.28 169 GLY B O 1
ATOM 3059 N N . ASP B 1 170 ? -6.867 -10.531 -4.48 1 65.12 170 ASP B N 1
ATOM 3060 C CA . ASP B 1 170 ? -6.039 -11.727 -4.602 1 65.12 170 ASP B CA 1
ATOM 3061 C C . ASP B 1 170 ? -5.43 -11.836 -5.996 1 65.12 170 ASP B C 1
ATOM 3063 O O . ASP B 1 170 ? -4.516 -12.633 -6.219 1 65.12 170 ASP B O 1
ATOM 3067 N N . SER B 1 171 ? -5.859 -10.875 -6.812 1 76.12 171 SER B N 1
ATOM 3068 C CA . SER B 1 171 ? -5.359 -10.906 -8.188 1 76.12 171 SER B CA 1
ATOM 3069 C C . SER B 1 171 ? -3.836 -10.883 -8.219 1 76.12 171 SER B C 1
ATOM 3071 O O . SER B 1 171 ? -3.205 -10.117 -7.484 1 76.12 171 SER B O 1
ATOM 3073 N N . GLY B 1 172 ? -3.371 -11.891 -8.969 1 84.31 172 GLY B N 1
ATOM 3074 C CA . GLY B 1 172 ? -1.927 -11.969 -9.125 1 84.31 172 GLY B CA 1
ATOM 3075 C C . GLY B 1 172 ? -1.271 -12.938 -8.156 1 84.31 172 GLY B C 1
ATOM 3076 O O . GLY B 1 172 ? -0.116 -13.32 -8.344 1 84.31 172 GLY B O 1
ATOM 3077 N N . GLY B 1 173 ? -2.025 -13.312 -7.164 1 83.62 173 GLY B N 1
ATOM 3078 C CA . GLY B 1 173 ? -1.513 -14.289 -6.215 1 83.62 173 GLY B CA 1
ATOM 3079 C C . GLY B 1 173 ? -1.531 -15.703 -6.75 1 83.62 173 GLY B C 1
ATOM 3080 O O . GLY B 1 173 ? -2.047 -15.961 -7.84 1 83.62 173 GLY B O 1
ATOM 3081 N N . PRO B 1 174 ? -0.958 -16.562 -5.938 1 87.25 174 PRO B N 1
ATOM 3082 C CA . PRO B 1 174 ? -0.815 -17.938 -6.418 1 87.25 174 PRO B CA 1
ATOM 3083 C C . PRO B 1 174 ? -2.008 -18.812 -6.051 1 87.25 174 PRO B C 1
ATOM 3085 O O . PRO B 1 174 ? -2.594 -18.656 -4.977 1 87.25 174 PRO B O 1
ATOM 3088 N N . LEU B 1 175 ? -2.424 -19.656 -7.012 1 87.94 175 LEU B N 1
ATOM 3089 C CA . LEU B 1 175 ? -3.094 -20.906 -6.676 1 87.94 175 LEU B CA 1
ATOM 3090 C C . LEU B 1 175 ? -2.078 -22 -6.348 1 87.94 175 LEU B C 1
ATOM 3092 O O . LEU B 1 175 ? -1.321 -22.438 -7.219 1 87.94 175 LEU B O 1
ATOM 3096 N N . LEU B 1 176 ? -2.086 -22.391 -5.094 1 88.75 176 LEU B N 1
ATOM 3097 C CA . LEU B 1 176 ? 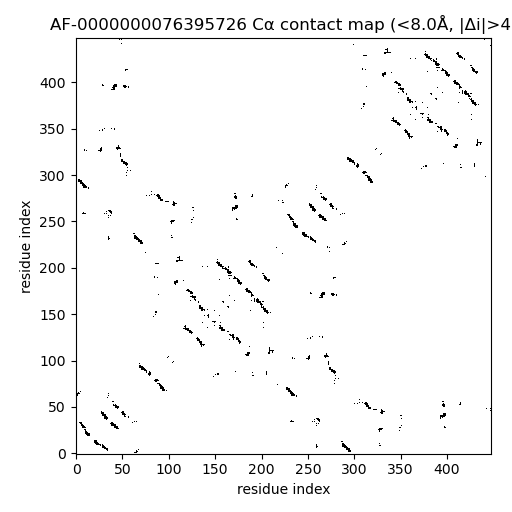-1.05 -23.297 -4.621 1 88.75 176 LEU B CA 1
ATOM 3098 C C . LEU B 1 176 ? -1.605 -24.719 -4.438 1 88.75 176 LEU B C 1
ATOM 3100 O O . LEU B 1 176 ? -2.672 -24.891 -3.846 1 88.75 176 LEU B O 1
ATOM 3104 N N . CYS B 1 177 ? -0.884 -25.688 -5.004 1 91.44 177 CYS B N 1
ATOM 3105 C CA . C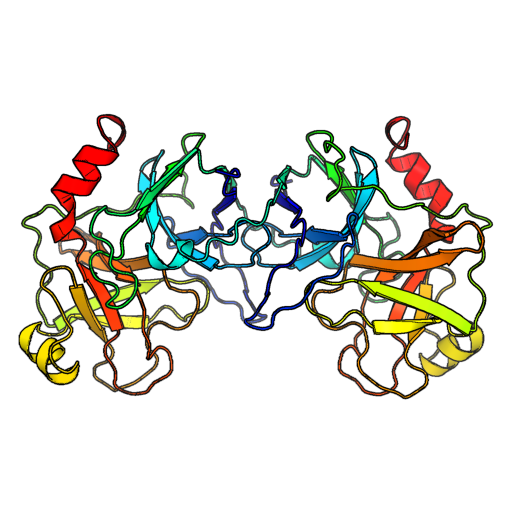YS B 1 177 ? -1.216 -27.094 -4.824 1 91.44 177 CYS B CA 1
ATOM 3106 C C . CYS B 1 177 ? -0.036 -27.859 -4.238 1 91.44 177 CYS B C 1
ATOM 3108 O O . CYS B 1 177 ? 1.104 -27.688 -4.668 1 91.44 177 CYS B O 1
ATOM 3110 N N . GLU B 1 178 ? -0.407 -28.609 -3.312 1 91.06 178 GLU B N 1
ATOM 3111 C CA . GLU B 1 178 ? 0.618 -29.469 -2.719 1 91.06 178 GLU B CA 1
ATOM 3112 C C . GLU B 1 178 ? 0.75 -30.781 -3.482 1 91.06 178 GLU B C 1
ATOM 3114 O O . GLU B 1 178 ? -0.253 -31.406 -3.816 1 91.06 178 GLU B O 1
ATOM 3119 N N . GLU B 1 179 ? 2.029 -31.078 -3.803 1 93.25 179 GLU B N 1
ATOM 3120 C CA . GLU B 1 179 ? 2.285 -32.344 -4.461 1 93.25 179 GLU B CA 1
ATOM 3121 C C . GLU B 1 179 ? 2.713 -33.438 -3.457 1 93.25 179 GLU B C 1
ATOM 3123 O O . GLU B 1 179 ? 2.93 -33.125 -2.281 1 93.25 179 GLU B O 1
ATOM 3128 N N . SER B 1 180 ? 2.752 -34.688 -3.975 1 92.69 180 SER B N 1
ATOM 3129 C CA . SER B 1 180 ? 3.053 -35.844 -3.107 1 92.69 180 SER B CA 1
ATOM 3130 C C . SER B 1 180 ? 4.43 -35.688 -2.469 1 92.69 180 SER B C 1
ATOM 3132 O O . SER B 1 180 ? 4.684 -36.25 -1.398 1 92.69 180 SER B O 1
ATOM 3134 N N . SER B 1 181 ? 5.355 -34.938 -3.051 1 89.44 181 SER B N 1
ATOM 3135 C CA . SER B 1 181 ? 6.688 -34.656 -2.512 1 89.44 181 SER B CA 1
ATOM 3136 C C . SER B 1 181 ? 6.617 -33.812 -1.251 1 89.44 181 SER B C 1
ATOM 3138 O O . SER B 1 181 ? 7.605 -33.688 -0.526 1 89.44 181 SER B O 1
ATOM 3140 N N . GLY B 1 182 ? 5.48 -33.25 -0.993 1 89.62 182 GLY B N 1
ATOM 3141 C CA . GLY B 1 182 ? 5.34 -32.312 0.117 1 89.62 182 GLY B CA 1
ATOM 3142 C C . GLY B 1 182 ? 5.625 -30.875 -0.268 1 89.62 182 GLY B C 1
ATOM 3143 O O . GLY B 1 182 ? 5.465 -29.969 0.548 1 89.62 182 GLY B O 1
ATOM 3144 N N . LYS B 1 183 ? 5.949 -30.766 -1.479 1 87.19 183 LYS B N 1
ATOM 3145 C CA . LYS B 1 183 ? 6.266 -29.422 -1.959 1 87.19 183 LYS B CA 1
ATOM 3146 C C . LYS B 1 183 ? 5.031 -28.75 -2.543 1 87.19 183 LYS B C 1
ATOM 3148 O O . LYS B 1 183 ? 4.16 -29.422 -3.107 1 87.19 183 LYS B O 1
ATOM 3153 N N . TRP B 1 184 ? 5.008 -27.406 -2.354 1 88.94 184 TRP B N 1
ATOM 3154 C CA . TRP B 1 184 ? 3.943 -26.594 -2.928 1 88.94 184 TRP B CA 1
ATOM 3155 C C . TRP B 1 184 ? 4.355 -26.031 -4.289 1 88.94 184 TRP B C 1
ATOM 3157 O O . TRP B 1 184 ? 5.492 -25.578 -4.461 1 88.94 184 TRP B O 1
ATOM 3167 N N . PHE B 1 185 ? 3.414 -26.203 -5.199 1 93.56 185 PHE B N 1
ATOM 3168 C CA . PHE B 1 185 ? 3.621 -25.672 -6.543 1 93.56 185 PHE B CA 1
ATOM 3169 C C . PHE B 1 185 ? 2.578 -24.625 -6.879 1 93.56 185 PHE B C 1
ATOM 3171 O O . PHE B 1 185 ? 1.421 -24.719 -6.465 1 93.56 185 PHE B O 1
ATOM 3178 N N . VAL B 1 186 ? 3.037 -23.609 -7.637 1 95.12 186 VAL B N 1
ATOM 3179 C CA . VAL B 1 186 ? 2.088 -22.656 -8.188 1 95.12 186 VAL B CA 1
ATOM 3180 C C . VAL B 1 186 ? 1.391 -23.25 -9.406 1 95.12 186 VAL B C 1
ATOM 3182 O O . VAL B 1 186 ? 1.995 -23.391 -10.469 1 95.12 186 VAL B O 1
ATOM 3185 N N . ALA B 1 187 ? 0.092 -23.547 -9.242 1 96.12 187 ALA B N 1
ATOM 3186 C CA . ALA B 1 187 ? -0.68 -24.094 -10.352 1 96.12 187 ALA B CA 1
ATOM 3187 C C . ALA B 1 187 ? -1.204 -22.984 -11.258 1 96.12 187 ALA B C 1
ATOM 3189 O O . ALA B 1 187 ? -1.357 -23.188 -12.469 1 96.12 187 ALA B O 1
ATOM 3190 N N . GLY B 1 188 ? -1.435 -21.891 -10.625 1 94.81 188 GLY B N 1
ATOM 3191 C CA . GLY B 1 188 ? -1.994 -20.797 -11.398 1 94.81 188 GLY B CA 1
ATOM 3192 C C . GLY B 1 188 ? -1.813 -19.438 -10.719 1 94.81 188 GLY B C 1
ATOM 3193 O O . GLY B 1 188 ? -1.387 -19.375 -9.57 1 94.81 188 GLY B O 1
ATOM 3194 N N . VAL B 1 189 ? -2.09 -18.422 -11.492 1 92.75 189 VAL B N 1
ATOM 3195 C CA . VAL B 1 189 ? -2.137 -17.031 -11.016 1 92.75 189 VAL B CA 1
ATOM 3196 C C . VAL B 1 189 ? -3.58 -16.531 -11.016 1 92.75 189 VAL B C 1
ATOM 3198 O O . VAL B 1 189 ? -4.285 -16.656 -12.023 1 92.75 189 VAL B O 1
ATOM 3201 N N . VAL B 1 190 ? -3.924 -15.945 -9.93 1 85.19 190 VAL B N 1
ATOM 3202 C CA . VAL B 1 190 ? -5.297 -15.461 -9.828 1 85.19 190 VAL B CA 1
ATOM 3203 C C . VAL B 1 190 ? -5.535 -14.359 -10.859 1 85.19 190 VAL B C 1
ATOM 3205 O O . VAL B 1 190 ? -4.852 -13.336 -10.852 1 85.19 190 VAL B O 1
ATOM 3208 N N . SER B 1 191 ? -6.262 -14.289 -11.883 1 82.56 191 SER B N 1
ATOM 3209 C CA . SER B 1 191 ? -6.543 -13.328 -12.953 1 82.56 191 SER B CA 1
ATOM 3210 C C . SER B 1 191 ? -7.844 -12.578 -12.688 1 82.56 191 SER B C 1
ATOM 3212 O O . SER B 1 191 ? -7.898 -11.352 -12.844 1 82.56 191 SER B O 1
ATOM 3214 N N . ALA B 1 192 ? -8.977 -12.602 -12.984 1 61.81 192 ALA B N 1
ATOM 3215 C CA . ALA B 1 192 ? -10.227 -11.867 -12.836 1 61.81 192 ALA B CA 1
ATOM 3216 C C . ALA B 1 192 ? -11.289 -12.719 -12.148 1 61.81 192 ALA B C 1
ATOM 3218 O O . ALA B 1 192 ? -11.523 -13.859 -12.539 1 61.81 192 ALA B O 1
ATOM 3219 N N . GLY B 1 193 ? -11.305 -12.977 -10.898 1 47.28 193 GLY B N 1
ATOM 3220 C CA . GLY B 1 193 ? -12.586 -13.641 -10.711 1 47.28 193 GLY B CA 1
ATOM 3221 C C . GLY B 1 193 ? -13.758 -12.672 -10.695 1 47.28 193 GLY B C 1
ATOM 3222 O O . GLY B 1 193 ? -13.805 -11.75 -9.883 1 47.28 193 GLY B O 1
ATOM 3223 N N . GLU B 1 194 ? -14.234 -12.305 -11.797 1 43.78 194 GLU B N 1
ATOM 3224 C CA . GLU B 1 194 ? -15.539 -11.656 -11.812 1 43.78 194 GLU B CA 1
ATOM 3225 C C . GLU B 1 194 ? -16.328 -11.977 -10.547 1 43.78 194 GLU B C 1
ATOM 3227 O O . GLU B 1 194 ? -17.156 -11.172 -10.102 1 43.78 194 GLU B O 1
ATOM 3232 N N . GLY B 1 195 ? -16.219 -13.039 -10.023 1 41.16 195 GLY B N 1
ATOM 3233 C CA . GLY B 1 195 ? -17.125 -13.781 -9.156 1 41.16 195 GLY B CA 1
ATOM 3234 C C . GLY B 1 195 ? -16.734 -13.727 -7.691 1 41.16 195 GLY B C 1
ATOM 3235 O O . GLY B 1 195 ? -17.172 -14.555 -6.895 1 41.16 195 GLY B O 1
ATOM 3236 N N . CYS B 1 196 ? -15.633 -12.898 -7.469 1 46 196 CYS B N 1
ATOM 3237 C CA . CYS B 1 196 ? -15.203 -13.188 -6.105 1 46 196 CYS B CA 1
ATOM 3238 C C . CYS B 1 196 ? -16.406 -13.414 -5.191 1 46 196 CYS B C 1
ATOM 3240 O O . CYS B 1 196 ? -16.344 -14.211 -4.254 1 46 196 CYS B O 1
ATOM 3242 N N . ALA B 1 197 ? -17.359 -12.555 -5.332 1 44.06 197 ALA B N 1
ATOM 3243 C CA . ALA B 1 197 ? -18.516 -12.664 -4.457 1 44.06 197 ALA B CA 1
ATOM 3244 C C . ALA B 1 197 ? -19.656 -13.406 -5.152 1 44.06 197 ALA B C 1
ATOM 3246 O O . ALA B 1 197 ? -20.766 -13.5 -4.609 1 44.06 197 ALA B O 1
ATOM 3247 N N . ARG B 1 198 ? -19.328 -13.758 -6.336 1 42.81 198 ARG B N 1
ATOM 3248 C CA . ARG B 1 198 ? -20.609 -14.305 -6.793 1 42.81 198 ARG B CA 1
ATOM 3249 C C . ARG B 1 198 ? -20.672 -15.805 -6.551 1 42.81 198 ARG B C 1
ATOM 3251 O O . ARG B 1 198 ? -19.734 -16.531 -6.859 1 42.81 198 ARG B O 1
ATOM 3258 N N . SER B 1 199 ? -21.531 -16.156 -5.867 1 46.28 199 SER B N 1
ATOM 3259 C CA . SER B 1 199 ? -21.953 -17.516 -5.52 1 46.28 199 SER B CA 1
ATOM 3260 C C . SER B 1 199 ? -21.969 -18.422 -6.746 1 46.28 199 SER B C 1
ATOM 3262 O O . SER B 1 199 ? -22.609 -18.094 -7.75 1 46.28 199 SER B O 1
ATOM 3264 N N . GLY B 1 200 ? -21.047 -19.484 -6.828 1 52.62 200 GLY B N 1
ATOM 3265 C CA . GLY B 1 200 ? -21.141 -20.578 -7.781 1 52.62 200 GLY B CA 1
ATOM 3266 C C . GLY B 1 200 ? -20.125 -20.469 -8.906 1 52.62 200 GLY B C 1
ATOM 3267 O O . GLY B 1 200 ? -20.047 -21.359 -9.758 1 52.62 200 GLY B O 1
ATOM 3268 N N . LEU B 1 201 ? -19.516 -19.359 -9.008 1 58 201 LEU B N 1
ATOM 3269 C CA . LEU B 1 201 ? -18.656 -19.312 -10.195 1 58 201 LEU B CA 1
ATOM 3270 C C . LEU B 1 201 ? -17.219 -19.641 -9.836 1 58 201 LEU B C 1
ATOM 3272 O O . LEU B 1 201 ? -16.766 -19.344 -8.727 1 58 201 LEU B O 1
ATOM 3276 N N . ALA B 1 202 ? -16.703 -20.562 -10.672 1 70.69 202 ALA B N 1
ATOM 3277 C CA . ALA B 1 202 ? -15.289 -20.953 -10.602 1 70.69 202 ALA B CA 1
ATOM 3278 C C . ALA B 1 202 ? -14.375 -19.75 -10.797 1 70.69 202 ALA B C 1
ATOM 3280 O O . ALA B 1 202 ? -14.711 -18.828 -11.539 1 70.69 202 ALA B O 1
ATOM 3281 N N . GLY B 1 203 ? -13.414 -19.719 -9.945 1 81.69 203 GLY B N 1
ATOM 3282 C CA . GLY B 1 203 ? -12.352 -18.75 -10.227 1 81.69 203 GLY B CA 1
ATOM 3283 C C . GLY B 1 203 ? -11.523 -19.125 -11.438 1 81.69 203 GLY B C 1
ATOM 3284 O O . GLY B 1 203 ? -11.305 -20.312 -11.711 1 81.69 203 GLY B O 1
ATOM 3285 N N . ILE B 1 204 ? -11.102 -18.094 -12.203 1 86 204 ILE B N 1
ATOM 3286 C CA . ILE B 1 204 ? -10.234 -18.266 -13.367 1 86 204 ILE B CA 1
ATOM 3287 C C . ILE B 1 204 ? -8.797 -17.906 -13 1 86 204 ILE B C 1
ATOM 3289 O O . ILE B 1 204 ? -8.562 -16.891 -12.336 1 86 204 ILE B O 1
ATOM 3293 N N . TYR B 1 205 ? -7.961 -18.828 -13.43 1 90.94 205 TYR B N 1
ATOM 3294 C CA . TYR B 1 205 ? -6.535 -18.672 -13.164 1 90.94 205 TYR B CA 1
ATOM 3295 C C . TYR B 1 205 ? -5.723 -18.812 -14.445 1 90.94 205 TYR B C 1
ATOM 3297 O O . TYR B 1 205 ? -6.137 -19.516 -15.375 1 90.94 205 TYR B O 1
ATOM 3305 N N . THR B 1 206 ? -4.605 -18.094 -14.43 1 95.5 206 THR B N 1
ATOM 3306 C CA . THR B 1 206 ? -3.611 -18.391 -15.453 1 95.5 206 THR B CA 1
ATOM 3307 C C . THR B 1 206 ? -2.971 -19.766 -15.203 1 95.5 206 THR B C 1
ATOM 3309 O O . THR B 1 206 ? -2.496 -20.031 -14.102 1 95.5 206 THR B O 1
ATOM 3312 N N . ARG B 1 207 ? -3.031 -20.656 -16.219 1 97 207 ARG B N 1
ATOM 3313 C CA . ARG B 1 207 ? -2.426 -21.984 -16.109 1 97 207 ARG B CA 1
ATOM 3314 C C . ARG B 1 207 ? -0.907 -21.906 -16.219 1 97 207 ARG B C 1
ATOM 3316 O O . ARG B 1 207 ? -0.355 -21.922 -17.312 1 97 207 ARG B O 1
ATOM 3323 N N . LEU B 1 208 ? -0.235 -21.984 -15.109 1 97.38 208 LEU B N 1
ATOM 3324 C CA . LEU B 1 208 ? 1.166 -21.578 -15.07 1 97.38 208 LEU B CA 1
ATOM 3325 C C . LEU B 1 208 ? 2.033 -22.531 -15.875 1 97.38 208 LEU B C 1
ATOM 3327 O O . LEU B 1 208 ? 3.01 -22.125 -16.5 1 97.38 208 LEU B O 1
ATOM 3331 N N . ALA B 1 209 ? 1.721 -23.797 -15.914 1 97.25 209 ALA B N 1
ATOM 3332 C CA . ALA B 1 209 ? 2.543 -24.781 -16.609 1 97.25 209 ALA B CA 1
ATOM 3333 C C . ALA B 1 209 ? 2.701 -24.406 -18.094 1 97.25 209 ALA B C 1
ATOM 3335 O O . ALA B 1 209 ? 3.736 -24.688 -18.703 1 97.25 209 ALA B O 1
ATOM 3336 N N . LYS B 1 210 ? 1.758 -23.719 -18.625 1 97.81 210 LYS B N 1
ATOM 3337 C CA . LYS B 1 210 ? 1.783 -23.344 -20.047 1 97.81 210 LYS B CA 1
ATOM 3338 C C . LYS B 1 210 ? 2.773 -22.219 -20.297 1 97.81 210 LYS B C 1
ATOM 3340 O O . LYS B 1 210 ? 3.113 -21.922 -21.438 1 97.81 210 LYS B O 1
ATOM 3345 N N . PHE B 1 211 ? 3.303 -21.703 -19.25 1 97.19 211 PHE B N 1
ATOM 3346 C CA . PHE B 1 211 ? 4.148 -20.516 -19.422 1 97.19 211 PHE B CA 1
AT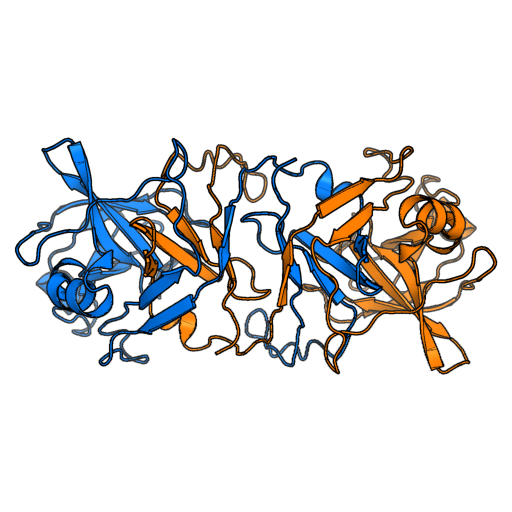OM 3347 C C . PHE B 1 211 ? 5.574 -20.812 -18.969 1 97.19 211 PHE B C 1
ATOM 3349 O O . PHE B 1 211 ? 6.371 -19.891 -18.781 1 97.19 211 PHE B O 1
ATOM 3356 N N . TYR B 1 212 ? 5.812 -22.031 -18.844 1 94.56 212 TYR B N 1
ATOM 3357 C CA . TYR B 1 212 ? 7.129 -22.453 -18.375 1 94.56 212 TYR B CA 1
ATOM 3358 C C . TYR B 1 212 ? 8.227 -21.906 -19.281 1 94.56 212 TYR B C 1
ATOM 3360 O O . TYR B 1 212 ? 9.164 -21.25 -18.812 1 94.56 212 TYR B O 1
ATOM 3368 N N . ASN B 1 213 ? 8.109 -22.094 -20.547 1 94.69 213 ASN B N 1
ATOM 3369 C CA . ASN B 1 213 ? 9.148 -21.672 -21.484 1 94.69 213 ASN B CA 1
ATOM 3370 C C . ASN B 1 213 ? 9.234 -20.156 -21.562 1 94.69 213 ASN B C 1
ATOM 3372 O O . ASN B 1 213 ? 10.336 -19.594 -21.625 1 94.69 213 ASN B O 1
ATOM 3376 N N . TRP B 1 214 ? 8.109 -19.484 -21.578 1 96.12 214 TRP B N 1
ATOM 3377 C CA . TRP B 1 214 ? 8.086 -18.031 -21.609 1 96.12 214 TRP B CA 1
ATOM 3378 C C . TRP B 1 214 ? 8.805 -17.438 -20.406 1 96.12 214 TRP B C 1
ATOM 3380 O O . TRP B 1 214 ? 9.609 -16.516 -20.547 1 96.12 214 TRP B O 1
ATOM 3390 N N . MET B 1 215 ? 8.484 -17.938 -19.219 1 94.31 215 MET B N 1
ATOM 3391 C CA . MET B 1 215 ? 9.109 -17.438 -17.984 1 94.31 215 MET B CA 1
ATOM 3392 C C . MET B 1 215 ? 10.625 -17.641 -18.031 1 94.31 215 MET B C 1
ATOM 3394 O O . MET B 1 215 ? 11.383 -16.75 -17.672 1 94.31 215 MET B O 1
ATOM 3398 N N . HIS B 1 216 ? 11.039 -18.828 -18.469 1 90.31 216 HIS B N 1
ATOM 3399 C CA . HIS B 1 216 ? 12.469 -19.109 -18.531 1 90.31 216 HIS B CA 1
ATOM 3400 C C . HIS B 1 216 ? 13.172 -18.219 -19.547 1 90.31 216 HIS B C 1
ATOM 3402 O O . HIS B 1 216 ? 14.297 -17.766 -19.312 1 90.31 216 HIS B O 1
ATOM 3408 N N . GLU B 1 217 ? 12.547 -18 -20.609 1 91.88 217 GLU B N 1
ATOM 3409 C CA . GLU B 1 217 ? 13.109 -17.125 -21.641 1 91.88 217 GLU B CA 1
ATOM 3410 C C . GLU B 1 217 ? 13.289 -15.703 -21.109 1 91.88 217 GLU B C 1
ATOM 3412 O O . GLU B 1 217 ? 14.328 -15.078 -21.328 1 91.88 217 GLU B O 1
ATOM 3417 N N . LYS B 1 218 ? 12.273 -15.164 -20.438 1 91.19 218 LYS B N 1
ATOM 3418 C CA . LYS B 1 218 ? 12.289 -13.773 -19.984 1 91.19 218 LYS B CA 1
ATOM 3419 C C . LYS B 1 218 ? 13.227 -13.594 -18.797 1 91.19 218 LYS B C 1
ATOM 3421 O O . LYS B 1 218 ? 13.883 -12.555 -18.656 1 91.19 218 LYS B O 1
ATOM 3426 N N . MET B 1 219 ? 13.234 -14.555 -17.891 1 88.5 219 MET B N 1
ATOM 3427 C CA . MET B 1 219 ? 14.07 -14.445 -16.703 1 88.5 219 MET B CA 1
ATOM 3428 C C . MET B 1 219 ? 15.523 -14.742 -17.031 1 88.5 219 MET B C 1
ATOM 3430 O O . MET B 1 219 ? 16.422 -14.328 -16.297 1 88.5 219 MET B O 1
ATOM 3434 N N . GLY B 1 220 ? 15.711 -15.422 -18.094 1 79.56 220 GLY B N 1
ATOM 3435 C CA . GLY B 1 220 ? 17.062 -15.758 -18.516 1 79.56 220 GLY B CA 1
ATOM 3436 C C . GLY B 1 220 ? 17.812 -16.594 -17.484 1 79.56 220 GLY B C 1
ATOM 3437 O O . GLY B 1 220 ? 17.266 -17.531 -16.906 1 79.56 220 GLY B O 1
ATOM 3438 N N . THR B 1 221 ? 19.141 -16.25 -17.344 1 64.44 221 THR B N 1
ATOM 3439 C CA . THR B 1 221 ? 20.047 -16.984 -16.469 1 64.44 221 THR B CA 1
ATOM 3440 C C . THR B 1 221 ? 19.703 -16.734 -15 1 64.44 221 THR B C 1
ATOM 3442 O O . THR B 1 221 ? 20.203 -17.422 -14.109 1 64.44 221 THR B O 1
ATOM 3445 N N . SER B 1 222 ? 18.797 -15.773 -14.75 1 56.12 222 SER B N 1
ATOM 3446 C CA . SER B 1 222 ? 18.469 -15.438 -13.367 1 56.12 222 SER B CA 1
ATOM 3447 C C . SER B 1 222 ? 17.312 -16.297 -12.852 1 56.12 222 SER B C 1
ATOM 3449 O O . SER B 1 222 ? 16.797 -16.047 -11.766 1 56.12 222 SER B O 1
ATOM 3451 N N . TYR B 1 223 ? 16.781 -17.156 -13.555 1 55.34 223 TYR B N 1
ATOM 3452 C CA . TYR B 1 223 ? 15.75 -18.078 -13.07 1 55.34 223 TYR B CA 1
ATOM 3453 C C . TYR B 1 223 ? 16.281 -18.938 -11.93 1 55.34 223 TYR B C 1
ATOM 3455 O O . TYR B 1 223 ? 15.516 -19.359 -11.055 1 55.34 223 TYR B O 1
ATOM 3463 N N . ASP B 1 224 ? 17.562 -19.156 -11.75 1 48.94 224 ASP B N 1
ATOM 3464 C CA . ASP B 1 224 ? 18.188 -20.031 -10.766 1 48.94 224 ASP B CA 1
ATOM 3465 C C . ASP B 1 224 ? 18.453 -19.281 -9.453 1 48.94 224 ASP B C 1
ATOM 3467 O O . ASP B 1 224 ? 18.844 -18.125 -9.461 1 48.94 224 ASP B O 1
#

pLDDT: mean 72.3, std 20.7, range [28.06, 97.81]

Foldseek 3Di:
DQPFDFAFPQPCQDQPPVRSPNPDRPRFKGFGDGAVRDGQWIWGDPDDPDIHTDPVSCVPVPPPNHDDWDWPDKDQDPPQDPPLRFSVDIDTHTPDDDDDDPVDDDADEDALPDDQDFQAWWWQDFDPDDTDIKTWHDPVVQCVVVVNSADPQKTWIGDPQQDAADDDTSAQPFTWGADPVRGIYGQWGQTDPPCRPPGPHTGMTGGRSNCNVVVCVVCDPVVD/DQPFDFAFPQPCQDQPPVRSPNPDRPRFKGFGDGAVRDGQWIWGDPDDPDIHTDPVSCVPVPPPNHDDWDWPDKDQDPPQDPVLRFSVDIDTHTPDDDDDDPVDDDAAEDALPDDQDFQAWWWQDWDPDDTDIKTWHDPVVQCVVVVNSDDPQKTWIGDPQQDAADDDTSAQPFTWGADPVRGIYGQWGQTDPVCRPPGPHTTMTGGRSNCNVVVCVVCDPVVD

Organism: Callorhinchus milii (NCBI:txid7868)

Nearest PDB structures (foldseek):
  4jz1-assembly1_A  TM=7.902E-01  e=7.195E-16  Homo sapiens
  4is5-assembly1_A  TM=7.900E-01  e=8.529E-16  Homo sapiens
  4isn-assembly1_A  TM=7.908E-01  e=7.615E-16  Homo sapiens
  3ncl-assembly1_A  TM=7.869E-01  e=1.782E-15  Homo sapiens
  1f7z-assembly1_A  TM=6.894E-01  e=5.902E-12  Rattus norvegicus